Protein AF-A0A0D2IUK1-F1 (afdb_monomer)

Solvent-accessible surface area (backbone atoms only — not comparable to full-atom values): 34388 Å² total; per-residue (Å²): 115,74,83,42,76,49,77,46,62,46,72,61,43,78,28,39,30,85,95,75,37,86,44,60,54,44,67,23,36,42,28,40,39,40,31,38,70,53,25,28,34,36,34,39,28,39,46,31,51,69,52,34,53,52,48,52,53,49,49,64,71,71,48,56,94,83,39,39,54,47,33,37,38,41,38,40,27,58,55,58,32,44,41,24,45,39,63,50,38,72,75,39,73,76,35,42,47,31,25,48,60,57,20,53,57,44,35,54,56,46,62,37,69,68,48,20,43,69,58,50,46,50,26,40,68,91,38,51,59,82,72,73,51,83,54,46,64,54,56,83,72,97,44,50,56,50,62,49,57,40,99,90,34,92,82,28,47,64,35,34,57,44,78,47,42,40,30,45,46,66,42,26,24,30,41,39,28,71,92,73,28,33,32,45,25,29,65,64,23,36,41,63,34,46,62,49,35,51,67,25,46,43,73,69,42,43,53,38,24,43,49,26,41,52,59,54,57,73,68,63,45,61,30,32,41,34,23,33,36,51,80,90,60,83,68,28,44,66,35,51,59,54,35,45,48,50,52,52,55,51,48,54,47,63,75,59,77,74,57,84,37,19,69,52,44,34,53,55,50,41,68,78,48,70,81,45,42,37,66,56,33,33,42,49,14,22,40,49,47,48,67,54,61,63,63,60,54,41,42,39,70,62,33,73,41,62,69,68,75,79,85,44,75,65,58,64,69,45,33,88,78,44,58,66,21,44,46,30,16,55,50,29,32,54,44,28,53,51,45,52,70,64,46,100,43,85,72,38,57,66,50,50,55,51,31,53,51,40,45,53,53,18,52,50,49,42,52,63,51,64,74,47,90,63,99,50,56,66,62,57,49,56,22,45,51,36,40,49,52,24,44,38,59,62,48,76,51,74,64,70,79,77,70,66,71,58,84,77,65,60,69,76,54,62,70,71,51,69,94,43,44,64,55,48,47,50,50,50,50,52,57,58,48,43,56,48,28,40,48,88,62,38,82,60,81,77,58,77,68,94,53,60,62,57,66,48,47,66,65,54,76,60,89,49,66,92,62,59,63,66,59,55,53,47,52,51,50,48,52,49,52,43,39,48,72,66,66,78,76,77,68,70,75,61,56,38,52,55,48,53,54,50,49,49,55,59,68,70,55,54,38,64,69,58,17,68,73,41,98,47,54,43,70,59,43,29,52,45,37,54,37,51,44,29,34,52,49,42,50,49,54,52,48,35,36,57,70,62,56,36,80,95,48,71,69,61,55,52,50,43,52,53,29,48,53,53,34,51,55,45,49,59,67,34,63,80,32,67,56,46,45,87,71,44,55,65,41,48,51,48,44,39,52,58,25,63,83,48,58,72,66,53,45,50,50,44,53,51,51,60,68,67,46,54,68,90,63,43,31,86,63,38,50,90,67,41,54,75,64,49,53,57,44,35,54,59,79,134

Radius of gyration: 31.97 Å; Cα contacts (8 Å, |Δi|>4): 990; chains: 1; bounding box: 76×51×87 Å

pLDDT: mean 77.55, std 20.28, range [27.81, 98.88]

Foldseek 3Di:
DDKDKDKDWACWAWWADPPRHTDDTDFTFIWMWIDALAEIEIEFDAFFPVSLVVVLVVVVVPHDPNHAHAEYEYFAQDRGGALSVVVVCVVRVNYAYEYAPLRQVSNVVCLPVVNVVVPPCNTQPPGTDNPGDTGDHQDPPPFQWDAIDYPVDHRHWIKHWAQLAAALHGRGTWIAGLSQLEIAGALLFEELADHQCLRVQDLVRLVSSLSSLVVSVVSVGQFYHYRGYDPPDGTGPVRSVVRSVLSVVLSCVLVVVPQLALVSSLVVSCVVRVRHHDSVSSSNNSHSNRPDPPLVVLLCVLHNQLLPDDDDVVNVVCLVVAFLLQVLLVVLLVLLVVLQSVPPDPVSVVSVVVNVVSLVVSVVSLVVVLVPPDDPLVSSLVSVLSSVLSCLSPDQAPPVLQPPPLVSDDPVSLLVPPDHSSSLNVLVCLLLSLQQDALCRRSCLNPPCVCLPPSLCSNVVDQRDLEPSLLSSLSVVLSVLSNVLVVPDDDLPVSLVSLVVSLVSLVPDDLQVSLVSRPDDSVLSSLSHQLSSLLSNLSSLQSCVLSVSDPPDDVSLVSNVVSLVSNLVSLVVCLPRSNNLLPNQSSLLSSLLSCLPNDPVSVVSSVVSLVSRRSSRVSVDNDPVCSNVSSRRNSDDD

Secondary structure (DSSP, 8-state):
---EEEEEEEPP-EEE-GGG-EEEEPPPEEEEEEE-SSEEEEE---SSHHHHHHHHHHHHHHSPTT-EEEEEE--SS-GGGTTTHHHHHHH-TT-EEEE-HHHHHHHHHHHSHHHHIIIIIHHSTTTS--S--PPEEPP-SS-SEEEEEETTEEEEEEEEEEEEE-SSSSSEEEEEEGGGTEEE-GGGS--SB---TTS--SHHHHHHHHHHHHHHHTT--SEEE-SB--TTPPP-THHHHHHHHHHHHHHHHHHTS---SHHHHHHHHHHHSTT-B-HHHHHHHHHHHHSS-HHHHHTTTTS--TTS----HHHHHHGGGS-HHHHHHHHHHHHHHHHHHH-S-TTHHHHHHHHHHHHHHHHHHHHHHHHS--S-HHHHHHHHHHHHHHHHTT--STTTTT---GGG--THHHHTSTT-HHHHHHHHHHHHHHHTS-GGG-GGGGS-GGGTHHHHHHHHS-S--SS-HHHHHHHHHHHHHHHHTTTT-S-HHHHHHHHHHHHHHHHH--HHHHHHTSSS-HHHHHHHHHHHHHHHHHHHHHHHHHTTSS---HHHHHHHHHHHHHHHHHHHHHHT-TTTGGG-HHHHHHHHHHTTTS-HHHHHHHHHHHHHS-GGGGGG---TTTGGGTGGGT----

InterPro domains:
  IPR001279 Metallo-beta-lactamase [PF00753] (26-228)
  IPR001279 Metallo-beta-lactamase [SM00849] (28-228)
  IPR021858 Fungal transcription factor [PF11951] (472-616)
  IPR036866 Ribonuclease Z/Hydroxyacylglutathione hydrolase-like [G3DSA:3.60.15.10] (14-250)
  IPR036866 Ribonuclease Z/Hydroxyacylglutathione hydrolase-like [SSF56281] (27-256)
  IPR050855 Metallo-beta-lactamase type 2-like [PTHR42951] (32-248)

Structure (mmCIF, N/CA/C/O backbone):
data_AF-A0A0D2IUK1-F1
#
_entry.id   AF-A0A0D2IUK1-F1
#
loop_
_atom_site.group_PDB
_atom_site.id
_atom_site.type_symbol
_atom_site.label_atom_id
_atom_site.label_alt_id
_atom_site.label_comp_id
_atom_site.label_asym_id
_atom_site.label_entity_id
_atom_site.label_seq_id
_atom_site.pdbx_PDB_ins_code
_atom_site.Cartn_x
_atom_site.Cartn_y
_atom_site.Cartn_z
_atom_site.occupancy
_atom_site.B_iso_or_equiv
_atom_site.auth_seq_id
_atom_site.auth_comp_id
_atom_site.auth_asym_id
_atom_site.auth_atom_id
_atom_site.pdbx_PDB_model_num
ATOM 1 N N . MET A 1 1 ? -25.252 -12.188 32.958 1.00 57.94 1 MET A N 1
ATOM 2 C CA . MET A 1 1 ? -25.622 -11.933 31.568 1.00 57.94 1 MET A CA 1
ATOM 3 C C . MET A 1 1 ? -24.493 -12.430 30.680 1.00 57.94 1 MET A C 1
ATOM 5 O O . MET A 1 1 ? -23.338 -12.257 31.081 1.00 57.94 1 MET A O 1
ATOM 9 N N . PRO A 1 2 ? -24.809 -12.983 29.494 1.00 82.25 2 PRO A N 1
ATOM 10 C CA . PRO A 1 2 ? -23.806 -13.402 28.518 1.00 82.25 2 PRO A CA 1
ATOM 11 C C . PRO A 1 2 ? -22.925 -12.227 28.066 1.00 82.25 2 PRO A C 1
ATOM 13 O O . PRO A 1 2 ? -23.241 -11.062 28.309 1.00 82.25 2 PRO A O 1
ATOM 16 N N . LEU A 1 3 ? -21.800 -12.545 27.426 1.00 94.12 3 LEU A N 1
ATOM 17 C CA . LEU A 1 3 ? -20.946 -11.558 26.770 1.00 94.12 3 LEU A CA 1
ATOM 18 C C . LEU A 1 3 ? -21.681 -10.950 25.567 1.00 94.12 3 LEU A C 1
ATOM 20 O O . LEU A 1 3 ? -22.157 -11.687 24.703 1.00 94.12 3 LEU A O 1
ATOM 24 N N . TYR A 1 4 ? -21.739 -9.623 25.496 1.00 94.38 4 TYR A N 1
ATOM 25 C CA . TYR A 1 4 ? -22.345 -8.888 24.388 1.00 94.38 4 TYR A CA 1
ATOM 26 C C . TYR A 1 4 ? -21.290 -8.140 23.580 1.00 94.38 4 TYR A C 1
ATOM 28 O O . TYR A 1 4 ? -20.241 -7.763 24.106 1.00 94.38 4 TYR A O 1
ATOM 36 N N . ALA A 1 5 ? -21.599 -7.891 22.309 1.00 96.50 5 ALA A N 1
ATOM 37 C CA . ALA A 1 5 ? -20.839 -7.006 21.443 1.00 96.50 5 ALA A CA 1
ATOM 38 C C . ALA A 1 5 ? -21.793 -6.022 20.755 1.00 96.50 5 ALA A C 1
ATOM 40 O O . ALA A 1 5 ? -22.822 -6.430 20.218 1.00 96.50 5 ALA A O 1
ATOM 41 N N . SER A 1 6 ? -21.438 -4.740 20.773 1.00 96.38 6 SER A N 1
ATOM 42 C CA . SER A 1 6 ? -22.168 -3.650 20.122 1.00 96.38 6 SER A CA 1
ATOM 43 C C . SER A 1 6 ? -21.201 -2.847 19.257 1.00 96.38 6 SER A C 1
ATOM 45 O O . SER A 1 6 ? -20.057 -2.644 19.657 1.00 96.38 6 SER A O 1
ATOM 47 N N . VAL A 1 7 ? -21.637 -2.375 18.088 1.00 97.38 7 VAL A N 1
ATOM 48 C CA . VAL A 1 7 ? -20.776 -1.620 17.162 1.00 97.38 7 VAL A CA 1
ATOM 49 C C . VAL A 1 7 ? -21.315 -0.210 16.970 1.00 97.38 7 VAL A C 1
ATOM 51 O O . VAL A 1 7 ? -22.475 -0.020 16.604 1.00 97.38 7 VAL A O 1
ATOM 54 N N . HIS A 1 8 ? -20.451 0.775 17.186 1.00 97.56 8 HIS A N 1
ATOM 55 C CA . HIS A 1 8 ? -20.665 2.159 16.796 1.00 97.56 8 HIS A CA 1
ATOM 56 C C . HIS A 1 8 ? -19.957 2.414 15.470 1.00 97.56 8 HIS A C 1
ATOM 58 O O . HIS A 1 8 ? -18.765 2.151 15.361 1.00 97.56 8 HIS A O 1
ATOM 64 N N . VAL A 1 9 ? -20.660 2.959 14.477 1.00 97.69 9 VAL A N 1
ATOM 65 C CA . VAL A 1 9 ? -20.035 3.398 13.224 1.00 97.69 9 VAL A CA 1
ATOM 66 C C . VAL A 1 9 ? -20.058 4.919 13.191 1.00 97.69 9 VAL A C 1
ATOM 68 O O . VAL A 1 9 ? -21.110 5.526 12.986 1.00 97.69 9 VAL A O 1
ATOM 71 N N . SER A 1 10 ? -18.895 5.534 13.397 1.00 96.81 10 SER A N 1
ATOM 72 C CA . SER A 1 10 ? -18.722 6.969 13.205 1.00 96.81 10 SER A CA 1
ATOM 73 C C . SER A 1 10 ? -18.987 7.318 11.738 1.00 96.81 10 SER A C 1
ATOM 75 O O . SER A 1 10 ? -18.442 6.657 10.849 1.00 96.81 10 SER A O 1
ATOM 77 N N . PRO A 1 11 ? -19.823 8.334 11.452 1.00 93.81 11 PRO A N 1
ATOM 78 C CA . PRO A 1 11 ? -20.189 8.677 10.085 1.00 93.81 11 PRO A CA 1
ATOM 79 C C . PRO A 1 11 ? -18.970 9.172 9.293 1.00 93.81 11 PRO A C 1
ATOM 81 O O . PRO A 1 11 ? -17.998 9.648 9.891 1.00 93.81 11 PRO A O 1
ATOM 84 N N . PRO A 1 12 ? -19.027 9.113 7.951 1.00 93.38 12 PRO A N 1
ATOM 85 C CA . PRO A 1 12 ? -17.977 9.679 7.118 1.00 93.38 12 PRO A CA 1
ATOM 86 C C . PRO A 1 12 ? -17.886 11.193 7.345 1.00 93.38 12 PRO A C 1
ATOM 88 O O . PRO A 1 12 ? -18.909 11.881 7.402 1.00 93.38 12 PRO A O 1
ATOM 91 N N . ILE A 1 13 ? -16.664 11.718 7.452 1.00 93.06 13 ILE A N 1
ATOM 92 C CA . ILE A 1 13 ? -16.414 13.140 7.735 1.00 93.06 13 ILE A CA 1
ATOM 93 C C . ILE A 1 13 ? -15.658 13.823 6.589 1.00 93.06 13 ILE A C 1
ATOM 95 O O . ILE A 1 13 ? -14.797 13.197 5.971 1.00 93.06 13 ILE A O 1
ATOM 99 N N . PRO A 1 14 ? -15.940 15.099 6.273 1.00 92.50 14 PRO A N 1
ATOM 100 C CA . PRO A 1 14 ? -15.212 15.820 5.233 1.00 92.50 14 PRO A CA 1
ATOM 101 C C . PRO A 1 14 ? -13.729 15.991 5.569 1.00 92.50 14 PRO A C 1
ATOM 103 O O . PRO A 1 14 ? -13.381 16.337 6.698 1.00 92.50 14 PRO A O 1
ATOM 106 N N . ILE A 1 15 ? -12.867 15.832 4.563 1.00 91.81 15 ILE A N 1
ATOM 107 C CA . ILE A 1 15 ? -11.446 16.183 4.665 1.00 91.81 15 ILE A CA 1
ATOM 108 C C . ILE A 1 15 ? -11.141 17.475 3.919 1.00 91.81 15 ILE A C 1
ATOM 110 O O . ILE A 1 15 ? -11.794 17.827 2.937 1.00 91.81 15 ILE A O 1
ATOM 114 N N . THR A 1 16 ? -10.088 18.157 4.348 1.00 89.50 16 THR A N 1
ATOM 115 C CA . THR A 1 16 ? -9.523 19.301 3.629 1.00 89.50 16 THR A CA 1
ATOM 116 C C . THR A 1 16 ? -8.516 18.819 2.580 1.00 89.50 16 THR A C 1
ATOM 118 O O . THR A 1 16 ? -7.645 17.994 2.853 1.00 89.50 16 THR A O 1
ATOM 121 N N . GLY A 1 17 ? -8.661 19.310 1.351 1.00 75.06 17 GLY A N 1
ATOM 122 C CA . GLY A 1 17 ? -7.767 19.055 0.225 1.00 75.06 17 GLY A CA 1
ATOM 123 C C . GLY A 1 17 ? -6.648 20.101 0.085 1.00 75.06 17 GLY A C 1
ATOM 124 O O . GLY A 1 17 ? -6.566 21.062 0.856 1.00 75.06 17 GLY A O 1
ATOM 125 N N . PRO A 1 18 ? -5.769 19.953 -0.926 1.00 67.56 18 PRO A N 1
ATOM 126 C CA . PRO A 1 18 ? -4.637 20.853 -1.139 1.00 67.56 18 PRO A CA 1
ATOM 127 C C . PRO A 1 18 ? -5.050 22.327 -1.250 1.00 67.56 18 PRO A C 1
ATOM 129 O O . PRO A 1 18 ? -5.975 22.676 -1.987 1.00 67.56 18 PRO A O 1
ATOM 132 N N . GLY A 1 19 ? -4.334 23.199 -0.534 1.00 69.44 19 GLY A N 1
ATOM 133 C CA . GLY A 1 19 ? -4.605 24.640 -0.512 1.00 69.44 19 GLY A CA 1
ATOM 134 C C . GLY A 1 19 ? -5.883 25.033 0.237 1.00 69.44 19 GLY A C 1
ATOM 135 O O . GLY A 1 19 ? -6.423 26.099 -0.037 1.00 69.44 19 GLY A O 1
ATOM 136 N N . GLY A 1 20 ? -6.390 24.179 1.135 1.00 75.31 20 GLY A N 1
ATOM 137 C CA . GLY A 1 20 ? -7.574 24.473 1.952 1.00 75.31 20 GLY A CA 1
ATOM 138 C C . GLY A 1 20 ? -8.911 24.251 1.239 1.00 75.31 20 GLY A C 1
ATOM 139 O O . GLY A 1 20 ? -9.954 24.642 1.755 1.00 75.31 20 GLY A O 1
ATOM 140 N N . LYS A 1 21 ? -8.904 23.651 0.042 1.00 78.12 21 LYS A N 1
ATOM 141 C CA . LYS A 1 21 ? -10.128 23.367 -0.722 1.00 78.12 21 LYS A CA 1
ATOM 142 C C . LYS A 1 21 ? -10.923 22.221 -0.083 1.00 78.12 21 LYS A C 1
ATOM 144 O O . LYS A 1 21 ? -10.307 21.356 0.537 1.00 78.12 21 LYS A O 1
ATOM 149 N N . PRO A 1 22 ? -12.251 22.142 -0.281 1.00 83.44 22 PRO A N 1
ATOM 150 C CA . PRO A 1 22 ? -13.016 20.956 0.094 1.00 83.44 22 PRO A CA 1
ATOM 151 C C . PRO A 1 22 ? -12.419 19.697 -0.550 1.00 83.44 22 PRO A C 1
ATOM 153 O O . PRO A 1 22 ? -12.167 19.673 -1.758 1.00 83.44 22 PRO A O 1
ATOM 156 N N . GLY A 1 23 ? -12.135 18.685 0.266 1.00 82.31 23 GLY A N 1
ATOM 157 C CA . GLY A 1 23 ? -11.697 17.367 -0.177 1.00 82.31 23 GLY A CA 1
ATOM 158 C C . GLY A 1 23 ? -12.862 16.381 -0.281 1.00 82.31 23 GLY A C 1
ATOM 159 O O . GLY A 1 23 ? -14.021 16.771 -0.405 1.00 82.31 23 GLY A O 1
ATOM 160 N N . GLY A 1 24 ? -12.533 15.088 -0.260 1.00 86.31 24 GLY A N 1
ATOM 161 C CA . GLY A 1 24 ? -13.522 14.010 -0.204 1.00 86.31 24 GLY A CA 1
ATOM 162 C C . GLY A 1 24 ? -14.064 13.769 1.208 1.00 86.31 24 GLY A C 1
ATOM 163 O O . GLY A 1 24 ? -13.938 14.604 2.104 1.00 86.31 24 GLY A O 1
ATOM 164 N N . LEU A 1 25 ? -14.639 12.588 1.405 1.00 90.50 25 LEU A N 1
ATOM 165 C CA . LEU A 1 25 ? -15.008 12.085 2.724 1.00 90.50 25 LEU A CA 1
ATOM 166 C C . LEU A 1 25 ? -13.937 11.108 3.211 1.00 90.50 25 LEU A C 1
ATOM 168 O O . LEU A 1 25 ? -13.437 10.307 2.420 1.00 90.50 25 LEU A O 1
ATOM 172 N N . TRP A 1 26 ? -13.609 11.166 4.499 1.00 93.00 26 TRP A N 1
ATOM 173 C CA . TRP A 1 26 ? -12.957 10.062 5.189 1.00 93.00 26 TRP A CA 1
ATOM 174 C C . TRP A 1 26 ? -13.960 8.932 5.394 1.00 93.00 26 TRP A C 1
ATOM 176 O O . TRP A 1 26 ? -15.161 9.175 5.552 1.00 93.00 26 TRP A O 1
ATOM 186 N N . SER A 1 27 ? -13.458 7.703 5.368 1.00 94.31 27 SER A N 1
ATOM 187 C CA . SER A 1 27 ? -14.272 6.501 5.503 1.00 94.31 27 SER A CA 1
ATOM 188 C C . SER A 1 27 ? -14.995 6.465 6.861 1.00 94.31 27 SER A C 1
ATOM 190 O O . SER A 1 27 ? -14.452 6.967 7.845 1.00 94.31 27 SER A O 1
ATOM 192 N N . PRO A 1 28 ? -16.208 5.892 6.961 1.00 96.06 28 PRO A N 1
ATOM 193 C CA . PRO A 1 28 ? -16.832 5.652 8.260 1.00 96.06 28 PRO A CA 1
ATOM 194 C C . PRO A 1 28 ? -15.993 4.658 9.079 1.00 96.06 28 PRO A C 1
ATOM 196 O O . PRO A 1 28 ? -15.449 3.716 8.507 1.00 96.06 28 PRO A O 1
ATOM 199 N N . ILE A 1 29 ? -15.897 4.852 10.395 1.00 97.56 29 ILE A N 1
ATOM 200 C CA . ILE A 1 29 ? -15.002 4.085 11.288 1.00 97.56 29 ILE A CA 1
ATOM 201 C C . ILE A 1 29 ? -15.834 3.283 12.284 1.00 97.56 29 ILE A C 1
ATOM 203 O O . ILE A 1 29 ? -16.716 3.843 12.938 1.00 97.56 29 ILE A O 1
ATOM 207 N N . SER A 1 30 ? -15.550 1.991 12.419 1.00 98.25 30 SER A N 1
ATOM 208 C CA . SER A 1 30 ? -16.157 1.121 13.424 1.00 98.25 30 SER A CA 1
ATOM 209 C C . SER A 1 30 ? -15.400 1.195 14.747 1.00 98.25 30 SER A C 1
ATOM 211 O O . SER A 1 30 ? -14.186 1.030 14.789 1.00 98.25 30 SER A O 1
ATOM 213 N N . CYS A 1 31 ? -16.130 1.330 15.849 1.00 98.50 31 CYS A N 1
ATOM 214 C CA . CYS A 1 31 ? -15.626 1.095 17.198 1.00 98.50 31 CYS A CA 1
ATOM 215 C C . CYS A 1 31 ? -16.505 0.030 17.857 1.00 98.50 31 CYS A C 1
ATOM 217 O O . CYS A 1 31 ? -17.735 0.133 17.836 1.00 98.50 31 CYS A O 1
ATOM 219 N N . THR A 1 32 ? -15.893 -1.007 18.427 1.00 98.62 32 THR A N 1
ATOM 220 C CA . THR A 1 32 ? -16.639 -2.157 18.966 1.00 98.62 32 THR A CA 1
ATOM 221 C C . THR A 1 32 ? -16.566 -2.186 20.479 1.00 98.62 32 THR A C 1
ATOM 223 O O . THR A 1 32 ? -15.483 -2.166 21.052 1.00 98.62 32 THR A O 1
ATOM 226 N N . LEU A 1 33 ? -17.714 -2.280 21.138 1.00 98.44 33 LEU A N 1
ATOM 227 C CA . LEU A 1 33 ? -17.818 -2.428 22.580 1.00 98.44 33 LEU A CA 1
ATOM 228 C C . LEU A 1 33 ? -18.167 -3.875 22.918 1.00 98.44 33 LEU A C 1
ATOM 230 O O . LEU A 1 33 ? -19.260 -4.338 22.603 1.00 98.44 33 LEU A O 1
ATOM 234 N N . ILE A 1 34 ? -17.248 -4.580 23.572 1.00 98.44 34 ILE A N 1
ATOM 235 C CA . ILE A 1 34 ? -17.440 -5.943 24.077 1.00 98.44 34 ILE A CA 1
ATOM 236 C C . ILE A 1 34 ? -17.648 -5.848 25.585 1.00 98.44 34 ILE A C 1
ATOM 238 O O . ILE A 1 34 ? -16.782 -5.329 26.288 1.00 98.44 34 ILE A O 1
ATOM 242 N N . HIS A 1 35 ? -18.782 -6.308 26.107 1.00 97.31 35 HIS A N 1
ATOM 243 C CA . HIS A 1 35 ? -19.140 -6.035 27.498 1.00 97.31 35 HIS A CA 1
ATOM 244 C C . HIS A 1 35 ? -19.907 -7.161 28.191 1.00 97.31 35 HIS A C 1
ATOM 246 O O . HIS A 1 35 ? -20.669 -7.916 27.591 1.00 97.31 35 HIS A O 1
ATOM 252 N N . THR A 1 36 ? -19.695 -7.245 29.501 1.00 95.38 36 THR A N 1
ATOM 253 C CA . THR A 1 36 ? -20.501 -8.014 30.451 1.00 95.38 36 THR A CA 1
ATOM 254 C C . THR A 1 36 ? -21.446 -7.061 31.190 1.00 95.38 36 THR A C 1
ATOM 256 O O . THR A 1 36 ? -21.552 -5.879 30.860 1.00 95.38 36 THR A O 1
ATOM 259 N N . ALA A 1 37 ? -22.131 -7.548 32.228 1.00 92.19 37 ALA A N 1
ATOM 260 C CA . ALA A 1 37 ? -22.928 -6.683 33.097 1.00 92.19 37 ALA A CA 1
ATOM 261 C C . ALA A 1 37 ? -22.072 -5.692 33.917 1.00 92.19 37 ALA A C 1
ATOM 263 O O . ALA A 1 37 ? -22.574 -4.650 34.332 1.00 92.19 37 ALA A O 1
ATOM 264 N N . THR A 1 38 ? -20.793 -5.998 34.168 1.00 94.12 38 THR A N 1
ATOM 265 C CA . THR A 1 38 ? -19.948 -5.220 35.095 1.00 94.12 38 THR A CA 1
ATOM 266 C C . THR A 1 38 ? -18.728 -4.587 34.447 1.00 94.12 38 THR A C 1
ATOM 268 O O . THR A 1 38 ? -18.255 -3.582 34.967 1.00 94.12 38 THR A O 1
ATOM 271 N N . HIS A 1 39 ? -18.232 -5.117 33.326 1.00 96.94 39 HIS A N 1
ATOM 272 C CA . HIS A 1 39 ? -17.047 -4.578 32.658 1.00 96.94 39 HIS A CA 1
ATOM 273 C C . HIS A 1 39 ? -17.197 -4.522 31.137 1.00 96.94 39 HIS A C 1
ATOM 275 O O . HIS A 1 39 ? -17.920 -5.325 30.553 1.00 96.94 39 HIS A O 1
ATOM 281 N N . ALA A 1 40 ? -16.459 -3.615 30.496 1.00 98.25 40 ALA A N 1
ATOM 282 C CA . ALA A 1 40 ? -16.404 -3.476 29.044 1.00 98.25 40 ALA A CA 1
ATOM 283 C C . ALA A 1 40 ? -14.972 -3.304 28.503 1.00 98.25 40 ALA A C 1
ATOM 285 O O . ALA A 1 40 ? -14.076 -2.830 29.208 1.00 98.25 40 ALA A O 1
ATOM 286 N N . VAL A 1 41 ? -14.791 -3.662 27.234 1.00 98.62 41 VAL A N 1
ATOM 287 C CA . VAL A 1 41 ? -13.632 -3.371 26.383 1.00 98.62 41 VAL A CA 1
ATOM 288 C C . VAL A 1 41 ? -14.129 -2.595 25.176 1.00 98.62 41 VAL A C 1
ATOM 290 O O . VAL A 1 41 ? -15.019 -3.069 24.472 1.00 98.62 41 VAL A O 1
ATOM 293 N N . LEU A 1 42 ? -13.552 -1.426 24.929 1.00 98.88 42 LEU A N 1
ATOM 294 C CA . LEU A 1 42 ? -13.708 -0.712 23.667 1.00 98.88 42 LEU A CA 1
ATOM 295 C C . LEU A 1 42 ? -12.571 -1.124 22.729 1.00 98.88 42 LEU A C 1
ATOM 297 O O . LEU A 1 42 ? -11.427 -1.197 23.166 1.00 98.88 42 LEU A O 1
ATOM 301 N N . VAL A 1 43 ? -12.877 -1.378 21.464 1.00 98.88 43 VAL A N 1
ATOM 302 C CA . VAL A 1 43 ? -11.901 -1.635 20.404 1.00 98.88 43 VAL A CA 1
ATOM 303 C C . VAL A 1 43 ? -11.926 -0.478 19.415 1.00 98.88 43 VAL A C 1
ATOM 305 O O . VAL A 1 43 ? -12.985 -0.205 18.843 1.00 98.88 43 VAL A O 1
ATOM 308 N N . ASP A 1 44 ? -10.760 0.141 19.229 1.00 98.81 44 ASP A N 1
ATOM 309 C CA . ASP A 1 44 ? -10.494 1.336 18.422 1.00 98.81 44 ASP A CA 1
ATOM 310 C C . ASP A 1 44 ? -11.290 2.592 18.837 1.00 98.81 44 ASP A C 1
ATOM 312 O O . ASP A 1 44 ? -12.186 2.573 19.685 1.00 98.81 44 ASP A O 1
ATOM 316 N N . THR A 1 45 ? -10.899 3.735 18.274 1.00 98.38 45 THR A N 1
ATOM 317 C CA . THR A 1 45 ? -11.444 5.073 18.557 1.00 98.38 45 THR A CA 1
ATOM 318 C C . THR A 1 45 ? -11.457 5.904 17.273 1.00 98.38 45 THR A C 1
ATOM 320 O O . THR A 1 45 ? -10.545 5.711 16.482 1.00 98.38 45 THR A O 1
ATOM 323 N N . PRO A 1 46 ? -12.385 6.856 17.070 1.00 97.31 46 PRO A N 1
ATOM 324 C CA . PRO A 1 46 ? -12.418 7.677 15.862 1.00 97.31 46 PRO A CA 1
ATOM 325 C C . PRO A 1 46 ? -11.395 8.832 15.908 1.00 97.31 46 PRO A C 1
ATOM 327 O O . PRO A 1 46 ? -10.623 8.978 16.855 1.00 97.31 46 PRO A O 1
ATOM 330 N N . ILE A 1 47 ? -11.414 9.690 14.882 1.00 97.12 47 ILE A N 1
ATOM 331 C CA . ILE A 1 47 ? -10.388 10.719 14.638 1.00 97.12 47 ILE A CA 1
ATOM 332 C C . ILE A 1 47 ? -10.604 11.984 15.469 1.00 97.12 47 ILE A C 1
ATOM 334 O O . ILE A 1 47 ? -9.682 12.498 16.105 1.00 97.12 47 ILE A O 1
ATOM 338 N N . THR A 1 48 ? -11.792 12.581 15.350 1.00 98.06 48 THR A N 1
ATOM 339 C CA . THR A 1 48 ? -12.015 13.975 15.757 1.00 98.06 48 THR A CA 1
ATOM 340 C C . THR A 1 48 ? -12.613 14.070 17.151 1.00 98.06 48 THR A C 1
ATOM 342 O O . THR A 1 48 ? -13.335 13.180 17.592 1.00 98.06 48 THR A O 1
ATOM 345 N N . LYS A 1 49 ? -12.394 15.207 17.824 1.00 98.19 49 LYS A N 1
ATOM 346 C CA . LYS A 1 49 ? -13.014 15.521 19.125 1.00 98.19 49 LYS A CA 1
ATOM 347 C C . LYS A 1 49 ? -14.525 15.260 19.132 1.00 98.19 49 LYS A C 1
ATOM 349 O O . LYS A 1 49 ? -15.019 14.525 19.975 1.00 98.19 49 LYS A O 1
ATOM 354 N N . SER A 1 50 ? -15.237 15.741 18.112 1.00 98.00 50 SER A N 1
ATOM 355 C CA . SER A 1 50 ? -16.688 15.551 18.008 1.00 98.00 50 SER A CA 1
ATOM 356 C C . SER A 1 50 ? -17.114 14.098 17.773 1.00 98.00 50 SER A C 1
ATOM 358 O O . SER A 1 50 ? -18.137 13.677 18.310 1.00 98.00 50 SER A O 1
ATOM 360 N N . GLN A 1 51 ? -16.361 13.315 16.991 1.00 98.25 51 GLN A N 1
ATOM 361 C CA . GLN A 1 51 ? -16.642 11.883 16.842 1.00 98.25 51 GLN A CA 1
ATOM 362 C C . GLN A 1 51 ? -16.405 11.139 18.162 1.00 98.25 51 GLN A C 1
ATOM 364 O O . GLN A 1 51 ? -17.186 10.259 18.517 1.00 98.25 51 GLN A O 1
ATOM 369 N N . VAL A 1 52 ? -15.367 11.513 18.915 1.00 98.50 52 VAL A N 1
ATOM 370 C CA . VAL A 1 52 ? -15.072 10.907 20.219 1.00 98.50 52 VAL A CA 1
ATOM 371 C C . VAL A 1 52 ? -16.143 11.263 21.257 1.00 98.50 52 VAL A C 1
ATOM 373 O O . VAL A 1 52 ? -16.575 10.378 21.991 1.00 98.50 52 VAL A O 1
ATOM 376 N N . ASP A 1 53 ? -16.654 12.498 21.272 1.00 98.62 53 ASP A N 1
ATOM 377 C CA . ASP A 1 53 ? -17.785 12.899 22.127 1.00 98.62 53 ASP A CA 1
ATOM 378 C C . ASP A 1 53 ? -19.059 12.087 21.825 1.00 98.62 53 ASP A C 1
ATOM 380 O O . ASP A 1 53 ? -19.774 11.641 22.733 1.00 98.62 53 ASP A O 1
ATOM 384 N N . ALA A 1 54 ? -19.335 11.848 20.538 1.00 98.50 54 ALA A N 1
ATOM 385 C CA . ALA A 1 54 ? -20.450 11.009 20.109 1.00 98.50 54 ALA A CA 1
ATOM 386 C C . ALA A 1 54 ? -20.253 9.542 20.527 1.00 98.50 54 ALA A C 1
ATOM 388 O O . ALA A 1 54 ? -21.198 8.910 21.005 1.00 98.50 54 ALA A O 1
ATOM 389 N N . LEU A 1 55 ? -19.028 9.017 20.410 1.00 98.62 55 LEU A N 1
ATOM 390 C CA . LEU A 1 55 ? -18.688 7.675 20.876 1.00 98.62 55 LEU A CA 1
ATOM 391 C C . LEU A 1 55 ? -18.858 7.550 22.396 1.00 98.62 55 LEU A C 1
ATOM 393 O O . LEU A 1 55 ? -19.456 6.581 22.854 1.00 98.62 55 LEU A O 1
ATOM 397 N N . ILE A 1 56 ? -18.396 8.530 23.179 1.00 98.69 56 ILE A N 1
ATOM 398 C CA . ILE A 1 56 ? -18.590 8.575 24.637 1.00 98.69 56 ILE A CA 1
ATOM 399 C C . ILE A 1 56 ? -20.079 8.498 24.982 1.00 98.69 56 ILE A C 1
ATOM 401 O O . ILE A 1 56 ? -20.482 7.659 25.787 1.00 98.69 56 ILE A O 1
ATOM 405 N N . THR A 1 57 ? -20.895 9.332 24.333 1.00 98.56 57 THR A N 1
ATOM 406 C CA . THR A 1 57 ? -22.350 9.357 24.543 1.00 98.56 57 THR A CA 1
ATOM 407 C C . THR A 1 57 ? -22.971 7.995 24.232 1.00 98.56 57 THR A C 1
ATOM 409 O O . THR A 1 57 ? -23.790 7.487 24.998 1.00 98.56 57 THR A O 1
ATOM 412 N N . TRP A 1 58 ? -22.554 7.369 23.130 1.00 98.50 58 TRP A N 1
ATOM 413 C CA . TRP A 1 58 ? -23.026 6.044 22.740 1.00 98.50 58 TRP A CA 1
ATOM 414 C C . TRP A 1 58 ? -22.594 4.947 23.729 1.00 98.50 58 TRP A C 1
ATOM 416 O O . TRP A 1 58 ? -23.408 4.084 24.059 1.00 98.50 58 TRP A O 1
ATOM 426 N N . ILE A 1 59 ? -21.366 4.993 24.262 1.00 98.56 59 ILE A N 1
ATOM 427 C CA . ILE A 1 59 ? -20.898 4.059 25.302 1.00 98.56 59 ILE A CA 1
ATOM 428 C C . ILE A 1 59 ? -21.784 4.173 26.549 1.00 98.56 59 ILE A C 1
ATOM 430 O O . ILE A 1 59 ? -22.241 3.156 27.067 1.00 98.56 59 ILE A O 1
ATOM 434 N N . GLU A 1 60 ? -22.071 5.393 27.011 1.00 97.56 60 GLU A N 1
ATOM 435 C CA . GLU A 1 60 ? -22.915 5.628 28.192 1.00 97.56 60 GLU A CA 1
ATOM 436 C C . GLU A 1 60 ? -24.362 5.153 28.003 1.00 97.56 60 GLU A C 1
ATOM 438 O O . GLU A 1 60 ? -24.989 4.709 28.962 1.00 97.56 60 GLU A O 1
ATOM 443 N N . GLN A 1 61 ? -24.889 5.225 26.778 1.00 97.50 61 GLN A N 1
ATOM 444 C CA . GLN A 1 61 ? -26.222 4.716 26.437 1.00 97.50 61 GLN A CA 1
ATOM 445 C C . GLN A 1 61 ? -26.262 3.190 26.295 1.00 97.50 61 GLN A C 1
ATOM 447 O O . GLN A 1 61 ? -27.303 2.579 26.530 1.00 97.50 61 GLN A O 1
ATOM 452 N N . THR A 1 62 ? -25.146 2.582 25.892 1.00 96.75 62 THR A N 1
ATOM 453 C CA . THR A 1 62 ? -25.054 1.141 25.623 1.00 96.75 62 THR A CA 1
ATOM 454 C C . THR A 1 62 ? -24.777 0.341 26.896 1.00 96.75 62 THR A C 1
ATOM 456 O O . THR A 1 62 ? -25.311 -0.753 27.073 1.00 96.75 62 THR A O 1
ATOM 459 N N . LEU A 1 63 ? -23.942 0.867 27.795 1.00 95.50 63 LEU A N 1
ATOM 460 C CA . LEU A 1 63 ? -23.563 0.174 29.022 1.00 95.50 63 LEU A CA 1
ATOM 461 C C . LEU A 1 63 ? -24.618 0.318 30.121 1.00 95.50 63 LEU A C 1
ATOM 463 O O . LEU A 1 63 ? -25.236 1.365 30.305 1.00 95.50 63 LEU A O 1
ATOM 467 N N . HIS A 1 64 ? -24.779 -0.734 30.925 1.00 90.75 64 HIS A N 1
ATOM 468 C CA . HIS A 1 64 ? -25.597 -0.646 32.127 1.00 90.75 64 HIS A CA 1
ATOM 469 C C . HIS A 1 64 ? -24.963 0.307 33.148 1.00 90.75 64 HIS A C 1
ATOM 471 O O . HIS A 1 64 ? -23.742 0.448 33.256 1.00 90.75 64 HIS A O 1
ATOM 477 N N . LYS A 1 65 ? -25.807 0.951 33.960 1.00 90.75 65 LYS A N 1
ATOM 478 C CA . LYS A 1 65 ? -25.335 1.829 35.033 1.00 90.75 65 LYS A CA 1
ATOM 479 C C . LYS A 1 65 ? -24.436 1.044 35.996 1.00 90.75 65 LYS A C 1
ATOM 481 O O . LYS A 1 65 ? -24.867 0.053 36.576 1.00 90.75 65 LYS A O 1
ATOM 486 N N . GLY A 1 66 ? -23.206 1.521 36.188 1.00 91.25 66 GLY A N 1
ATOM 487 C CA . GLY A 1 66 ? -22.203 0.883 37.048 1.00 91.25 66 GLY A CA 1
ATOM 488 C C . GLY A 1 66 ? -21.251 -0.079 36.327 1.00 91.25 66 GLY A C 1
ATOM 489 O O . GLY A 1 66 ? -20.284 -0.520 36.945 1.00 91.25 66 GLY A O 1
ATOM 490 N N . THR A 1 67 ? -21.464 -0.373 35.038 1.00 95.44 67 THR A N 1
ATOM 491 C CA . THR A 1 67 ? -20.481 -1.096 34.220 1.00 95.44 67 THR A CA 1
ATOM 492 C C . THR A 1 67 ? -19.213 -0.250 34.049 1.00 95.44 67 THR A C 1
ATOM 494 O O . THR A 1 67 ? -19.283 0.928 33.703 1.00 95.44 67 THR A O 1
ATOM 497 N N . GLN A 1 68 ? -18.042 -0.844 34.282 1.00 96.94 68 GLN A N 1
ATOM 498 C CA . GLN A 1 68 ? -16.746 -0.177 34.163 1.00 96.94 68 GLN A CA 1
ATOM 499 C C . GLN A 1 68 ? -16.114 -0.442 32.793 1.00 96.94 68 GLN A C 1
ATOM 501 O O . GLN A 1 68 ? -15.854 -1.592 32.434 1.00 96.94 68 GLN A O 1
ATOM 506 N N . LEU A 1 69 ? -15.792 0.611 32.038 1.00 98.44 69 LEU A N 1
ATOM 507 C CA . LEU A 1 69 ? -14.903 0.472 30.885 1.00 98.44 69 LEU A CA 1
ATOM 508 C C . LEU A 1 69 ? -13.496 0.147 31.402 1.00 98.44 69 LEU A C 1
ATOM 510 O O . LEU A 1 69 ? -12.856 0.989 32.025 1.00 98.44 69 LEU A O 1
ATOM 514 N N . LYS A 1 70 ? -13.045 -1.092 31.197 1.00 97.94 70 LYS A N 1
ATOM 515 C CA . LYS A 1 70 ? -11.785 -1.600 31.752 1.00 97.94 70 LYS A CA 1
ATOM 516 C C . LYS A 1 70 ? -10.622 -1.423 30.788 1.00 97.94 70 LYS A C 1
ATOM 518 O O . LYS A 1 70 ? -9.526 -1.072 31.217 1.00 97.94 70 LYS A O 1
ATOM 523 N N . TYR A 1 71 ? -10.861 -1.662 29.501 1.00 98.62 71 TYR A N 1
ATOM 524 C CA . TYR A 1 71 ? -9.826 -1.611 28.474 1.00 98.62 71 TYR A CA 1
ATOM 525 C C . TYR A 1 71 ? -10.274 -0.810 27.250 1.00 98.62 71 TYR A C 1
ATOM 527 O O . TYR A 1 71 ? -11.446 -0.842 26.876 1.00 98.62 71 TYR A O 1
ATOM 535 N N . ILE A 1 72 ? -9.315 -0.136 26.617 1.00 98.81 72 ILE A N 1
ATOM 536 C CA . ILE A 1 72 ? -9.414 0.412 25.261 1.00 98.81 72 ILE A CA 1
ATOM 537 C C . ILE A 1 72 ? -8.326 -0.289 24.442 1.00 98.81 72 ILE A C 1
ATOM 539 O O . ILE A 1 72 ? -7.145 0.000 24.616 1.00 98.81 72 ILE A O 1
ATOM 543 N N . TYR A 1 73 ? -8.700 -1.266 23.623 1.00 98.81 73 TYR A N 1
ATOM 544 C CA . TYR A 1 73 ? -7.781 -2.025 22.779 1.00 98.81 73 TYR A CA 1
ATOM 545 C C . TYR A 1 73 ? -7.648 -1.373 21.402 1.00 98.81 73 TYR A C 1
ATOM 547 O O . TYR A 1 73 ? -8.666 -1.043 20.801 1.00 98.81 73 TYR A O 1
ATOM 555 N N . ILE A 1 74 ? -6.424 -1.225 20.891 1.00 98.81 74 ILE A N 1
ATOM 556 C CA . ILE A 1 74 ? -6.184 -0.690 19.542 1.00 98.81 74 ILE A CA 1
ATOM 557 C C . ILE A 1 74 ? -5.644 -1.766 18.603 1.00 98.81 74 ILE A C 1
ATOM 559 O O . ILE A 1 74 ? -4.666 -2.446 18.926 1.00 98.81 74 ILE A O 1
ATOM 563 N N . THR A 1 75 ? -6.251 -1.873 17.422 1.00 98.62 75 THR A N 1
ATOM 564 C CA . THR A 1 75 ? -5.942 -2.893 16.413 1.00 98.62 75 THR A CA 1
ATOM 565 C C . THR A 1 75 ? -4.659 -2.608 15.628 1.00 98.62 75 THR A C 1
ATOM 567 O O . THR A 1 75 ? -3.877 -3.528 15.374 1.00 98.62 75 THR A O 1
ATOM 570 N N . HIS A 1 76 ? -4.407 -1.355 15.246 1.00 98.31 76 HIS A N 1
ATOM 571 C CA . HIS A 1 76 ? -3.246 -0.964 14.441 1.00 98.31 76 HIS A CA 1
ATOM 572 C C . HIS A 1 76 ? -2.897 0.527 14.613 1.00 98.31 76 HIS A C 1
ATOM 574 O O . HIS A 1 76 ? -3.496 1.244 15.410 1.00 98.31 76 HIS A O 1
ATOM 580 N N . GLY A 1 77 ? -1.826 0.973 13.951 1.00 96.62 77 GLY A N 1
ATOM 581 C CA . GLY A 1 77 ? -1.177 2.247 14.271 1.00 96.62 77 GLY A CA 1
ATOM 582 C C . GLY A 1 77 ? -1.734 3.496 13.588 1.00 96.62 77 GLY A C 1
ATOM 583 O O . GLY A 1 77 ? -1.242 4.578 13.908 1.00 96.62 77 GLY A O 1
ATOM 584 N N . HIS A 1 78 ? -2.707 3.400 12.672 1.00 96.69 78 HIS A N 1
ATOM 585 C CA . HIS A 1 78 ? -3.254 4.577 11.981 1.00 96.69 78 HIS A CA 1
ATOM 586 C C . HIS A 1 78 ? -4.066 5.474 12.915 1.00 96.69 78 HIS A C 1
ATOM 588 O O . HIS A 1 78 ? -4.788 5.012 13.795 1.00 96.69 78 HIS A O 1
ATOM 594 N N . GLY A 1 79 ? -3.922 6.788 12.730 1.00 96.38 79 GLY A N 1
ATOM 595 C CA . GLY A 1 79 ? -4.459 7.805 13.635 1.00 96.38 79 GLY A CA 1
ATOM 596 C C . GLY A 1 79 ? -5.967 7.735 13.856 1.00 96.38 79 GLY A C 1
ATOM 597 O O . GLY A 1 79 ? -6.446 7.999 14.959 1.00 96.38 79 GLY A O 1
ATOM 598 N N . ASP A 1 80 ? -6.714 7.319 12.841 1.00 96.81 80 ASP A N 1
ATOM 599 C CA . ASP A 1 80 ? -8.164 7.176 12.885 1.00 96.81 80 ASP A CA 1
ATOM 600 C C . ASP A 1 80 ? -8.684 5.996 13.699 1.00 96.81 80 ASP A C 1
ATOM 602 O O . ASP A 1 80 ? -9.899 5.871 13.819 1.00 96.81 80 ASP A O 1
ATOM 606 N N . HIS A 1 81 ? -7.786 5.214 14.308 1.00 98.44 81 HIS A N 1
ATOM 607 C CA . HIS A 1 81 ? -8.121 4.145 15.244 1.00 98.44 81 HIS A CA 1
ATOM 608 C C . HIS A 1 81 ? -7.692 4.435 16.689 1.00 98.44 81 HIS A C 1
ATOM 610 O O . HIS A 1 81 ? -8.141 3.730 17.589 1.00 98.44 81 HIS A O 1
ATOM 616 N N . TRP A 1 82 ? -6.885 5.472 16.971 1.00 98.56 82 TRP A N 1
ATOM 617 C CA . TRP A 1 82 ? -6.348 5.703 18.330 1.00 98.56 82 TRP A CA 1
ATOM 618 C C . TRP A 1 82 ? -6.280 7.153 18.820 1.00 98.56 82 TRP A C 1
ATOM 620 O O . TRP A 1 82 ? -6.058 7.374 20.013 1.00 98.56 82 TRP A O 1
ATOM 630 N N . PHE A 1 83 ? -6.496 8.159 17.967 1.00 98.50 83 PHE A N 1
ATOM 631 C CA . PHE A 1 83 ? -6.437 9.563 18.403 1.00 98.50 83 PHE A CA 1
ATOM 632 C C . PHE A 1 83 ? -7.455 9.911 19.501 1.00 98.50 83 PHE A C 1
ATOM 634 O O . PHE A 1 83 ? -7.235 10.843 20.275 1.00 98.50 83 PHE A O 1
ATOM 641 N N . GLY A 1 84 ? -8.538 9.143 19.635 1.00 98.25 84 GLY A N 1
ATOM 642 C CA . GLY A 1 84 ? -9.545 9.344 20.671 1.00 98.25 84 GLY A CA 1
ATOM 643 C C . GLY A 1 84 ? -9.157 8.897 22.083 1.00 98.25 84 GLY A C 1
ATOM 644 O O . GLY A 1 84 ? -9.879 9.242 23.022 1.00 98.25 84 GLY A O 1
ATOM 645 N N . ILE A 1 85 ? -8.042 8.173 22.279 1.00 98.69 85 ILE A N 1
ATOM 646 C CA . ILE A 1 85 ? -7.662 7.603 23.590 1.00 98.69 85 ILE A CA 1
ATOM 647 C C . ILE A 1 85 ? -7.650 8.668 24.693 1.00 98.69 85 ILE A C 1
ATOM 649 O O . ILE A 1 85 ? -8.225 8.451 25.760 1.00 98.69 85 ILE A O 1
ATOM 653 N N . GLY A 1 86 ? -7.024 9.824 24.451 1.00 98.12 86 GLY A N 1
ATOM 654 C CA . GLY A 1 86 ? -6.859 10.860 25.476 1.00 98.12 86 GLY A CA 1
ATOM 655 C C . GLY A 1 86 ? -8.193 11.368 26.033 1.00 98.12 86 GLY A C 1
ATOM 656 O O . GLY A 1 86 ? -8.373 11.463 27.247 1.00 98.12 86 GLY A O 1
ATOM 657 N N . GLN A 1 87 ? -9.163 11.634 25.159 1.00 98.25 87 GLN A N 1
ATOM 658 C CA . GLN A 1 87 ? -10.504 12.080 25.553 1.00 98.25 87 GLN A CA 1
ATOM 659 C C . GLN A 1 87 ? -11.300 10.971 26.251 1.00 98.25 87 GLN A C 1
ATOM 661 O O . GLN A 1 87 ? -11.961 11.225 27.259 1.00 98.25 87 GLN A O 1
ATOM 666 N N . LEU A 1 88 ? -11.184 9.728 25.777 1.00 98.56 88 LEU A N 1
ATOM 667 C CA . LEU A 1 88 ? -11.830 8.579 26.412 1.00 98.56 88 LEU A CA 1
ATOM 668 C C . LEU A 1 88 ? -11.301 8.332 27.828 1.00 98.56 88 LEU A C 1
ATOM 670 O O . LEU A 1 88 ? -12.098 8.088 28.728 1.00 98.56 88 LEU A O 1
ATOM 674 N N . LEU A 1 89 ? -9.992 8.455 28.061 1.00 98.50 89 LEU A N 1
ATOM 675 C CA . LEU A 1 89 ? -9.403 8.304 29.397 1.00 98.50 89 LEU A CA 1
ATOM 676 C C . LEU A 1 89 ? -9.767 9.460 30.338 1.00 98.50 89 LEU A C 1
ATOM 678 O O . LEU A 1 89 ? -9.961 9.229 31.530 1.00 98.50 89 LEU A O 1
ATOM 682 N N . LYS A 1 90 ? -9.938 10.688 29.820 1.00 97.94 90 LYS A N 1
ATOM 683 C CA . LYS A 1 90 ? -10.486 11.814 30.604 1.00 97.94 90 LYS A CA 1
ATOM 684 C C . LYS A 1 90 ? -11.907 11.501 31.102 1.00 97.94 90 LYS A C 1
ATOM 686 O O . LYS A 1 90 ? -12.246 11.842 32.233 1.00 97.94 90 LYS A O 1
ATOM 691 N N . LYS A 1 91 ? -12.730 10.833 30.283 1.00 97.88 91 LYS A N 1
ATOM 692 C CA . LYS A 1 91 ? -14.106 10.444 30.634 1.00 97.88 91 LYS A CA 1
ATOM 693 C C . LYS A 1 91 ? -14.185 9.184 31.504 1.00 97.88 91 LYS A C 1
ATOM 695 O O . LYS A 1 91 ? -14.998 9.127 32.425 1.00 97.88 91 LYS A O 1
ATOM 700 N N . PHE A 1 92 ? -13.362 8.182 31.213 1.00 97.88 92 PHE A N 1
ATOM 701 C CA . PHE A 1 92 ? -13.343 6.874 31.864 1.00 97.88 92 PHE A CA 1
ATOM 702 C C . PHE A 1 92 ? -11.964 6.622 32.500 1.00 97.88 92 PHE A C 1
ATOM 704 O O . PHE A 1 92 ? -11.205 5.787 32.011 1.00 97.88 92 PHE A O 1
ATOM 711 N N . PRO A 1 93 ? -11.622 7.302 33.611 1.00 96.56 93 PRO A N 1
ATOM 712 C CA . PRO A 1 93 ? -10.270 7.271 34.183 1.00 96.56 93 PRO A CA 1
ATOM 713 C C . PRO A 1 93 ? -9.843 5.903 34.740 1.00 96.56 93 PRO A C 1
ATOM 715 O O . PRO A 1 93 ? -8.668 5.694 35.020 1.00 96.56 93 PRO A O 1
ATOM 718 N N . GLY A 1 94 ? -10.783 4.968 34.920 1.00 95.69 94 GLY A N 1
ATOM 719 C CA . GLY A 1 94 ? -10.490 3.583 35.306 1.00 95.69 94 GLY A CA 1
ATOM 720 C C . GLY A 1 94 ? -10.101 2.666 34.138 1.00 95.69 94 GLY A C 1
ATOM 721 O O . GLY A 1 94 ? -9.678 1.535 34.382 1.00 95.69 94 GLY A O 1
ATOM 722 N N . ALA A 1 95 ? -10.252 3.123 32.891 1.00 98.25 95 ALA A N 1
ATOM 723 C CA . ALA A 1 95 ? -9.904 2.347 31.710 1.00 98.25 95 ALA A CA 1
ATOM 724 C C . ALA A 1 95 ? -8.390 2.357 31.465 1.00 98.25 95 ALA A C 1
ATOM 726 O O . ALA A 1 95 ? -7.705 3.344 31.725 1.00 98.25 95 ALA A O 1
ATOM 727 N N . LYS A 1 96 ? -7.872 1.265 30.901 1.00 98.12 96 LYS A N 1
ATOM 728 C CA . LYS A 1 96 ? -6.490 1.171 30.420 1.00 98.12 96 LYS A CA 1
ATOM 729 C C . LYS A 1 96 ? -6.459 1.029 28.909 1.00 98.12 96 LYS A C 1
ATOM 731 O O . LYS A 1 96 ? -7.047 0.093 28.368 1.00 98.12 96 LYS A O 1
ATOM 736 N N . ALA A 1 97 ? -5.750 1.923 28.231 1.00 98.56 97 ALA A N 1
ATOM 737 C CA . ALA A 1 97 ? -5.472 1.756 26.813 1.00 98.56 97 ALA A CA 1
ATOM 738 C C . ALA A 1 97 ? -4.372 0.699 26.628 1.00 98.56 97 ALA A C 1
ATOM 740 O O . ALA A 1 97 ? -3.348 0.769 27.304 1.00 98.56 97 ALA A O 1
ATOM 741 N N . ILE A 1 98 ? -4.587 -0.280 25.749 1.00 98.38 98 ILE A N 1
ATOM 742 C CA . ILE A 1 98 ? -3.682 -1.412 25.513 1.00 98.38 98 ILE A CA 1
ATOM 743 C C . ILE A 1 98 ? -3.542 -1.716 24.017 1.00 98.38 98 ILE A C 1
ATOM 745 O O . ILE A 1 98 ? -4.498 -1.597 23.256 1.00 98.38 98 ILE A O 1
ATOM 749 N N . ALA A 1 99 ? -2.349 -2.121 23.586 1.00 98.12 99 ALA A N 1
ATOM 750 C CA . ALA A 1 99 ? -2.082 -2.559 22.213 1.00 98.12 99 ALA A CA 1
ATOM 751 C C . ALA A 1 99 ? -0.827 -3.444 22.160 1.00 98.12 99 ALA A C 1
ATOM 753 O O . ALA A 1 99 ? -0.117 -3.607 23.155 1.00 98.12 99 ALA A O 1
ATOM 754 N N . THR A 1 100 ? -0.515 -4.026 21.002 1.00 96.81 100 THR A N 1
ATOM 755 C CA . THR A 1 100 ? 0.772 -4.719 20.825 1.00 96.81 100 THR A CA 1
ATOM 756 C C . THR A 1 100 ? 1.928 -3.723 20.692 1.00 96.81 100 THR A C 1
ATOM 758 O O . THR A 1 100 ? 1.740 -2.557 20.341 1.00 96.81 100 THR A O 1
AT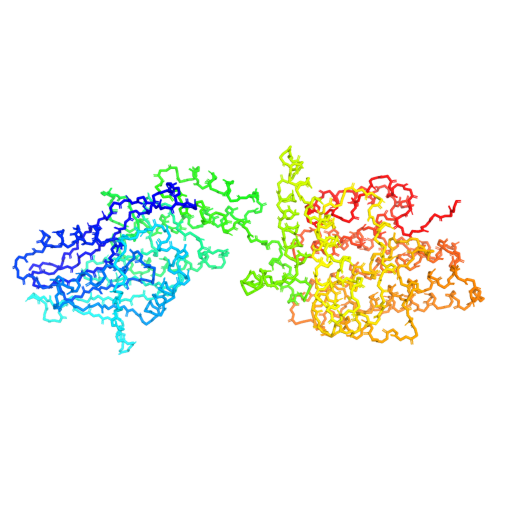OM 761 N N . ARG A 1 101 ? 3.164 -4.177 20.948 1.00 94.88 101 ARG A N 1
ATOM 762 C CA . ARG A 1 101 ? 4.356 -3.320 20.805 1.00 94.88 101 ARG A CA 1
ATOM 763 C C . ARG A 1 101 ? 4.541 -2.813 19.373 1.00 94.88 101 ARG A C 1
ATOM 765 O O . ARG A 1 101 ? 4.886 -1.650 19.199 1.00 94.88 101 ARG A O 1
ATOM 772 N N . GLY A 1 102 ? 4.297 -3.663 18.372 1.00 92.69 102 GLY A N 1
ATOM 773 C CA . GLY A 1 102 ? 4.400 -3.279 16.961 1.00 92.69 102 GLY A CA 1
ATOM 774 C C . GLY A 1 102 ? 3.405 -2.177 16.596 1.00 92.69 102 GLY A C 1
ATOM 775 O O . GLY A 1 102 ? 3.776 -1.206 15.940 1.00 92.69 102 GLY A O 1
ATOM 776 N N . THR A 1 103 ? 2.172 -2.284 17.097 1.00 96.31 103 THR A N 1
ATOM 777 C CA . THR A 1 103 ? 1.142 -1.251 16.950 1.00 96.31 103 THR A CA 1
ATOM 778 C C . THR A 1 103 ? 1.565 0.072 17.601 1.00 96.31 103 THR A C 1
ATOM 780 O O . THR A 1 103 ? 1.485 1.115 16.958 1.00 96.31 103 THR A O 1
ATOM 783 N N . ILE A 1 104 ? 2.087 0.038 18.834 1.00 97.69 104 ILE A N 1
ATOM 784 C CA . ILE A 1 104 ? 2.553 1.240 19.554 1.00 97.69 104 ILE A CA 1
ATOM 785 C C . ILE A 1 104 ? 3.699 1.935 18.815 1.00 97.69 104 ILE A C 1
ATOM 787 O O . ILE A 1 104 ? 3.713 3.162 18.726 1.00 97.69 104 ILE A O 1
ATOM 791 N N . GLU A 1 105 ? 4.661 1.186 18.271 1.00 94.25 105 GLU A N 1
ATOM 792 C CA . GLU A 1 105 ? 5.733 1.803 17.483 1.00 94.25 105 GLU A CA 1
ATOM 793 C C . GLU A 1 105 ? 5.215 2.439 16.193 1.00 94.25 105 GLU A C 1
ATOM 795 O O . GLU A 1 105 ? 5.638 3.543 15.846 1.00 94.25 105 GLU A O 1
ATOM 800 N N . HIS A 1 106 ? 4.247 1.811 15.520 1.00 91.19 106 HIS A N 1
ATOM 801 C CA . HIS A 1 106 ? 3.630 2.409 14.340 1.00 91.19 106 HIS A CA 1
ATOM 802 C C . HIS A 1 106 ? 2.920 3.739 14.688 1.00 91.19 106 HIS A C 1
ATOM 804 O O . HIS A 1 106 ? 3.112 4.741 13.993 1.00 91.19 106 HIS A O 1
ATOM 810 N N . MET A 1 107 ? 2.199 3.812 15.813 1.00 96.88 107 MET A N 1
ATOM 811 C CA . MET A 1 107 ? 1.538 5.047 16.272 1.00 96.88 107 MET A CA 1
ATOM 812 C C . MET A 1 107 ? 2.508 6.231 16.408 1.00 96.88 107 MET A C 1
ATOM 814 O O . MET A 1 107 ? 2.169 7.358 16.039 1.00 96.88 107 MET A O 1
ATOM 818 N N . LYS A 1 108 ? 3.735 5.998 16.896 1.00 91.88 108 LYS A N 1
ATOM 819 C CA . LYS A 1 108 ? 4.738 7.068 17.054 1.00 91.88 108 LYS A CA 1
ATOM 820 C C . LYS A 1 108 ? 5.095 7.718 15.719 1.00 91.88 108 LYS A C 1
ATOM 822 O O . LYS A 1 108 ? 5.254 8.935 15.659 1.00 91.88 108 LYS A O 1
ATOM 827 N N . GLY A 1 109 ? 5.146 6.928 14.646 1.00 83.88 109 GLY A N 1
ATOM 828 C CA . GLY A 1 109 ? 5.384 7.428 13.292 1.00 83.88 109 GLY A CA 1
ATOM 829 C C . GLY A 1 109 ? 4.271 8.350 12.780 1.00 83.88 109 GLY A C 1
ATOM 830 O O . GLY A 1 109 ? 4.555 9.313 12.063 1.00 83.88 109 GLY A O 1
ATOM 831 N N . GLN A 1 110 ? 3.016 8.107 13.176 1.00 85.88 110 GLN A N 1
ATOM 832 C CA . GLN A 1 110 ? 1.859 8.900 12.739 1.00 85.88 110 GLN A CA 1
ATOM 833 C C . GLN A 1 110 ? 1.831 10.313 13.336 1.00 85.88 110 GLN A C 1
ATOM 835 O O . GLN A 1 110 ? 1.311 11.232 12.698 1.00 85.88 110 GLN A O 1
ATOM 840 N N . ILE A 1 111 ? 2.407 10.499 14.531 1.00 91.19 111 ILE A N 1
ATOM 841 C CA . ILE A 1 111 ? 2.446 11.799 15.221 1.00 91.19 111 ILE A CA 1
ATOM 842 C C . ILE A 1 111 ? 3.746 12.575 15.010 1.00 91.19 111 ILE A C 1
ATOM 844 O O . ILE A 1 111 ? 3.852 13.712 15.473 1.00 91.19 111 ILE A O 1
ATOM 848 N N . GLU A 1 112 ? 4.736 12.010 14.306 1.00 87.44 112 GLU A N 1
ATOM 849 C CA . GLU A 1 112 ? 5.919 12.783 13.932 1.00 87.44 112 GLU A CA 1
ATOM 850 C C . GLU A 1 112 ? 5.470 14.066 13.215 1.00 87.44 112 GLU A C 1
ATOM 852 O O . GLU A 1 112 ? 4.710 13.969 12.247 1.00 87.44 112 GLU A O 1
ATOM 857 N N . PRO A 1 113 ? 5.930 15.270 13.621 1.00 83.31 113 PRO A N 1
ATOM 858 C CA . PRO A 1 113 ? 5.311 16.531 13.203 1.00 83.31 113 PRO A CA 1
ATOM 859 C C . PRO A 1 113 ? 5.129 16.667 11.692 1.00 83.31 113 PRO A C 1
ATOM 861 O O . PRO A 1 113 ? 4.132 17.200 11.212 1.00 83.31 113 PRO A O 1
ATOM 864 N N . LYS A 1 114 ? 6.085 16.155 10.913 1.00 78.38 114 LYS A N 1
ATOM 865 C CA . LYS A 1 114 ? 6.001 16.163 9.455 1.00 78.38 114 LYS A CA 1
ATOM 866 C C . LYS A 1 114 ? 4.918 15.217 8.928 1.00 78.38 114 LYS A C 1
ATOM 868 O O . LYS A 1 114 ? 4.148 15.627 8.061 1.00 78.38 114 LYS A O 1
ATOM 873 N N . THR A 1 115 ? 4.890 13.975 9.404 1.00 73.56 115 THR A N 1
ATOM 874 C CA . THR A 1 115 ? 3.912 12.955 9.000 1.00 73.56 115 THR A CA 1
ATOM 875 C C . THR A 1 115 ? 2.512 13.379 9.418 1.00 73.56 115 THR A C 1
ATOM 877 O O . THR A 1 115 ? 1.617 13.439 8.574 1.00 73.56 115 THR A O 1
ATOM 880 N N . PHE A 1 116 ? 2.359 13.802 10.674 1.00 86.12 116 PHE A N 1
ATOM 881 C CA . PHE A 1 116 ? 1.098 14.283 11.217 1.00 86.12 116 PHE A CA 1
ATOM 882 C C . PHE A 1 116 ? 0.547 15.462 10.419 1.00 86.12 116 PHE A C 1
ATOM 884 O O . PHE A 1 116 ? -0.582 15.406 9.937 1.00 86.12 116 PHE A O 1
ATOM 891 N N . ASN A 1 117 ? 1.346 16.514 10.210 1.00 81.31 117 ASN A N 1
ATOM 892 C CA . ASN A 1 117 ? 0.886 17.693 9.477 1.00 81.31 117 ASN A CA 1
ATOM 893 C C . ASN A 1 117 ? 0.569 17.375 8.011 1.00 81.31 117 ASN A C 1
ATOM 895 O O . ASN A 1 117 ? -0.380 17.926 7.461 1.00 81.31 117 ASN A O 1
ATOM 899 N N . ALA A 1 118 ? 1.333 16.487 7.367 1.00 74.81 118 ALA A N 1
ATOM 900 C CA . ALA A 1 118 ? 1.095 16.114 5.976 1.00 74.81 118 ALA A CA 1
ATOM 901 C C . ALA A 1 118 ? -0.161 15.246 5.801 1.00 74.81 118 ALA A C 1
ATOM 903 O O . ALA A 1 118 ? -0.875 15.402 4.805 1.00 74.81 118 ALA A O 1
ATOM 904 N N . MET A 1 119 ? -0.433 14.344 6.746 1.00 78.56 119 MET A N 1
ATOM 905 C CA . MET A 1 119 ? -1.527 13.384 6.648 1.00 78.56 119 MET A CA 1
ATOM 906 C C . MET A 1 119 ? -2.786 13.859 7.381 1.00 78.56 119 MET A C 1
ATOM 908 O O . MET A 1 119 ? -3.813 14.085 6.743 1.00 78.56 119 MET A O 1
ATOM 912 N N . TRP A 1 120 ? -2.691 14.032 8.694 1.00 91.81 120 TRP A N 1
ATOM 913 C CA . TRP A 1 120 ? -3.818 14.203 9.606 1.00 91.81 120 TRP A CA 1
ATOM 914 C C . TRP A 1 120 ? -4.183 15.672 9.816 1.00 91.81 120 TRP A C 1
ATOM 916 O O . TRP A 1 120 ? -5.312 16.074 9.537 1.00 91.81 120 TRP A O 1
ATOM 926 N N . GLY A 1 121 ? -3.217 16.497 10.230 1.00 91.00 121 GLY A N 1
ATOM 927 C CA . GLY A 1 121 ? -3.436 17.916 10.518 1.00 91.00 121 GLY A CA 1
ATOM 928 C C . GLY A 1 121 ? -3.895 18.715 9.295 1.00 91.00 121 GLY A C 1
ATOM 929 O O . GLY A 1 121 ? -4.729 19.609 9.421 1.00 91.00 121 GLY A O 1
ATOM 930 N N . SER A 1 122 ? -3.412 18.358 8.098 1.00 86.94 122 SER A N 1
ATOM 931 C CA . SER A 1 122 ? -3.855 18.974 6.841 1.00 86.94 122 SER A CA 1
ATOM 932 C C . SER A 1 122 ? -5.287 18.606 6.460 1.00 86.94 122 SER A C 1
ATOM 934 O O . SER A 1 122 ? -5.972 19.442 5.880 1.00 86.94 122 SER A O 1
ATOM 936 N N . ARG A 1 123 ? -5.742 17.383 6.765 1.00 90.69 123 ARG A N 1
ATOM 937 C CA . ARG A 1 123 ? -7.084 16.882 6.420 1.00 90.69 123 ARG A CA 1
ATOM 938 C C . ARG A 1 123 ? -8.139 17.310 7.433 1.00 90.69 123 ARG A C 1
ATOM 940 O O . ARG A 1 123 ? -9.263 17.606 7.030 1.00 90.69 123 ARG A O 1
ATOM 947 N N . PHE A 1 124 ? -7.762 17.388 8.707 1.00 95.19 124 PHE A N 1
ATOM 948 C CA . PHE A 1 124 ? -8.647 17.659 9.841 1.00 95.19 124 PHE A CA 1
ATOM 949 C C . PHE A 1 124 ? -8.169 18.872 10.658 1.00 95.19 124 PHE A C 1
ATOM 951 O O . PHE A 1 124 ? -7.887 18.744 11.856 1.00 95.19 124 PHE A O 1
ATOM 958 N N . PRO A 1 125 ? -8.059 20.064 10.040 1.00 93.88 125 PRO A N 1
ATOM 959 C CA . PRO A 1 125 ? -7.493 21.235 10.701 1.00 93.88 125 PRO A CA 1
ATOM 960 C C . PRO A 1 125 ? -8.272 21.575 11.976 1.00 93.88 125 PRO A C 1
ATOM 962 O O . PRO A 1 125 ? -9.482 21.793 11.932 1.00 93.88 125 PRO A O 1
ATOM 965 N N . ASN A 1 126 ? -7.570 21.618 13.113 1.00 94.19 126 ASN A N 1
ATOM 966 C CA . ASN A 1 126 ? -8.097 21.915 14.455 1.00 94.19 126 ASN A CA 1
ATOM 967 C C . ASN A 1 126 ? -9.175 20.947 14.994 1.00 94.19 126 ASN A C 1
ATOM 969 O O . ASN A 1 126 ? -9.786 21.225 16.032 1.00 94.19 126 ASN A O 1
ATOM 973 N N . GLN A 1 127 ? -9.409 19.810 14.333 1.00 97.06 127 GLN A N 1
ATOM 974 C CA . GLN A 1 127 ? -10.451 18.848 14.722 1.00 97.06 127 GLN A CA 1
ATOM 975 C C . GLN A 1 127 ? -9.929 17.695 15.592 1.00 97.06 127 GLN A C 1
ATOM 977 O O . GLN A 1 127 ? -10.708 17.102 16.338 1.00 97.06 127 GLN A O 1
ATOM 982 N N . ILE A 1 128 ? -8.630 17.402 15.530 1.00 97.44 128 ILE A N 1
ATOM 983 C CA . ILE A 1 128 ? -7.967 16.338 16.300 1.00 97.44 128 ILE A CA 1
ATOM 984 C C . ILE A 1 128 ? -7.525 16.890 17.665 1.00 97.44 128 ILE A C 1
ATOM 986 O O . ILE A 1 128 ? -7.098 18.044 17.750 1.00 97.44 128 ILE A O 1
ATOM 990 N N . ASP A 1 129 ? -7.661 16.094 18.728 1.00 95.69 129 ASP A N 1
ATOM 991 C CA . ASP A 1 129 ? -7.000 16.365 20.012 1.00 95.69 129 ASP A CA 1
ATOM 992 C C . ASP A 1 129 ? -5.525 15.958 19.892 1.00 95.69 129 ASP A C 1
ATOM 994 O O . ASP A 1 129 ? -5.220 14.798 19.628 1.00 95.69 129 ASP A O 1
ATOM 998 N N . THR A 1 130 ? -4.616 16.924 20.017 1.00 95.56 130 THR A N 1
ATOM 999 C CA . THR A 1 130 ? -3.173 16.702 19.855 1.00 95.56 130 THR A CA 1
ATOM 1000 C C . THR A 1 130 ? -2.471 16.310 21.153 1.00 95.56 130 THR A C 1
ATOM 1002 O O . THR A 1 130 ? -1.264 16.068 21.129 1.00 95.56 130 THR A O 1
ATOM 1005 N N . ASP A 1 131 ? -3.196 16.215 22.272 1.00 94.94 131 ASP A N 1
ATOM 1006 C CA . ASP A 1 131 ? -2.690 15.652 23.528 1.00 94.94 131 ASP A CA 1
ATOM 1007 C C . ASP A 1 131 ? -2.675 14.113 23.442 1.00 94.94 131 ASP A C 1
ATOM 1009 O O . ASP A 1 131 ? -3.396 13.411 24.156 1.00 94.94 131 ASP A O 1
ATOM 1013 N N . PHE A 1 132 ? -1.881 13.580 22.507 1.00 97.38 132 PHE A N 1
ATOM 1014 C CA . PHE A 1 132 ? -1.838 12.153 22.195 1.00 97.38 132 PHE A CA 1
ATOM 1015 C C . PHE A 1 132 ? -1.423 11.316 23.408 1.00 97.38 132 PHE A C 1
ATOM 1017 O O . PHE A 1 132 ? -0.390 11.561 24.033 1.00 97.38 132 PHE A O 1
ATOM 1024 N N . VAL A 1 133 ? -2.204 10.272 23.694 1.00 98.00 133 VAL A N 1
ATOM 1025 C CA . VAL A 1 133 ? -1.923 9.297 24.753 1.00 98.00 133 VAL A CA 1
ATOM 1026 C C . VAL A 1 133 ? -1.686 7.932 24.121 1.00 98.00 133 VAL A C 1
ATOM 1028 O O . VAL A 1 133 ? -2.529 7.435 23.377 1.00 98.00 133 VAL A O 1
ATOM 1031 N N . PHE A 1 134 ? -0.540 7.324 24.427 1.00 98.12 134 PHE A N 1
ATOM 1032 C CA . PHE A 1 134 ? -0.187 5.994 23.934 1.00 98.12 134 PHE A CA 1
ATOM 1033 C C . PHE A 1 134 ? -0.755 4.885 24.831 1.00 98.12 134 PHE A C 1
ATOM 1035 O O . PHE A 1 134 ? -0.779 5.048 26.054 1.00 98.12 134 PHE A O 1
ATOM 1042 N N . PRO A 1 135 ? -1.165 3.743 24.250 1.00 97.69 135 PRO A N 1
ATOM 1043 C CA . PRO A 1 135 ? -1.549 2.572 25.023 1.00 97.69 135 PRO A CA 1
ATOM 1044 C C . PRO A 1 135 ? -0.345 1.878 25.677 1.00 97.69 135 PRO A C 1
ATOM 1046 O O . PRO A 1 135 ? 0.795 1.980 25.218 1.00 97.69 135 PRO A O 1
ATOM 1049 N N . GLU A 1 136 ? -0.615 1.119 26.738 1.00 96.88 136 GLU A N 1
ATOM 1050 C CA . GLU A 1 136 ? 0.343 0.212 27.367 1.00 96.88 136 GLU A CA 1
ATOM 1051 C C . GLU A 1 136 ? 0.538 -1.053 26.505 1.00 96.88 136 GLU A C 1
ATOM 1053 O O . GLU A 1 136 ? -0.420 -1.567 25.915 1.00 96.88 136 GLU A O 1
ATOM 1058 N N . PRO A 1 137 ? 1.763 -1.603 26.417 1.00 95.88 137 PRO A N 1
ATOM 1059 C CA . PRO A 1 137 ? 2.000 -2.817 25.652 1.00 95.88 137 PRO A CA 1
ATOM 1060 C C . PRO A 1 137 ? 1.388 -4.040 26.343 1.00 95.88 137 PRO A C 1
ATOM 1062 O O . PRO A 1 137 ? 1.607 -4.268 27.534 1.00 95.88 137 PRO A O 1
ATOM 1065 N N . LEU A 1 138 ? 0.703 -4.887 25.574 1.00 93.69 138 LEU A N 1
ATOM 1066 C CA . LEU A 1 138 ? 0.289 -6.210 26.035 1.00 93.69 138 LEU A CA 1
ATOM 1067 C C . LEU A 1 138 ? 1.508 -7.072 26.438 1.00 93.69 138 LEU A C 1
ATOM 1069 O O . LEU A 1 138 ? 2.570 -6.976 25.806 1.00 93.69 138 LEU A O 1
ATOM 1073 N N . PRO A 1 139 ? 1.373 -7.950 27.454 1.00 81.25 139 PRO A N 1
ATOM 1074 C CA . PRO A 1 139 ? 2.404 -8.927 27.798 1.00 81.25 139 PRO A CA 1
ATOM 1075 C C . PRO A 1 139 ? 2.764 -9.813 26.595 1.00 81.25 139 PRO A C 1
ATOM 1077 O O . PRO A 1 139 ? 1.886 -10.271 25.869 1.00 81.25 139 PRO A O 1
ATOM 1080 N N . GLN A 1 140 ? 4.061 -10.055 26.364 1.00 69.81 140 GLN A N 1
ATOM 1081 C CA . GLN A 1 140 ? 4.521 -10.808 25.185 1.00 69.81 140 GLN A CA 1
ATOM 1082 C C . GLN A 1 140 ? 4.525 -12.330 25.374 1.00 69.81 140 GLN A C 1
ATOM 1084 O O . GLN A 1 140 ? 4.424 -13.059 24.390 1.00 69.81 140 GLN A O 1
ATOM 1089 N N . THR A 1 141 ? 4.636 -12.822 26.608 1.00 55.44 141 THR A N 1
ATOM 1090 C CA . THR A 1 141 ? 4.707 -14.254 26.930 1.00 55.44 141 THR A CA 1
ATOM 1091 C C . THR A 1 141 ? 4.000 -14.533 28.267 1.00 55.44 141 THR A C 1
ATOM 1093 O O . THR A 1 141 ? 4.116 -13.722 29.185 1.00 55.44 141 THR A O 1
ATOM 1096 N N . PRO A 1 142 ? 3.246 -15.643 28.407 1.00 53.78 142 PRO A N 1
ATOM 1097 C CA . PRO A 1 142 ? 2.988 -16.681 27.407 1.00 53.78 142 PRO A CA 1
ATOM 1098 C C . PRO A 1 142 ? 1.867 -16.328 26.409 1.00 53.78 142 PRO A C 1
ATOM 1100 O O . PRO A 1 142 ? 1.570 -17.143 25.543 1.00 53.78 142 PRO A O 1
ATOM 1103 N N . SER A 1 143 ? 1.236 -15.149 26.491 1.00 66.81 143 SER A N 1
ATOM 1104 C CA . SER A 1 143 ? 0.095 -14.835 25.621 1.00 66.81 143 SER A CA 1
ATOM 1105 C C . SER A 1 143 ? -0.174 -13.341 25.443 1.00 66.81 143 SER A C 1
ATOM 1107 O O . SER A 1 143 ? -0.178 -12.604 26.426 1.00 66.81 143 SER A O 1
ATOM 1109 N N . LYS A 1 144 ? -0.566 -12.935 24.225 1.00 88.81 144 LYS A N 1
ATOM 1110 C CA . LYS A 1 144 ? -1.186 -11.630 23.898 1.00 88.81 144 LYS A CA 1
ATOM 1111 C C . LYS A 1 144 ? -2.680 -11.601 24.273 1.00 88.81 144 LYS A C 1
ATOM 1113 O O . LYS A 1 144 ? -3.512 -11.026 23.573 1.00 88.81 144 LYS A O 1
ATOM 1118 N N . LYS A 1 145 ? -3.019 -12.289 25.362 1.00 93.44 145 LYS A N 1
ATOM 1119 C CA . LYS A 1 145 ? -4.380 -12.478 25.860 1.00 93.44 145 LYS A CA 1
ATOM 1120 C C . LYS A 1 145 ? -4.628 -11.575 27.052 1.00 93.44 145 LYS A C 1
ATOM 1122 O O . LYS A 1 145 ? -3.729 -11.323 27.854 1.00 93.44 145 LYS A O 1
ATOM 1127 N N . PHE A 1 146 ? -5.864 -11.133 27.190 1.00 94.69 146 PHE A N 1
ATOM 1128 C CA . PHE A 1 146 ? -6.352 -10.440 28.370 1.00 94.69 146 PHE A CA 1
ATOM 1129 C C . PHE A 1 146 ? -7.800 -10.842 28.637 1.00 94.69 146 PHE A C 1
ATOM 1131 O O . PHE A 1 146 ? -8.480 -11.395 27.774 1.00 94.69 146 PHE A O 1
ATOM 1138 N N . TYR A 1 147 ? -8.260 -10.597 29.862 1.00 94.94 147 TYR A N 1
ATOM 1139 C CA . TYR A 1 147 ? -9.532 -11.126 30.336 1.00 94.94 147 TYR A CA 1
ATOM 1140 C C . TYR A 1 147 ? -10.484 -10.006 30.729 1.00 94.94 147 TYR A C 1
ATOM 1142 O O . TYR A 1 147 ? -10.128 -9.093 31.485 1.00 94.94 147 TYR A O 1
ATOM 1150 N N . LEU A 1 148 ? -11.718 -10.101 30.242 1.00 95.56 148 LEU A N 1
ATOM 1151 C CA . LEU A 1 148 ? -12.814 -9.241 30.653 1.00 95.56 148 LEU A CA 1
ATOM 1152 C C . LEU A 1 148 ? -13.571 -9.894 31.818 1.00 95.56 148 LEU A C 1
ATOM 1154 O O . LEU A 1 148 ? -14.177 -10.951 31.619 1.00 95.56 148 LEU A O 1
ATOM 1158 N N . PRO A 1 149 ? -13.575 -9.298 33.024 1.00 94.44 149 PRO A N 1
ATOM 1159 C CA . PRO A 1 149 ? -14.239 -9.906 34.169 1.00 94.44 149 PRO A CA 1
ATOM 1160 C C . PRO A 1 149 ? -15.745 -10.075 33.957 1.00 94.44 149 PRO A C 1
ATOM 1162 O O . PRO A 1 149 ? -16.416 -9.237 33.343 1.00 94.44 149 PRO A O 1
ATOM 1165 N N . SER A 1 150 ? -16.282 -11.149 34.529 1.00 90.44 150 SER A N 1
ATOM 1166 C CA . SER A 1 150 ? -17.704 -11.468 34.497 1.00 90.44 150 SER A CA 1
ATOM 1167 C C . SER A 1 150 ? -18.141 -12.047 35.841 1.00 90.44 150 SER A C 1
ATOM 1169 O O . SER A 1 150 ? -17.453 -12.923 36.354 1.00 90.44 150 SER A O 1
ATOM 1171 N N . PRO A 1 151 ? -19.301 -11.652 36.392 1.00 85.62 151 PRO A N 1
ATOM 1172 C CA . PRO A 1 151 ? -19.869 -12.326 37.561 1.00 85.62 151 PRO A CA 1
ATOM 1173 C C . PRO A 1 151 ? -20.212 -13.803 37.307 1.00 85.62 151 PRO A C 1
ATOM 1175 O O . PRO A 1 151 ? -20.317 -14.575 38.248 1.00 85.62 151 PRO A O 1
ATOM 1178 N N . GLU A 1 152 ? -20.406 -14.195 36.044 1.00 84.00 152 GLU A N 1
ATOM 1179 C CA . GLU A 1 152 ? -20.815 -15.558 35.662 1.00 84.00 152 GLU A CA 1
ATOM 1180 C C . GLU A 1 152 ? -19.642 -16.468 35.291 1.00 84.00 152 GLU A C 1
ATOM 1182 O O . GLU A 1 152 ? -19.837 -17.656 35.052 1.00 84.00 152 GLU A O 1
ATOM 1187 N N . LYS A 1 153 ? -18.428 -15.915 35.202 1.00 85.19 153 LYS A N 1
ATOM 1188 C CA . LYS A 1 153 ? -17.232 -16.659 34.816 1.00 85.19 153 LYS A CA 1
ATOM 1189 C C . LYS A 1 153 ? -16.042 -16.131 35.605 1.00 85.19 153 LYS A C 1
ATOM 1191 O O . LYS A 1 153 ? -15.588 -15.024 35.327 1.00 85.19 153 LYS A O 1
ATOM 1196 N N . GLU A 1 154 ? -15.566 -16.927 36.561 1.00 86.19 154 GLU A N 1
ATOM 1197 C CA . GLU A 1 154 ? -14.517 -16.557 37.524 1.00 86.19 154 GLU A CA 1
ATOM 1198 C C . GLU A 1 154 ? -13.239 -16.054 36.832 1.00 86.19 154 GLU A C 1
ATOM 1200 O O . GLU A 1 154 ? -12.769 -14.959 37.132 1.00 86.19 154 GLU A O 1
ATOM 1205 N N . ASP A 1 155 ? -12.777 -16.766 35.800 1.00 87.75 155 ASP A N 1
ATOM 1206 C CA . ASP A 1 155 ? -11.615 -16.371 34.986 1.00 87.75 155 ASP A CA 1
ATOM 1207 C C . ASP A 1 155 ? -11.906 -15.224 33.996 1.00 87.75 155 ASP A C 1
ATOM 1209 O O . ASP A 1 155 ? -11.016 -14.717 33.313 1.00 87.75 155 ASP A O 1
ATOM 1213 N N . GLY A 1 156 ? -13.168 -14.812 33.870 1.00 93.50 156 GLY A N 1
ATOM 1214 C CA . GLY A 1 156 ? -13.623 -13.863 32.863 1.00 93.50 156 GLY A CA 1
ATOM 1215 C C . GLY A 1 156 ? -13.649 -14.423 31.434 1.00 93.50 156 GLY A C 1
ATOM 1216 O O . GLY A 1 156 ? -13.431 -15.608 31.153 1.00 93.50 156 GLY A O 1
ATOM 1217 N N . TYR A 1 157 ? -13.980 -13.551 30.488 1.00 95.88 157 TYR A N 1
ATOM 1218 C CA . TYR A 1 157 ? -13.966 -13.863 29.061 1.00 95.88 157 TYR A CA 1
ATOM 1219 C C . TYR A 1 157 ? -12.591 -13.565 28.473 1.00 95.88 157 TYR A C 1
ATOM 1221 O O . TYR A 1 157 ? -12.061 -12.481 28.685 1.00 95.88 157 TYR A O 1
ATOM 1229 N N . GLU A 1 158 ? -12.031 -14.527 27.743 1.00 95.50 158 GLU A N 1
ATOM 1230 C CA . GLU A 1 158 ? -10.753 -14.375 27.045 1.00 95.50 158 GLU A CA 1
ATOM 1231 C C . GLU A 1 158 ? -10.927 -13.486 25.806 1.00 95.50 158 GLU A C 1
ATOM 1233 O O . GLU A 1 158 ? -11.876 -13.668 25.036 1.00 95.50 158 GLU A O 1
ATOM 1238 N N . LEU A 1 159 ? -9.993 -12.554 25.622 1.00 97.31 159 LEU A N 1
ATOM 1239 C CA . LEU A 1 159 ? -9.779 -11.797 24.397 1.00 97.31 159 LEU A CA 1
ATOM 1240 C C . LEU A 1 159 ? -8.312 -11.953 23.992 1.00 97.31 159 LEU A C 1
ATOM 1242 O O . LEU A 1 159 ? -7.416 -11.826 24.830 1.00 97.31 159 LEU A O 1
ATOM 1246 N N . GLU A 1 160 ? -8.062 -12.221 22.715 1.00 97.06 160 GLU A N 1
ATOM 1247 C CA . GLU A 1 160 ? -6.727 -12.493 22.186 1.00 97.06 160 GLU A CA 1
ATOM 1248 C C . GLU A 1 160 ? -6.378 -11.535 21.048 1.00 97.06 160 GLU A C 1
ATOM 1250 O O . GLU A 1 160 ? -7.081 -11.467 20.041 1.00 97.06 160 GLU A O 1
ATOM 1255 N N . ALA A 1 161 ? -5.274 -10.806 21.203 1.00 97.69 161 ALA A N 1
ATOM 1256 C CA . ALA A 1 161 ? -4.699 -10.001 20.137 1.00 97.69 161 ALA A CA 1
ATOM 1257 C C . ALA A 1 161 ? -3.854 -10.885 19.209 1.00 97.69 161 ALA A C 1
ATOM 1259 O O . ALA A 1 161 ? -2.812 -11.414 19.610 1.00 97.69 161 ALA A O 1
ATOM 1260 N N . ILE A 1 162 ? -4.285 -11.015 17.957 1.00 97.00 162 ILE A N 1
ATOM 1261 C CA . ILE A 1 162 ? -3.606 -11.811 16.932 1.00 97.00 162 ILE A CA 1
ATOM 1262 C C . ILE A 1 162 ? -2.896 -10.854 15.982 1.00 97.00 162 ILE A C 1
ATOM 1264 O O . ILE A 1 162 ? -3.538 -10.090 15.266 1.00 97.00 162 ILE A O 1
ATOM 1268 N N . GLU A 1 163 ? -1.565 -10.888 15.981 1.00 95.62 163 GLU A N 1
ATOM 1269 C CA . GLU A 1 163 ? -0.748 -10.158 15.006 1.00 95.62 163 GLU A CA 1
ATOM 1270 C C . GLU A 1 163 ? -0.792 -10.886 13.664 1.00 95.62 163 GLU A C 1
ATOM 1272 O O . GLU A 1 163 ? -0.389 -12.045 13.587 1.00 95.62 163 GLU A O 1
ATOM 1277 N N . VAL A 1 164 ? -1.257 -10.200 12.620 1.00 95.75 164 VAL A N 1
ATOM 1278 C CA . VAL A 1 164 ? -1.427 -10.784 11.277 1.00 95.75 164 VAL A CA 1
ATOM 1279 C C . VAL A 1 164 ? -0.417 -10.250 10.255 1.00 95.75 164 VAL A C 1
ATOM 1281 O O . VAL A 1 164 ? -0.384 -10.715 9.118 1.00 95.75 164 VAL A O 1
ATOM 1284 N N . GLY A 1 165 ? 0.441 -9.308 10.662 1.00 91.88 165 GLY A N 1
ATOM 1285 C CA . GLY A 1 165 ? 1.493 -8.739 9.819 1.00 91.88 165 GLY A CA 1
ATOM 1286 C C . GLY A 1 165 ? 1.013 -7.519 9.037 1.00 91.88 165 GLY A C 1
ATOM 1287 O O . GLY A 1 165 ? 0.562 -6.542 9.640 1.00 91.88 165 GLY A O 1
ATOM 1288 N N . HIS A 1 166 ? 1.176 -7.547 7.713 1.00 93.06 166 HIS A N 1
ATOM 1289 C CA . HIS A 1 166 ? 0.735 -6.475 6.823 1.00 93.06 166 HIS A CA 1
ATOM 1290 C C . HIS A 1 166 ? -0.727 -6.642 6.380 1.00 93.06 166 HIS A C 1
ATOM 1292 O O . HIS A 1 166 ? -1.168 -7.735 6.028 1.00 93.06 166 HIS A O 1
ATOM 1298 N N . SER A 1 167 ? -1.459 -5.532 6.359 1.00 96.62 167 SER A N 1
ATOM 1299 C CA . SER A 1 167 ? -2.807 -5.383 5.810 1.00 96.62 167 SER A CA 1
ATOM 1300 C C . SER A 1 167 ? -2.911 -4.073 5.016 1.00 96.62 167 SER A C 1
ATOM 1302 O O . SER A 1 167 ? -2.117 -3.868 4.102 1.00 96.62 167 SER A O 1
ATOM 1304 N N . ASP A 1 168 ? -3.829 -3.170 5.352 1.00 93.69 168 ASP A N 1
ATOM 1305 C CA . ASP A 1 168 ? -3.827 -1.798 4.832 1.00 93.69 168 ASP A CA 1
ATOM 1306 C C . ASP A 1 168 ? -2.575 -1.007 5.284 1.00 93.69 168 ASP A C 1
ATOM 1308 O O . ASP A 1 168 ? -2.170 -0.045 4.632 1.00 93.69 168 ASP A O 1
ATOM 1312 N N . THR A 1 169 ? -1.944 -1.463 6.374 1.00 92.62 169 THR A N 1
ATOM 1313 C CA . THR A 1 169 ? -0.642 -1.048 6.898 1.00 92.62 169 THR A CA 1
ATOM 1314 C C . THR A 1 169 ? 0.099 -2.202 7.590 1.00 92.62 169 THR A C 1
ATOM 1316 O O . THR A 1 169 ? -0.344 -3.347 7.600 1.00 92.62 169 THR A O 1
ATOM 1319 N N . HIS A 1 170 ? 1.277 -1.928 8.146 1.00 88.81 170 HIS A N 1
ATOM 1320 C CA . HIS A 1 170 ? 2.110 -2.884 8.872 1.00 88.81 170 HIS A CA 1
ATOM 1321 C C . HIS A 1 170 ? 1.766 -2.951 10.370 1.00 88.81 170 HIS A C 1
ATOM 1323 O O . HIS A 1 170 ? 1.212 -2.015 10.950 1.00 88.81 170 HIS A O 1
ATOM 1329 N N . SER A 1 171 ? 2.184 -4.046 11.016 1.00 91.38 171 SER A N 1
ATOM 1330 C CA . SER A 1 171 ? 1.956 -4.305 12.447 1.00 91.38 171 SER A CA 1
ATOM 1331 C C . SER A 1 171 ? 0.470 -4.317 12.830 1.00 91.38 171 SER A C 1
ATOM 1333 O O . SER A 1 171 ? 0.099 -3.879 13.925 1.00 91.38 171 SER A O 1
ATOM 1335 N N . SER A 1 172 ? -0.377 -4.806 11.923 1.00 96.75 172 SER A N 1
ATOM 1336 C CA . SER A 1 172 ? -1.815 -4.898 12.141 1.00 96.75 172 SER A CA 1
ATOM 1337 C C . SER A 1 172 ? -2.175 -6.126 12.965 1.00 96.75 172 SER A C 1
ATOM 1339 O O . SER A 1 172 ? -1.537 -7.186 12.890 1.00 96.75 172 SER A O 1
ATOM 1341 N N . THR A 1 173 ? -3.225 -5.974 13.765 1.00 98.25 173 THR A N 1
ATOM 1342 C CA . THR A 1 173 ? -3.756 -7.032 14.619 1.00 98.25 173 THR A CA 1
ATOM 1343 C C . THR A 1 173 ? -5.266 -7.123 14.501 1.00 98.25 173 THR A C 1
ATOM 1345 O O . THR A 1 173 ? -5.931 -6.134 14.202 1.00 98.25 173 THR A O 1
ATOM 1348 N N . VAL A 1 174 ? -5.809 -8.302 14.795 1.00 98.62 174 VAL A N 1
ATOM 1349 C CA . VAL A 1 174 ? -7.241 -8.485 15.046 1.00 98.62 174 VAL A CA 1
ATOM 1350 C C . VAL 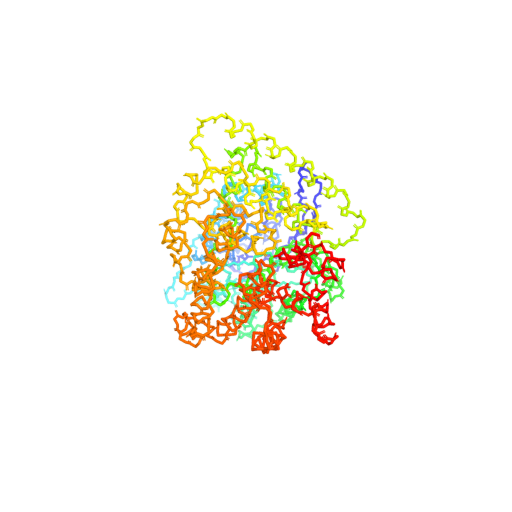A 1 174 ? -7.468 -8.886 16.499 1.00 98.62 174 VAL A C 1
ATOM 1352 O O . VAL A 1 174 ? -6.610 -9.529 17.108 1.00 98.62 174 VAL A O 1
ATOM 1355 N N . LEU A 1 175 ? -8.631 -8.541 17.054 1.00 98.69 175 LEU A N 1
ATOM 1356 C CA . LEU A 1 175 ? -9.044 -9.012 18.374 1.00 98.69 175 LEU A CA 1
ATOM 1357 C C . LEU A 1 175 ? -10.000 -10.197 18.234 1.00 98.69 175 LEU A C 1
ATOM 1359 O O . LEU A 1 175 ? -11.125 -10.046 17.754 1.00 98.69 175 LEU A O 1
ATOM 1363 N N . TRP A 1 176 ? -9.556 -11.370 18.674 1.00 98.56 176 TRP A N 1
ATOM 1364 C CA . TRP A 1 176 ? -10.341 -12.599 18.690 1.00 98.56 176 TRP A CA 1
ATOM 1365 C C . TRP A 1 176 ? -11.037 -12.795 20.036 1.00 98.56 176 TRP A C 1
ATOM 1367 O O . TRP A 1 176 ? -10.418 -12.686 21.095 1.00 98.56 176 TRP A O 1
ATOM 1377 N N . VAL A 1 177 ? -12.333 -13.110 19.995 1.00 98.25 177 VAL A N 1
ATOM 1378 C CA . VAL A 1 177 ? -13.163 -13.380 21.174 1.00 98.25 177 VAL A CA 1
ATOM 1379 C C . VAL A 1 177 ? -13.779 -14.778 21.032 1.00 98.25 177 VAL A C 1
ATOM 1381 O O . VAL A 1 177 ? -14.891 -14.918 20.506 1.00 98.25 177 VAL A O 1
ATOM 1384 N N . PRO A 1 178 ? -13.088 -15.835 21.510 1.00 96.62 178 PRO A N 1
ATOM 1385 C CA . PRO A 1 178 ? -13.484 -17.223 21.265 1.00 96.62 178 PRO A CA 1
ATOM 1386 C C . PRO A 1 178 ? -14.907 -17.550 21.732 1.00 96.62 178 PRO A C 1
ATOM 1388 O O . PRO A 1 178 ? -15.652 -18.238 21.039 1.00 96.62 178 PRO A O 1
ATOM 1391 N N . SER A 1 179 ? -15.305 -17.021 22.894 1.00 95.94 179 SER A N 1
ATOM 1392 C CA . SER A 1 179 ? -16.583 -17.352 23.549 1.00 95.94 179 SER A CA 1
ATOM 1393 C C . SER A 1 179 ? -17.833 -17.025 22.725 1.00 95.94 179 SER A C 1
ATOM 1395 O O . SER A 1 179 ? -18.850 -17.696 22.879 1.00 95.94 179 SER A O 1
ATOM 1397 N N . ILE A 1 180 ? -17.748 -16.036 21.833 1.00 96.25 180 ILE A N 1
ATOM 1398 C CA . ILE A 1 180 ? -18.827 -15.643 20.913 1.00 96.25 180 ILE A CA 1
ATOM 1399 C C . ILE A 1 180 ? -18.401 -15.762 19.442 1.00 96.25 180 ILE A C 1
ATOM 1401 O O . ILE A 1 180 ? -19.115 -15.309 18.552 1.00 96.25 180 ILE A O 1
ATOM 1405 N N . ARG A 1 181 ? -17.238 -16.381 19.184 1.00 97.88 181 ARG A N 1
ATOM 1406 C CA . ARG A 1 181 ? -16.604 -16.516 17.863 1.00 97.88 181 ARG A CA 1
ATOM 1407 C C . ARG A 1 181 ? -16.619 -15.213 17.052 1.00 97.88 181 ARG A C 1
ATOM 1409 O O . ARG A 1 181 ? -16.964 -15.213 15.869 1.00 97.88 181 ARG A O 1
ATOM 1416 N N . LEU A 1 182 ? -16.262 -14.110 17.707 1.00 98.62 182 LEU A N 1
ATOM 1417 C CA . LEU A 1 182 ? -16.217 -12.768 17.127 1.00 98.62 182 LEU A CA 1
ATOM 1418 C C . LEU A 1 182 ? -14.773 -12.370 16.826 1.00 98.62 182 LEU A C 1
ATOM 1420 O O . LEU A 1 182 ? -13.915 -12.491 17.698 1.00 98.62 182 LEU A O 1
ATOM 1424 N N . VAL A 1 183 ? -14.536 -11.814 15.639 1.00 98.88 183 VAL A N 1
ATOM 1425 C CA . VAL A 1 183 ? -13.316 -11.058 15.331 1.00 98.88 183 VAL A CA 1
ATOM 1426 C C . VAL A 1 183 ? -13.657 -9.579 15.178 1.00 98.88 183 VAL A C 1
ATOM 1428 O O . VAL A 1 183 ? -14.502 -9.224 14.359 1.00 98.88 183 VAL A O 1
ATOM 1431 N N . VAL A 1 184 ? -12.961 -8.711 15.912 1.00 98.81 184 VAL A N 1
ATOM 1432 C CA . VAL A 1 184 ? -12.895 -7.277 15.594 1.00 98.81 184 VAL A CA 1
ATOM 1433 C C . VAL A 1 184 ? -11.622 -7.051 14.792 1.00 98.81 184 VAL A C 1
ATOM 1435 O O . VAL A 1 184 ? -10.521 -7.237 15.309 1.00 98.81 184 VAL A O 1
ATOM 1438 N N . ALA A 1 185 ? -11.774 -6.757 13.503 1.00 98.50 185 ALA A N 1
ATOM 1439 C CA . ALA A 1 185 ? -10.703 -6.956 12.533 1.00 98.50 185 ALA A CA 1
ATOM 1440 C C . ALA A 1 185 ? -9.795 -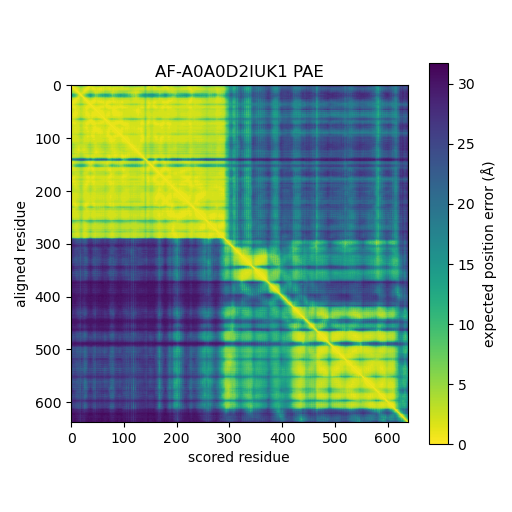5.738 12.328 1.00 98.50 185 ALA A C 1
ATOM 1442 O O . ALA A 1 185 ? -8.760 -5.872 11.676 1.00 98.50 185 ALA A O 1
ATOM 1443 N N . GLY A 1 186 ? -10.193 -4.559 12.821 1.00 97.94 186 GLY A N 1
ATOM 1444 C CA . GLY A 1 186 ? -9.601 -3.307 12.353 1.00 97.94 186 GLY A CA 1
ATOM 1445 C C . GLY A 1 186 ? -9.576 -3.288 10.822 1.00 97.94 186 GLY A C 1
ATOM 1446 O O . GLY A 1 186 ? -10.465 -3.841 10.166 1.00 97.94 186 GLY A O 1
ATOM 1447 N N . ASP A 1 187 ? -8.502 -2.761 10.259 1.00 98.31 187 ASP A N 1
ATOM 1448 C CA . ASP A 1 187 ? -8.370 -2.603 8.813 1.00 98.31 187 ASP A CA 1
ATOM 1449 C C . ASP A 1 187 ? -7.804 -3.833 8.086 1.00 98.31 187 ASP A C 1
ATOM 1451 O O . ASP A 1 187 ? -7.557 -3.826 6.880 1.00 98.31 187 ASP A O 1
ATOM 1455 N N . VAL A 1 188 ? -7.718 -4.970 8.782 1.00 98.69 188 VAL A N 1
ATOM 1456 C CA . VAL A 1 188 ? -7.478 -6.266 8.132 1.00 98.69 188 VAL A CA 1
ATOM 1457 C C . VAL A 1 188 ? -8.666 -6.658 7.249 1.00 98.69 188 VAL A C 1
ATOM 1459 O O . VAL A 1 188 ? -8.476 -7.299 6.214 1.00 98.69 188 VAL A O 1
ATOM 1462 N N . VAL A 1 189 ? -9.886 -6.257 7.626 1.00 98.69 189 VAL A N 1
ATOM 1463 C CA . VAL A 1 189 ? -11.137 -6.557 6.913 1.00 98.69 189 VAL A CA 1
ATOM 1464 C C . VAL A 1 189 ? -11.949 -5.276 6.745 1.00 98.69 189 VAL A C 1
ATOM 1466 O O . VAL A 1 189 ? -12.096 -4.501 7.685 1.00 98.69 189 VAL A O 1
ATOM 1469 N N . TYR A 1 190 ? -12.521 -5.079 5.558 1.00 98.12 190 TYR A N 1
ATOM 1470 C CA . TYR A 1 190 ? -13.371 -3.937 5.218 1.00 98.12 190 TYR A CA 1
ATOM 1471 C C . TYR A 1 190 ? -14.799 -4.402 4.892 1.00 98.12 190 TYR A C 1
ATOM 1473 O O . TYR A 1 190 ? -15.006 -5.498 4.369 1.00 98.12 190 TYR A O 1
ATOM 1481 N N . GLY A 1 191 ? -15.785 -3.557 5.197 1.00 97.00 191 GLY A N 1
ATOM 1482 C CA . GLY A 1 191 ? -17.180 -3.735 4.788 1.00 97.00 191 GLY A CA 1
ATOM 1483 C C . GLY A 1 191 ? -17.425 -3.256 3.354 1.00 97.00 191 GLY A C 1
ATOM 1484 O O . GLY A 1 191 ? -16.533 -3.277 2.501 1.00 97.00 191 GLY A O 1
ATOM 1485 N N . ASP A 1 192 ? -18.628 -2.753 3.081 1.00 94.75 192 ASP A N 1
ATOM 1486 C CA . ASP A 1 192 ? -19.053 -2.243 1.770 1.00 94.75 192 ASP A CA 1
ATOM 1487 C C . ASP A 1 192 ? -18.500 -0.829 1.473 1.00 94.75 192 ASP A C 1
ATOM 1489 O O . ASP A 1 192 ? -19.206 0.120 1.108 1.00 94.75 192 ASP A O 1
ATOM 1493 N N . VAL A 1 193 ? -17.186 -0.686 1.640 1.00 96.12 193 VAL A N 1
ATOM 1494 C CA . VAL A 1 193 ? -16.377 0.493 1.322 1.00 96.12 193 VAL A CA 1
ATOM 1495 C C . VAL A 1 193 ? -15.084 0.057 0.623 1.00 96.12 193 VAL A C 1
ATOM 1497 O O . VAL A 1 193 ? -14.639 -1.088 0.743 1.00 96.12 193 VAL A O 1
ATOM 1500 N N . HIS A 1 194 ? -14.486 0.938 -0.174 1.00 97.50 194 HIS A N 1
ATOM 1501 C CA . HIS A 1 194 ? -13.229 0.658 -0.859 1.00 97.50 194 HIS A CA 1
ATOM 1502 C C . HIS A 1 194 ? -12.056 0.575 0.131 1.00 97.50 194 HIS A C 1
ATOM 1504 O O . HIS A 1 194 ? -11.911 1.436 0.999 1.00 97.50 194 HIS A O 1
ATOM 1510 N N . GLN A 1 195 ? -11.213 -0.450 -0.043 1.00 97.12 195 GLN A N 1
ATOM 1511 C CA . GLN A 1 195 ? -10.018 -0.699 0.772 1.00 97.12 195 GLN A CA 1
ATOM 1512 C C . GLN A 1 195 ? -8.861 0.247 0.448 1.00 97.12 195 GLN A C 1
ATOM 1514 O O . GLN A 1 195 ? -8.618 0.578 -0.719 1.00 97.12 195 GLN A O 1
ATOM 1519 N N . MET A 1 196 ? -8.110 0.630 1.482 1.00 94.50 196 MET A N 1
ATOM 1520 C CA . MET A 1 196 ? -6.960 1.523 1.387 1.00 94.50 196 MET A CA 1
ATOM 1521 C C . MET A 1 196 ? -5.677 0.769 0.996 1.00 94.50 196 MET A C 1
ATOM 1523 O O . MET A 1 196 ? -4.856 0.397 1.820 1.00 94.50 196 MET A O 1
ATOM 1527 N N . LEU A 1 197 ? -5.467 0.563 -0.305 1.00 95.31 197 LEU A N 1
ATOM 1528 C CA . LEU A 1 197 ? -4.304 -0.173 -0.845 1.00 95.31 197 LEU A CA 1
ATOM 1529 C C . LEU A 1 197 ? -3.037 0.690 -1.022 1.00 95.31 197 LEU A C 1
ATOM 1531 O O . LEU A 1 197 ? -2.139 0.343 -1.786 1.00 95.31 197 LEU A O 1
ATOM 1535 N N . ALA A 1 198 ? -2.973 1.856 -0.377 1.00 86.75 198 ALA A N 1
ATOM 1536 C CA . ALA A 1 198 ? -1.877 2.807 -0.550 1.00 86.75 198 ALA A CA 1
ATOM 1537 C C . ALA A 1 198 ? -0.542 2.312 0.023 1.00 86.75 198 ALA A C 1
ATOM 1539 O O . ALA A 1 198 ? 0.504 2.588 -0.566 1.00 86.75 198 ALA A O 1
ATOM 1540 N N . GLU A 1 199 ? -0.564 1.597 1.151 1.00 85.88 199 GLU A N 1
ATOM 1541 C CA . GLU A 1 199 ? 0.650 1.013 1.739 1.00 85.88 199 GLU A CA 1
ATOM 1542 C C . GLU A 1 199 ? 0.877 -0.431 1.274 1.00 85.88 199 GLU A C 1
ATOM 1544 O O . GLU A 1 199 ? 2.028 -0.832 1.131 1.00 85.88 199 GLU A O 1
ATOM 1549 N N . ALA A 1 200 ? -0.182 -1.147 0.877 1.00 89.31 200 ALA A N 1
ATOM 1550 C CA . ALA A 1 200 ? -0.103 -2.403 0.127 1.00 89.31 200 ALA A CA 1
ATOM 1551 C C . ALA A 1 200 ? 0.218 -2.152 -1.363 1.00 89.31 200 ALA A C 1
ATOM 1553 O O . ALA A 1 200 ? -0.530 -2.521 -2.269 1.00 89.31 200 ALA A O 1
ATOM 1554 N N . ASN A 1 201 ? 1.329 -1.459 -1.619 1.00 81.06 201 ASN A N 1
ATOM 1555 C CA . ASN A 1 201 ? 1.662 -0.887 -2.926 1.00 81.06 201 ASN A CA 1
ATOM 1556 C C . ASN A 1 201 ? 2.456 -1.808 -3.865 1.00 81.06 201 ASN A C 1
ATOM 1558 O O . ASN A 1 201 ? 2.856 -1.390 -4.948 1.00 81.06 201 ASN A O 1
ATOM 1562 N N . THR A 1 202 ? 2.691 -3.057 -3.477 1.00 77.81 202 THR A N 1
ATOM 1563 C CA . THR A 1 202 ? 3.340 -4.066 -4.323 1.00 77.81 202 THR A CA 1
ATOM 1564 C C . THR A 1 202 ? 2.514 -5.342 -4.340 1.00 77.81 202 THR A C 1
ATOM 1566 O O . THR A 1 202 ? 1.755 -5.597 -3.405 1.00 77.81 202 THR A O 1
ATOM 1569 N N . HIS A 1 203 ? 2.702 -6.176 -5.367 1.00 83.44 203 HIS A N 1
ATOM 1570 C CA . HIS A 1 203 ? 2.087 -7.504 -5.437 1.00 83.44 203 HIS A CA 1
ATOM 1571 C C . HIS A 1 203 ? 2.322 -8.317 -4.156 1.00 83.44 203 HIS A C 1
ATOM 1573 O O . HIS A 1 203 ? 1.382 -8.850 -3.570 1.00 83.44 203 HIS A O 1
ATOM 1579 N N . LEU A 1 204 ? 3.562 -8.330 -3.655 1.00 80.25 204 LEU A N 1
ATOM 1580 C CA . LEU A 1 204 ? 3.922 -9.064 -2.442 1.00 80.25 204 LEU A CA 1
ATOM 1581 C C . LEU A 1 204 ? 3.166 -8.573 -1.204 1.00 80.25 204 LEU A C 1
ATOM 1583 O O . LEU A 1 204 ? 2.673 -9.406 -0.448 1.00 80.25 204 LEU A O 1
ATOM 1587 N N . LEU A 1 205 ? 3.033 -7.255 -1.020 1.00 84.25 205 LEU A N 1
ATOM 1588 C CA . LEU A 1 205 ? 2.301 -6.680 0.115 1.00 84.25 205 LEU A CA 1
ATOM 1589 C C . LEU A 1 205 ? 0.790 -6.923 0.008 1.00 84.25 205 LEU A C 1
ATOM 1591 O O . LEU A 1 205 ? 0.147 -7.236 1.007 1.00 84.25 205 LEU A O 1
ATOM 1595 N N . ARG A 1 206 ? 0.216 -6.869 -1.202 1.00 96.19 206 ARG A N 1
ATOM 1596 C CA . ARG A 1 206 ? -1.196 -7.226 -1.422 1.00 96.19 206 ARG A CA 1
ATOM 1597 C C . ARG A 1 206 ? -1.457 -8.698 -1.110 1.00 96.19 206 ARG A C 1
ATOM 1599 O O . ARG A 1 206 ? -2.434 -9.015 -0.437 1.00 96.19 206 ARG A O 1
ATOM 1606 N N . LEU A 1 207 ? -0.569 -9.599 -1.532 1.00 95.50 207 LEU A N 1
ATOM 1607 C CA . LEU A 1 207 ? -0.665 -11.016 -1.176 1.00 95.50 207 LEU A CA 1
ATOM 1608 C C . LEU A 1 207 ? -0.379 -11.281 0.308 1.00 95.50 207 LEU A C 1
ATOM 1610 O O . LEU A 1 207 ? -0.901 -12.244 0.865 1.00 95.50 207 LEU A O 1
ATOM 1614 N N . GLU A 1 208 ? 0.426 -10.451 0.968 1.00 92.69 208 GLU A N 1
ATOM 1615 C CA . GLU A 1 208 ? 0.599 -10.515 2.420 1.00 92.69 208 GLU A CA 1
ATOM 1616 C C . GLU A 1 208 ? -0.693 -10.162 3.155 1.00 92.69 208 GLU A C 1
ATOM 1618 O O . GLU A 1 208 ? -1.091 -10.909 4.045 1.00 92.69 208 GLU A O 1
ATOM 1623 N N . TRP A 1 209 ? -1.413 -9.133 2.703 1.00 98.62 209 TRP A N 1
ATOM 1624 C CA . TRP A 1 209 ? -2.741 -8.817 3.231 1.00 98.62 209 TRP A CA 1
ATOM 1625 C C . TRP A 1 209 ? -3.745 -9.956 2.983 1.00 98.62 209 TRP A C 1
ATOM 1627 O O . TRP A 1 209 ? -4.505 -10.326 3.878 1.00 98.62 209 TRP A O 1
ATOM 1637 N N . VAL A 1 210 ? -3.709 -10.605 1.813 1.00 98.75 210 VAL A N 1
ATOM 1638 C CA . VAL A 1 210 ? -4.516 -11.819 1.571 1.00 98.75 210 VAL A CA 1
ATOM 1639 C C . VAL A 1 210 ? -4.199 -12.910 2.602 1.00 98.75 210 VAL A C 1
ATOM 1641 O O . VAL A 1 210 ? -5.126 -13.476 3.182 1.00 98.75 210 VAL A O 1
ATOM 1644 N N . ARG A 1 211 ? -2.916 -13.164 2.896 1.00 98.25 211 ARG A N 1
ATOM 1645 C CA . ARG A 1 211 ? -2.507 -14.131 3.932 1.00 98.25 211 ARG A CA 1
ATOM 1646 C C . ARG A 1 211 ? -2.963 -13.718 5.332 1.00 98.25 211 ARG A C 1
ATOM 1648 O O . ARG A 1 211 ? -3.353 -14.586 6.108 1.00 98.25 211 ARG A O 1
ATOM 1655 N N . ALA A 1 212 ? -2.941 -12.426 5.658 1.00 98.62 212 ALA A N 1
ATOM 1656 C CA . ALA A 1 212 ? -3.468 -11.915 6.921 1.00 98.62 212 ALA A CA 1
ATOM 1657 C C . ALA A 1 212 ? -4.962 -12.250 7.073 1.00 98.62 212 ALA A C 1
ATOM 1659 O O . ALA A 1 212 ? -5.376 -12.759 8.111 1.00 98.62 212 ALA A O 1
ATOM 1660 N N . ILE A 1 213 ? -5.761 -12.067 6.017 1.00 98.88 213 ILE A N 1
ATOM 1661 C CA . ILE A 1 213 ? -7.183 -12.450 6.016 1.00 98.88 213 ILE A CA 1
ATOM 1662 C C . ILE A 1 213 ? -7.350 -13.970 6.158 1.00 98.88 213 ILE A C 1
ATOM 1664 O O . ILE A 1 213 ? -8.195 -14.421 6.930 1.00 98.88 213 ILE A O 1
ATOM 1668 N N . GLU A 1 214 ? -6.536 -14.774 5.469 1.00 98.50 214 GLU A N 1
ATOM 1669 C CA . GLU A 1 214 ? -6.582 -16.242 5.558 1.00 98.50 214 GLU A CA 1
ATOM 1670 C C . GLU A 1 214 ? -6.254 -16.757 6.973 1.00 98.50 214 GLU A C 1
ATOM 1672 O O . GLU A 1 214 ? -6.897 -17.698 7.445 1.00 98.50 214 GLU A O 1
ATOM 1677 N N . GLN A 1 215 ? -5.338 -16.103 7.697 1.00 98.25 215 GLN A N 1
ATOM 1678 C CA . GLN A 1 215 ? -5.090 -16.396 9.116 1.00 98.25 215 GLN A CA 1
ATOM 1679 C C . GLN A 1 215 ? -6.337 -16.148 9.975 1.00 98.25 215 GLN A C 1
ATOM 1681 O O . GLN A 1 215 ? -6.664 -16.962 10.837 1.00 98.25 215 GLN A O 1
ATOM 1686 N N . VAL A 1 216 ? -7.071 -15.061 9.717 1.00 98.56 216 VAL A N 1
ATOM 1687 C CA . VAL A 1 216 ? -8.322 -14.757 10.430 1.00 98.56 216 VAL A CA 1
ATOM 1688 C C . VAL A 1 216 ? -9.425 -15.758 10.070 1.00 98.56 216 VAL A C 1
ATOM 1690 O O . VAL A 1 216 ? -10.180 -16.187 10.942 1.00 98.56 216 VAL A O 1
ATOM 1693 N N . MET A 1 217 ? -9.509 -16.186 8.806 1.00 98.62 217 MET A N 1
ATOM 1694 C CA . MET A 1 217 ? -10.459 -17.217 8.365 1.00 98.62 217 MET A CA 1
ATOM 1695 C C . MET A 1 217 ? -10.246 -18.551 9.095 1.00 98.62 217 MET A C 1
ATOM 1697 O O . MET A 1 217 ? -11.227 -19.222 9.424 1.00 98.62 217 MET A O 1
ATOM 1701 N N . ALA A 1 218 ? -8.996 -18.912 9.401 1.00 98.31 218 ALA A N 1
ATOM 1702 C CA . ALA A 1 218 ? -8.654 -20.139 10.125 1.00 98.31 218 ALA A CA 1
ATOM 1703 C C . ALA A 1 218 ? -9.172 -20.172 11.579 1.00 98.31 218 ALA A C 1
ATOM 1705 O O . ALA A 1 218 ? -9.252 -21.243 12.177 1.00 98.31 218 ALA A O 1
ATOM 1706 N N . LEU A 1 219 ? -9.579 -19.028 12.142 1.00 97.88 219 LEU A N 1
ATOM 1707 C CA . LEU A 1 219 ? -10.230 -18.955 13.458 1.00 97.88 219 LEU A CA 1
ATOM 1708 C C . LEU A 1 219 ? -11.703 -19.401 13.424 1.00 97.88 219 LEU A C 1
ATOM 1710 O O . LEU A 1 219 ? -12.320 -19.572 14.475 1.00 97.88 219 LEU A O 1
ATOM 1714 N N . HIS A 1 220 ? -12.281 -19.570 12.229 1.00 98.06 220 HIS A N 1
ATOM 1715 C CA . HIS A 1 220 ? -13.694 -19.893 12.007 1.00 98.06 220 HIS A CA 1
ATOM 1716 C C . HIS A 1 220 ? -14.685 -18.959 12.747 1.00 98.06 220 HIS A C 1
ATOM 1718 O O . HIS A 1 220 ? -15.569 -19.441 13.477 1.00 98.06 220 HIS A O 1
ATOM 1724 N N . PRO A 1 221 ? -14.575 -17.623 12.567 1.00 98.25 221 PRO A N 1
ATOM 1725 C CA . PRO A 1 221 ? -15.484 -16.673 13.198 1.00 98.25 221 PRO A CA 1
ATOM 1726 C C . PRO A 1 221 ? -16.917 -16.810 12.670 1.00 98.25 221 PRO A C 1
ATOM 1728 O O . PRO A 1 221 ? -17.146 -17.170 11.518 1.00 98.25 221 PRO A O 1
ATOM 1731 N N . VAL A 1 222 ? -17.894 -16.478 13.514 1.00 97.19 222 VAL A N 1
ATOM 1732 C CA . VAL A 1 222 ? -19.308 -16.323 13.116 1.00 97.19 222 VAL A CA 1
ATOM 1733 C C . VAL A 1 222 ? -19.583 -14.891 12.690 1.00 97.19 222 VAL A C 1
ATOM 1735 O O . VAL A 1 222 ? -20.266 -14.655 11.695 1.00 97.19 222 VAL A O 1
ATOM 1738 N N . ALA A 1 223 ? -19.028 -13.942 13.440 1.00 97.50 223 ALA A N 1
ATOM 1739 C CA . ALA A 1 223 ? -19.164 -12.519 13.198 1.00 97.50 223 ALA A CA 1
ATOM 1740 C C . ALA A 1 223 ? -17.779 -11.891 13.048 1.00 97.50 223 ALA A C 1
ATOM 1742 O O . ALA A 1 223 ? -16.838 -12.233 13.769 1.00 97.50 223 ALA A O 1
ATOM 1743 N N . VAL A 1 224 ? -17.671 -10.966 12.102 1.00 98.69 224 VAL A N 1
ATOM 1744 C CA . VAL A 1 224 ? -16.467 -10.178 11.850 1.00 98.69 224 VAL A CA 1
ATOM 1745 C C . VAL A 1 224 ? -16.905 -8.731 11.751 1.00 98.69 224 VAL A C 1
ATOM 1747 O O . VAL A 1 224 ? -17.790 -8.436 10.947 1.00 98.69 224 VAL A O 1
ATOM 1750 N N . VAL A 1 225 ? -16.301 -7.865 12.564 1.00 98.56 225 VAL A N 1
ATOM 1751 C CA . VAL A 1 225 ? -16.524 -6.417 12.528 1.00 98.56 225 VAL A CA 1
ATOM 1752 C C . VAL A 1 225 ? -15.382 -5.768 11.743 1.00 98.56 225 VAL A C 1
ATOM 1754 O O . VAL A 1 225 ? -14.247 -5.782 12.233 1.00 98.56 225 VAL A O 1
ATOM 1757 N N . PRO A 1 226 ? -15.645 -5.223 10.541 1.00 98.38 226 PRO A N 1
ATOM 1758 C CA . PRO A 1 226 ? -14.653 -4.495 9.752 1.00 98.38 226 PRO A CA 1
ATOM 1759 C C . PRO A 1 226 ? -14.286 -3.142 10.373 1.00 98.38 226 PRO A C 1
ATOM 1761 O O . PRO A 1 226 ? -15.156 -2.494 10.962 1.00 98.38 226 PRO A O 1
ATOM 1764 N N . GLY A 1 227 ? -13.051 -2.675 10.176 1.00 97.69 227 GLY A N 1
ATOM 1765 C CA . GLY A 1 227 ? -12.583 -1.362 10.650 1.00 97.69 227 GLY A CA 1
ATOM 1766 C C . GLY A 1 227 ? -13.300 -0.192 9.975 1.00 97.69 227 GLY A C 1
ATOM 1767 O O . GLY A 1 227 ? -13.739 0.742 10.644 1.00 97.69 227 GLY A O 1
ATOM 1768 N N . HIS A 1 228 ? -13.574 -0.323 8.675 1.00 97.75 228 HIS A N 1
ATOM 1769 C CA . HIS A 1 228 ? -14.403 0.609 7.918 1.00 97.75 228 HIS A CA 1
ATOM 1770 C C . HIS A 1 228 ? -15.575 -0.088 7.226 1.00 97.75 228 HIS A C 1
ATOM 1772 O O . HIS A 1 228 ? -15.395 -1.071 6.504 1.00 97.75 228 HIS A O 1
ATOM 1778 N N . ARG A 1 229 ? -16.789 0.445 7.399 1.00 95.88 229 ARG A N 1
ATOM 1779 C CA . ARG A 1 229 ? -18.030 -0.125 6.840 1.00 95.88 229 ARG A CA 1
ATOM 1780 C C . ARG A 1 229 ? -19.125 0.921 6.675 1.00 95.88 229 ARG A C 1
ATOM 1782 O O . ARG A 1 229 ? -19.053 2.001 7.257 1.00 95.88 229 ARG A O 1
ATOM 1789 N N . LYS A 1 230 ? -20.174 0.607 5.915 1.00 93.06 230 LYS A N 1
ATOM 1790 C CA . LYS A 1 230 ? -21.354 1.478 5.842 1.00 93.06 230 LYS A CA 1
ATOM 1791 C C . LYS A 1 230 ? -22.099 1.508 7.186 1.00 93.06 230 LYS A C 1
ATOM 1793 O O . LYS A 1 230 ? -22.137 0.497 7.898 1.00 93.06 230 LYS A O 1
ATOM 1798 N N . PRO A 1 231 ? -22.773 2.625 7.519 1.00 87.19 231 PRO A N 1
ATOM 1799 C CA . PRO A 1 231 ? -23.749 2.634 8.604 1.00 87.19 231 PRO A CA 1
ATOM 1800 C C . PRO A 1 231 ? -24.807 1.542 8.394 1.00 87.19 231 PRO A C 1
ATOM 1802 O O . PRO A 1 231 ? -25.276 1.344 7.275 1.00 87.19 231 PRO A O 1
ATOM 1805 N N . HIS A 1 232 ? -25.187 0.851 9.471 1.00 87.31 232 HIS A N 1
ATOM 1806 C CA . HIS A 1 232 ? -26.207 -0.214 9.484 1.00 87.31 232 HIS A CA 1
ATOM 1807 C C . HIS A 1 232 ? -25.893 -1.476 8.661 1.00 87.31 232 HIS A C 1
ATOM 1809 O O . HIS A 1 232 ? -26.747 -2.352 8.547 1.00 87.31 232 HIS A O 1
ATOM 1815 N N . GLU A 1 233 ? -24.683 -1.604 8.113 1.00 92.50 233 GLU A N 1
ATOM 1816 C CA . GLU A 1 233 ? -24.220 -2.851 7.497 1.00 92.50 233 GLU A CA 1
ATOM 1817 C C . GLU A 1 233 ? -24.253 -3.999 8.520 1.00 92.50 233 GLU A C 1
ATOM 1819 O O . GLU A 1 233 ? -24.051 -3.752 9.701 1.00 92.50 233 GLU A O 1
ATOM 1824 N N . LEU A 1 234 ? -24.530 -5.243 8.130 1.00 94.25 234 LEU A N 1
ATOM 1825 C CA . LEU A 1 234 ? -24.503 -6.362 9.083 1.00 94.25 234 LEU A CA 1
ATOM 1826 C C . LEU A 1 234 ? -23.072 -6.872 9.295 1.00 94.25 234 LEU A C 1
ATOM 1828 O O . LEU A 1 234 ? -22.271 -6.900 8.360 1.00 94.25 234 LEU A O 1
ATOM 1832 N N . ASP A 1 235 ? -22.773 -7.317 10.514 1.00 94.12 235 ASP A N 1
ATOM 1833 C CA . ASP A 1 235 ? -21.522 -8.003 10.839 1.00 94.12 235 ASP A CA 1
ATOM 1834 C C . ASP A 1 235 ? -21.620 -9.485 10.499 1.00 94.12 235 ASP A C 1
ATOM 1836 O O . ASP A 1 235 ? -22.580 -10.162 10.874 1.00 94.12 235 ASP A O 1
ATOM 1840 N N . GLY A 1 236 ? -20.607 -10.011 9.815 1.00 95.00 236 GLY A N 1
ATOM 1841 C CA . GLY A 1 236 ? -20.622 -11.408 9.419 1.00 95.00 236 GLY A CA 1
ATOM 1842 C C . GLY A 1 236 ? -19.338 -11.891 8.775 1.00 95.00 236 GLY A C 1
ATOM 1843 O O . GLY A 1 236 ? -18.579 -11.126 8.183 1.00 95.00 236 GLY A O 1
ATOM 1844 N N . ALA A 1 237 ? -19.110 -13.199 8.879 1.00 97.38 237 ALA A N 1
ATOM 1845 C CA . ALA A 1 237 ? -17.901 -13.843 8.375 1.00 97.38 237 ALA A CA 1
ATOM 1846 C C . ALA A 1 237 ? -17.685 -13.683 6.857 1.00 97.38 237 ALA A C 1
ATOM 1848 O O . ALA A 1 237 ? -16.550 -13.790 6.395 1.00 97.38 237 ALA A O 1
ATOM 1849 N N . TRP A 1 238 ? -18.731 -13.376 6.075 1.00 97.06 238 TRP A N 1
ATOM 1850 C CA . TRP A 1 238 ? -18.612 -13.143 4.627 1.00 97.06 238 TRP A CA 1
ATOM 1851 C C . TRP A 1 238 ? -17.739 -11.925 4.280 1.00 97.06 238 TRP A C 1
ATOM 1853 O O . TRP A 1 238 ? -17.219 -11.853 3.166 1.00 97.06 238 TRP A O 1
ATOM 1863 N N . HIS A 1 239 ? -17.522 -10.994 5.220 1.00 98.19 239 HIS A N 1
ATOM 1864 C CA . HIS A 1 239 ? -16.606 -9.862 5.026 1.00 98.19 239 HIS A CA 1
ATOM 1865 C C . HIS A 1 239 ? -15.167 -10.300 4.749 1.00 98.19 239 HIS A C 1
ATOM 1867 O O . HIS A 1 239 ? -14.461 -9.616 4.007 1.00 98.19 239 HIS A O 1
ATOM 1873 N N . LEU A 1 240 ? -14.746 -11.455 5.280 1.00 98.62 240 LEU A N 1
ATOM 1874 C CA . LEU A 1 240 ? -13.416 -12.020 5.033 1.00 98.62 240 LEU A CA 1
ATOM 1875 C C . LEU A 1 240 ? -13.223 -12.338 3.549 1.00 98.62 240 LEU A C 1
ATOM 1877 O O . LEU A 1 240 ? -12.298 -11.821 2.923 1.00 98.62 240 LEU A O 1
ATOM 1881 N N . GLU A 1 241 ? -14.130 -13.124 2.961 1.00 98.31 241 GLU A N 1
ATOM 1882 C CA . GLU A 1 241 ? -14.030 -13.478 1.542 1.00 98.31 241 GLU A CA 1
ATOM 1883 C C . GLU A 1 241 ? -14.254 -12.253 0.647 1.00 98.31 241 GLU A C 1
ATOM 1885 O O . GLU A 1 241 ? -13.540 -12.081 -0.337 1.00 98.31 241 GLU A O 1
ATOM 1890 N N . ASN A 1 242 ? -15.159 -11.337 1.013 1.00 97.75 242 ASN A N 1
ATOM 1891 C CA . ASN A 1 242 ? -15.356 -10.094 0.261 1.00 97.75 242 ASN A CA 1
ATOM 1892 C C . ASN A 1 242 ? -14.104 -9.204 0.243 1.00 97.75 242 ASN A C 1
ATOM 1894 O O . ASN A 1 242 ? -13.782 -8.626 -0.799 1.00 97.75 242 ASN A O 1
ATOM 1898 N N . SER A 1 243 ? -13.401 -9.083 1.373 1.00 98.44 243 SER A N 1
ATOM 1899 C CA . SER A 1 243 ? -12.162 -8.300 1.466 1.00 98.44 243 SER A CA 1
ATOM 1900 C C . SER A 1 243 ? -11.027 -8.966 0.694 1.00 98.44 243 SER A C 1
ATOM 1902 O O . SER A 1 243 ? -10.346 -8.328 -0.109 1.00 98.44 243 SER A O 1
ATOM 1904 N N . ARG A 1 244 ? -10.874 -10.284 0.859 1.00 98.69 244 ARG A N 1
ATOM 1905 C CA . ARG A 1 244 ? -9.892 -11.090 0.126 1.00 98.69 244 ARG A CA 1
ATOM 1906 C C . ARG A 1 244 ? -10.106 -10.998 -1.382 1.00 98.69 244 ARG A C 1
ATOM 1908 O O . ARG A 1 244 ? -9.165 -10.730 -2.129 1.00 98.69 244 ARG A O 1
ATOM 1915 N N . ARG A 1 245 ? -11.351 -11.157 -1.836 1.00 98.62 245 ARG A N 1
ATOM 1916 C CA . ARG A 1 245 ? -11.712 -11.068 -3.251 1.00 98.62 245 ARG A CA 1
ATOM 1917 C C . ARG A 1 245 ? -11.430 -9.688 -3.830 1.00 98.62 245 ARG A C 1
ATOM 1919 O O . ARG A 1 245 ? -10.908 -9.602 -4.937 1.00 98.62 245 ARG A O 1
ATOM 1926 N N . TYR A 1 246 ? -11.731 -8.625 -3.086 1.00 98.69 246 TYR A N 1
ATOM 1927 C CA . TYR A 1 246 ? -11.449 -7.256 -3.513 1.00 98.69 246 TYR A CA 1
ATOM 1928 C C . TYR A 1 246 ? -9.952 -7.032 -3.766 1.00 98.69 246 TYR A C 1
ATOM 1930 O O . TYR A 1 246 ? -9.590 -6.473 -4.802 1.00 98.69 246 TYR A O 1
ATOM 1938 N N . ILE A 1 247 ? -9.085 -7.510 -2.863 1.00 98.69 247 ILE A N 1
ATOM 1939 C CA . ILE A 1 247 ? -7.625 -7.402 -3.019 1.00 98.69 247 ILE A CA 1
ATOM 1940 C C . ILE A 1 247 ? -7.161 -8.178 -4.251 1.00 98.69 247 ILE A C 1
ATOM 1942 O O . ILE A 1 247 ? -6.393 -7.643 -5.042 1.00 98.69 247 ILE A O 1
ATOM 1946 N N . LEU A 1 248 ? -7.653 -9.404 -4.448 1.00 98.62 248 LEU A N 1
ATOM 1947 C CA . LEU A 1 248 ? -7.292 -10.234 -5.601 1.00 98.62 248 LEU A CA 1
ATOM 1948 C C . LEU A 1 248 ? -7.772 -9.640 -6.933 1.00 98.62 248 LEU A C 1
ATOM 1950 O O . LEU A 1 248 ? -7.065 -9.723 -7.935 1.00 98.62 248 LEU A O 1
ATOM 1954 N N . ASP A 1 249 ? -8.957 -9.026 -6.967 1.00 98.50 249 ASP A N 1
ATOM 1955 C CA . ASP A 1 249 ? -9.443 -8.327 -8.158 1.00 98.50 249 ASP A CA 1
ATOM 1956 C C . ASP A 1 249 ? -8.604 -7.079 -8.466 1.00 98.50 249 ASP A C 1
ATOM 1958 O O . ASP A 1 249 ? -8.256 -6.859 -9.628 1.00 98.50 249 ASP A O 1
ATOM 1962 N N . PHE A 1 250 ? -8.225 -6.305 -7.444 1.00 97.88 250 PHE A N 1
ATOM 1963 C CA . PHE A 1 250 ? -7.327 -5.160 -7.599 1.00 97.88 250 PHE A CA 1
ATOM 1964 C C . PHE A 1 250 ? -5.939 -5.592 -8.086 1.00 97.88 250 PHE A C 1
ATOM 1966 O O . PHE A 1 250 ? -5.435 -5.051 -9.068 1.00 97.88 250 PHE A O 1
ATOM 1973 N N . ASP A 1 251 ? -5.347 -6.592 -7.430 1.00 95.56 251 ASP A N 1
ATOM 1974 C CA . ASP A 1 251 ? -4.040 -7.159 -7.762 1.00 95.56 251 ASP A CA 1
ATOM 1975 C C . ASP A 1 251 ? -4.005 -7.663 -9.205 1.00 95.56 251 ASP A C 1
ATOM 1977 O O . ASP A 1 251 ? -3.165 -7.233 -9.986 1.00 95.56 251 ASP A O 1
ATOM 1981 N N . ARG A 1 252 ? -4.998 -8.463 -9.608 1.00 94.06 252 ARG A N 1
ATOM 1982 C CA . ARG A 1 252 ? -5.124 -8.960 -10.982 1.00 94.06 252 ARG A CA 1
ATOM 1983 C C . ARG A 1 252 ? -5.174 -7.838 -12.015 1.00 94.06 252 ARG A C 1
ATOM 1985 O O . ARG A 1 252 ? -4.638 -8.006 -13.107 1.00 94.06 252 ARG A O 1
ATOM 1992 N N . LEU A 1 253 ? -5.857 -6.728 -11.725 1.00 93.19 253 LEU A N 1
ATOM 1993 C CA . LEU A 1 253 ? -5.903 -5.590 -12.645 1.00 93.19 253 LEU A CA 1
ATOM 1994 C C . LEU A 1 253 ? -4.534 -4.913 -12.747 1.00 93.19 253 LEU A C 1
ATOM 1996 O O . LEU A 1 253 ? -4.083 -4.675 -13.867 1.00 93.19 253 LEU A O 1
ATOM 2000 N N . VAL A 1 254 ? -3.868 -4.661 -11.617 1.00 85.62 254 VAL A N 1
ATOM 2001 C CA . VAL A 1 254 ? -2.513 -4.084 -11.584 1.00 85.62 254 VAL A CA 1
ATOM 2002 C C . VAL A 1 254 ? -1.531 -4.971 -12.356 1.00 85.62 254 VAL A C 1
ATOM 2004 O O . VAL A 1 254 ? -0.930 -4.511 -13.321 1.00 85.62 254 VAL A O 1
ATOM 2007 N N . GLU A 1 255 ? -1.460 -6.260 -12.023 1.00 82.31 255 GLU A N 1
ATOM 2008 C CA . GLU A 1 255 ? -0.503 -7.212 -12.606 1.00 82.31 255 GLU A CA 1
ATOM 2009 C C . GLU A 1 255 ? -0.840 -7.627 -14.050 1.00 82.31 255 GLU A C 1
ATOM 2011 O O . GLU A 1 255 ? -0.069 -8.323 -14.704 1.00 82.31 255 GLU A O 1
ATOM 2016 N N . SER A 1 256 ? -1.991 -7.215 -14.591 1.00 79.19 256 SER A N 1
ATOM 2017 C CA . SER A 1 256 ? -2.385 -7.590 -15.956 1.00 79.19 256 SER A CA 1
ATOM 2018 C C . SER A 1 256 ? -1.510 -6.977 -17.054 1.00 79.19 256 SER A C 1
ATOM 2020 O O . SER A 1 256 ? -1.605 -7.410 -18.205 1.00 79.19 256 SER A O 1
ATOM 2022 N N . GLY A 1 257 ? -0.761 -5.910 -16.748 1.00 66.94 257 GLY A N 1
ATOM 2023 C CA . GLY A 1 257 ? -0.045 -5.090 -17.734 1.00 66.94 257 GLY A CA 1
ATOM 2024 C C . GLY A 1 257 ? -0.956 -4.310 -18.698 1.00 66.94 257 GLY A C 1
ATOM 2025 O O . GLY A 1 257 ? -0.473 -3.668 -19.626 1.00 66.94 257 GLY A O 1
ATOM 2026 N N . ARG A 1 258 ? -2.288 -4.360 -18.521 1.00 73.31 258 ARG A N 1
ATOM 2027 C CA . ARG A 1 258 ? -3.270 -3.710 -19.418 1.00 73.31 258 ARG A CA 1
ATOM 2028 C C . ARG A 1 258 ? -3.765 -2.359 -18.914 1.00 73.31 258 ARG A C 1
ATOM 2030 O O . ARG A 1 258 ? -4.374 -1.613 -19.678 1.00 73.31 258 ARG A O 1
ATOM 2037 N N . ILE A 1 259 ? -3.560 -2.070 -17.634 1.00 75.75 259 ILE A N 1
ATOM 2038 C CA . ILE A 1 259 ? -4.017 -0.845 -16.981 1.00 75.75 259 ILE A CA 1
ATOM 2039 C C . ILE A 1 259 ? -3.006 0.268 -17.246 1.00 75.75 259 ILE A C 1
ATOM 2041 O O . ILE A 1 259 ? -1.851 0.170 -16.843 1.00 75.75 259 ILE A O 1
ATOM 2045 N N . LYS A 1 260 ? -3.440 1.347 -17.904 1.00 68.06 260 LYS A N 1
ATOM 2046 C CA . LYS A 1 260 ? -2.539 2.443 -18.296 1.00 68.06 260 LYS A CA 1
ATOM 2047 C C . LYS A 1 260 ? -2.113 3.320 -17.124 1.00 68.06 260 LYS A C 1
ATOM 2049 O O . LYS A 1 260 ? -0.971 3.769 -17.055 1.00 68.06 260 LYS A O 1
ATOM 2054 N N . ASP A 1 261 ? -3.057 3.630 -16.238 1.00 72.62 261 ASP A N 1
ATOM 2055 C CA . ASP A 1 261 ? -2.853 4.535 -15.112 1.00 72.62 261 ASP A CA 1
ATOM 2056 C C . ASP A 1 261 ? -3.852 4.278 -13.967 1.00 72.62 261 ASP A C 1
ATOM 2058 O O . ASP A 1 261 ? -4.795 3.490 -14.076 1.00 72.62 261 ASP A O 1
ATOM 2062 N N . GLY A 1 262 ? -3.665 4.980 -12.848 1.00 83.25 262 GLY A N 1
ATOM 2063 C CA . GLY A 1 262 ? -4.525 4.843 -11.674 1.00 83.25 262 GLY A CA 1
ATOM 2064 C C . GLY A 1 262 ? -5.976 5.285 -11.892 1.00 83.25 262 GLY A C 1
ATOM 2065 O O . GLY A 1 262 ? -6.858 4.821 -11.169 1.00 83.25 262 GLY A O 1
ATOM 2066 N N . ARG A 1 263 ? -6.275 6.142 -12.881 1.00 88.31 263 ARG A N 1
ATOM 2067 C CA . ARG A 1 263 ? -7.670 6.508 -13.198 1.00 88.31 263 ARG A CA 1
ATOM 2068 C C . ARG A 1 263 ? -8.377 5.354 -13.886 1.00 88.31 263 ARG A C 1
ATOM 2070 O O . ARG A 1 263 ? -9.540 5.088 -13.589 1.00 88.31 263 ARG A O 1
ATOM 2077 N N . GLU A 1 264 ? -7.684 4.676 -14.793 1.00 88.88 264 GLU A N 1
ATOM 2078 C CA . GLU A 1 264 ? -8.178 3.454 -15.409 1.00 88.88 264 GLU A CA 1
ATOM 2079 C C . GLU A 1 264 ? -8.394 2.353 -14.375 1.00 88.88 264 GLU A C 1
ATOM 2081 O O . GLU A 1 264 ? -9.487 1.793 -14.327 1.00 88.88 264 GLU A O 1
ATOM 2086 N N . LEU A 1 265 ? -7.425 2.127 -13.486 1.00 93.00 265 LEU A N 1
ATOM 2087 C CA . LEU A 1 265 ? -7.571 1.159 -12.399 1.00 93.00 265 LEU A CA 1
ATOM 2088 C C . LEU A 1 265 ? -8.786 1.461 -11.515 1.00 93.00 265 LEU A C 1
ATOM 2090 O O . LEU A 1 265 ? -9.602 0.578 -11.259 1.00 93.00 265 LEU A O 1
ATOM 2094 N N . THR A 1 266 ? -8.952 2.727 -11.116 1.00 96.19 266 THR A N 1
ATOM 2095 C CA . THR A 1 266 ? -10.113 3.186 -10.337 1.00 96.19 266 THR A CA 1
ATOM 2096 C C . THR A 1 266 ? -11.415 2.862 -11.070 1.00 96.19 266 THR A C 1
ATOM 2098 O O . THR A 1 266 ? -12.340 2.301 -10.490 1.00 96.19 266 THR A O 1
ATOM 2101 N N . ARG A 1 267 ? -11.500 3.193 -12.363 1.00 97.12 267 ARG A N 1
ATOM 2102 C CA . ARG A 1 267 ? -12.690 2.946 -13.185 1.00 97.12 267 ARG A CA 1
ATOM 2103 C C . ARG A 1 267 ? -13.012 1.456 -13.294 1.00 97.12 267 ARG A C 1
ATOM 2105 O O . ARG A 1 267 ? -14.176 1.096 -13.140 1.00 97.12 267 ARG A O 1
ATOM 2112 N N . GLU A 1 268 ? -12.023 0.603 -13.550 1.00 97.50 268 GLU A N 1
ATOM 2113 C CA . GLU A 1 268 ? -12.247 -0.844 -13.651 1.00 97.50 268 GLU A CA 1
ATOM 2114 C C . GLU A 1 268 ? -12.638 -1.454 -12.298 1.00 97.50 268 GLU A C 1
ATOM 2116 O O . GLU A 1 268 ? -13.583 -2.240 -12.233 1.00 97.50 268 GLU A O 1
ATOM 2121 N N . MET A 1 269 ? -12.022 -1.013 -11.198 1.00 97.94 269 MET A N 1
ATOM 2122 C CA . MET A 1 269 ? -12.428 -1.430 -9.853 1.00 97.94 269 MET A CA 1
ATOM 2123 C C . MET A 1 269 ? -13.858 -1.009 -9.512 1.00 97.94 269 MET A C 1
ATOM 2125 O O . MET A 1 269 ? -14.600 -1.803 -8.939 1.00 97.94 269 MET A O 1
ATOM 2129 N N . LYS A 1 270 ? -14.291 0.190 -9.916 1.00 97.94 270 LYS A N 1
ATOM 2130 C CA . LYS A 1 270 ? -15.682 0.639 -9.730 1.00 97.94 270 LYS A CA 1
ATOM 2131 C C . LYS A 1 270 ? -16.688 -0.126 -10.589 1.00 97.94 270 LYS A C 1
ATOM 2133 O O . LYS A 1 270 ? -17.854 -0.182 -10.223 1.00 97.94 270 LYS A O 1
ATOM 2138 N N . LYS A 1 271 ? -16.277 -0.735 -11.707 1.00 97.94 271 LYS A N 1
ATOM 2139 C CA . LYS A 1 271 ? -17.153 -1.652 -12.459 1.00 97.94 271 LYS A CA 1
ATOM 2140 C C . LYS A 1 271 ? -17.351 -2.974 -11.720 1.00 97.94 271 LYS A C 1
ATOM 2142 O O . LYS A 1 271 ? -18.454 -3.506 -11.738 1.00 97.94 271 LYS A O 1
ATOM 2147 N N . LEU A 1 272 ? -16.297 -3.493 -11.088 1.00 97.88 272 LEU A N 1
ATOM 2148 C CA . LEU A 1 272 ? -16.359 -4.730 -10.301 1.00 97.88 272 LEU A CA 1
ATOM 2149 C C . LEU A 1 272 ? -17.092 -4.526 -8.966 1.00 97.88 272 LEU A C 1
ATOM 2151 O O . LEU A 1 272 ? -17.826 -5.406 -8.531 1.00 97.88 272 LEU A O 1
ATOM 2155 N N . TRP A 1 273 ? -16.926 -3.354 -8.348 1.00 97.56 273 TRP A N 1
ATOM 2156 C CA . TRP A 1 273 ? -17.456 -3.018 -7.024 1.00 97.56 273 TRP A CA 1
ATOM 2157 C C . TRP A 1 273 ? -18.236 -1.689 -7.032 1.00 97.56 273 TRP A C 1
ATOM 2159 O O . TRP A 1 273 ? -17.807 -0.722 -6.400 1.00 97.56 273 TRP A O 1
ATOM 2169 N N . PRO A 1 274 ? -19.379 -1.606 -7.740 1.00 96.19 274 PRO A N 1
ATOM 2170 C CA . PRO A 1 274 ? -20.064 -0.338 -8.018 1.00 96.19 274 PRO A CA 1
ATOM 2171 C C . PRO A 1 274 ? -20.773 0.295 -6.816 1.00 96.19 274 PRO A C 1
ATOM 2173 O O . PRO A 1 274 ? -21.119 1.473 -6.867 1.00 96.19 274 PRO A O 1
ATOM 2176 N N . THR A 1 275 ? -21.024 -0.469 -5.751 1.00 94.00 275 THR A N 1
ATOM 2177 C CA . THR A 1 275 ? -21.808 -0.020 -4.589 1.00 94.00 275 THR A CA 1
ATOM 2178 C C . THR A 1 275 ? -20.962 0.466 -3.420 1.00 94.00 275 THR A C 1
ATOM 2180 O O . THR A 1 275 ? -21.525 1.045 -2.488 1.00 94.00 275 THR A O 1
ATOM 2183 N N . ARG A 1 276 ? -19.644 0.236 -3.436 1.00 94.25 276 ARG A N 1
ATOM 2184 C CA . ARG A 1 276 ? -18.766 0.553 -2.303 1.00 94.25 276 ARG A CA 1
ATOM 2185 C C . ARG A 1 276 ? -18.637 2.068 -2.112 1.00 94.25 276 ARG A C 1
ATOM 2187 O O . ARG A 1 276 ? -18.549 2.822 -3.078 1.00 94.25 276 ARG A O 1
ATOM 2194 N N . LEU A 1 277 ? -18.627 2.526 -0.856 1.00 91.81 277 LEU A N 1
ATOM 2195 C CA . LEU A 1 277 ? -18.273 3.922 -0.534 1.00 91.81 277 LEU A CA 1
ATOM 2196 C C . LEU A 1 277 ? -16.752 4.130 -0.563 1.00 91.81 277 LEU A C 1
ATOM 2198 O O . LEU A 1 277 ? -15.990 3.204 -0.818 1.00 91.81 277 LEU A O 1
ATOM 2202 N N . ASN A 1 278 ? -16.309 5.341 -0.217 1.00 88.50 278 ASN A N 1
ATOM 2203 C CA . ASN A 1 278 ? -14.901 5.688 -0.014 1.00 88.50 278 ASN A CA 1
ATOM 2204 C C . ASN A 1 278 ? -14.048 5.679 -1.299 1.00 88.50 278 ASN A C 1
ATOM 2206 O O . ASN A 1 278 ? -12.928 5.171 -1.329 1.00 88.50 278 ASN A O 1
ATOM 2210 N N . ASP A 1 279 ? -14.552 6.312 -2.364 1.00 91.25 279 ASP A N 1
ATOM 2211 C CA . ASP A 1 279 ? -13.811 6.516 -3.622 1.00 91.25 279 ASP A CA 1
ATOM 2212 C C . ASP A 1 279 ? -12.392 7.075 -3.400 1.00 91.25 279 ASP A C 1
ATOM 2214 O O . ASP A 1 279 ? -11.472 6.742 -4.143 1.00 91.25 279 ASP A O 1
ATOM 2218 N N . GLY A 1 280 ? -12.197 7.913 -2.374 1.00 88.44 280 GLY A N 1
ATOM 2219 C CA . GLY A 1 280 ? -10.901 8.510 -2.048 1.00 88.44 280 GLY A CA 1
ATOM 2220 C C . GLY A 1 280 ? -9.804 7.475 -1.784 1.00 88.44 280 GLY A C 1
ATOM 2221 O O . GLY A 1 280 ? -8.705 7.617 -2.326 1.00 88.44 280 GLY A O 1
ATOM 2222 N N . ALA A 1 281 ? -10.104 6.419 -1.019 1.00 91.81 281 ALA A N 1
ATOM 2223 C CA . ALA A 1 281 ? -9.157 5.333 -0.758 1.00 91.81 281 ALA A CA 1
ATOM 2224 C C . ALA A 1 281 ? -8.823 4.549 -2.031 1.00 91.81 281 ALA A C 1
ATOM 2226 O O . ALA A 1 281 ? -7.648 4.307 -2.310 1.00 91.81 281 ALA A O 1
ATOM 2227 N N . LEU A 1 282 ? -9.830 4.233 -2.859 1.00 95.56 282 LEU A N 1
ATOM 2228 C CA . LEU A 1 282 ? -9.598 3.565 -4.141 1.00 95.56 282 LEU A CA 1
ATOM 2229 C C . LEU A 1 282 ? -8.733 4.419 -5.072 1.00 95.56 282 LEU A C 1
ATOM 2231 O O . LEU A 1 282 ? -7.801 3.898 -5.681 1.00 95.56 282 LEU A O 1
ATOM 2235 N N . ILE A 1 283 ? -9.025 5.716 -5.189 1.00 90.62 283 ILE A N 1
ATOM 2236 C CA . ILE A 1 283 ? -8.273 6.633 -6.052 1.00 90.62 283 ILE A CA 1
ATOM 2237 C C . ILE A 1 283 ? -6.816 6.701 -5.596 1.00 90.62 283 ILE A C 1
ATOM 2239 O O . ILE A 1 283 ? -5.911 6.567 -6.419 1.00 90.62 283 ILE A O 1
ATOM 2243 N N . LEU A 1 284 ? -6.574 6.879 -4.296 1.00 85.12 284 LEU A N 1
ATOM 2244 C CA . LEU A 1 284 ? -5.222 6.979 -3.752 1.00 85.12 284 LEU A CA 1
ATOM 2245 C C . LEU A 1 284 ? -4.449 5.660 -3.895 1.00 85.12 284 LEU A C 1
ATOM 2247 O O . LEU A 1 284 ? -3.323 5.669 -4.397 1.00 85.12 284 LEU A O 1
ATOM 2251 N N . GLY A 1 285 ? -5.069 4.533 -3.536 1.00 90.69 285 GLY A N 1
ATOM 2252 C CA . GLY A 1 285 ? -4.497 3.201 -3.731 1.00 90.69 285 GLY A CA 1
ATOM 2253 C C . GLY A 1 285 ? -4.170 2.936 -5.200 1.00 90.69 285 GLY A C 1
ATOM 2254 O O . GLY A 1 285 ? -3.063 2.506 -5.521 1.00 90.69 285 GLY A O 1
ATOM 2255 N N . SER A 1 286 ? -5.079 3.289 -6.111 1.00 92.50 286 SER A N 1
ATOM 2256 C CA . SER A 1 286 ? -4.873 3.140 -7.554 1.00 92.50 286 SER A CA 1
ATOM 2257 C C . SER A 1 286 ? -3.735 4.012 -8.073 1.00 92.50 286 SER A C 1
ATOM 2259 O O . SER A 1 286 ? -2.907 3.548 -8.852 1.00 92.50 286 SER A O 1
ATOM 2261 N N . MET A 1 287 ? -3.662 5.274 -7.638 1.00 81.00 287 MET A N 1
ATOM 2262 C CA . MET A 1 287 ? -2.574 6.174 -8.017 1.00 81.00 287 MET A CA 1
ATOM 2263 C C . MET A 1 287 ? -1.226 5.596 -7.592 1.00 81.00 287 MET A C 1
ATOM 2265 O O . MET A 1 287 ? -0.356 5.453 -8.444 1.00 81.00 287 MET A O 1
ATOM 2269 N N . ILE A 1 288 ? -1.067 5.197 -6.330 1.00 78.00 288 ILE A N 1
ATOM 2270 C CA . ILE A 1 288 ? 0.208 4.676 -5.819 1.00 78.00 288 ILE A CA 1
ATOM 2271 C C . ILE A 1 288 ? 0.611 3.379 -6.532 1.00 78.00 288 ILE A C 1
ATOM 2273 O O . ILE A 1 288 ? 1.739 3.281 -7.012 1.00 78.00 288 ILE A O 1
ATOM 2277 N N . ASN A 1 289 ? -0.316 2.429 -6.679 1.00 83.56 289 ASN A N 1
ATOM 2278 C CA . ASN A 1 289 ? -0.038 1.137 -7.313 1.00 83.56 289 ASN A CA 1
ATOM 2279 C C . ASN A 1 289 ? 0.185 1.243 -8.832 1.00 83.56 289 ASN A C 1
ATOM 2281 O O . ASN A 1 289 ? 0.864 0.401 -9.402 1.00 83.56 289 ASN A O 1
ATOM 2285 N N . SER A 1 290 ? -0.324 2.292 -9.489 1.00 74.00 290 SER A N 1
ATOM 2286 C CA . SER A 1 290 ? -0.055 2.569 -10.914 1.00 74.00 290 SER A CA 1
ATOM 2287 C C . SER A 1 290 ? 1.213 3.398 -11.174 1.00 74.00 290 SER A C 1
ATOM 2289 O O . SER A 1 290 ? 1.661 3.511 -12.317 1.00 74.00 290 SER A O 1
ATOM 2291 N N . CYS A 1 291 ? 1.774 4.027 -10.132 1.00 59.22 291 CYS A N 1
ATOM 2292 C CA . CYS A 1 291 ? 2.947 4.901 -10.237 1.00 59.22 291 CYS A CA 1
ATOM 2293 C C . CYS A 1 291 ? 4.282 4.158 -10.082 1.00 59.22 291 CYS A C 1
ATOM 2295 O O . CYS A 1 291 ? 5.332 4.775 -10.262 1.00 59.22 291 CYS A O 1
ATOM 2297 N N . ILE A 1 292 ? 4.270 2.867 -9.744 1.00 52.75 292 ILE A N 1
ATOM 2298 C CA . ILE A 1 292 ? 5.487 2.057 -9.664 1.00 52.75 292 ILE A CA 1
ATOM 2299 C C . ILE A 1 292 ? 5.782 1.517 -11.059 1.00 52.75 292 ILE A C 1
ATOM 2301 O O . ILE A 1 292 ? 4.921 0.918 -11.698 1.00 52.75 292 ILE A O 1
ATOM 2305 N N . TYR A 1 293 ? 7.004 1.743 -11.537 1.00 55.06 293 TYR A N 1
ATOM 2306 C CA . TYR A 1 293 ? 7.521 1.056 -12.713 1.00 55.06 293 TYR A CA 1
ATOM 2307 C C . TYR A 1 293 ? 7.689 -0.428 -12.374 1.00 55.06 293 TYR A C 1
ATOM 2309 O O . TYR A 1 293 ? 8.781 -0.856 -11.997 1.00 55.06 293 TYR A O 1
ATOM 2317 N N . GLN A 1 294 ? 6.613 -1.208 -12.458 1.00 48.62 294 GLN A N 1
ATOM 2318 C CA . GLN A 1 294 ? 6.699 -2.664 -12.337 1.00 48.62 294 GLN A CA 1
ATOM 2319 C C . GLN A 1 294 ? 7.695 -3.219 -13.363 1.00 48.62 294 GLN A C 1
ATOM 2321 O O . GLN A 1 294 ? 8.502 -4.086 -13.034 1.00 48.62 294 GLN A O 1
ATOM 2326 N N . ASP A 1 295 ? 7.755 -2.591 -14.538 1.00 48.31 295 ASP A N 1
ATOM 2327 C CA . ASP A 1 295 ? 8.671 -2.944 -15.622 1.00 48.31 295 ASP A CA 1
ATOM 2328 C C . ASP A 1 295 ? 10.144 -2.679 -15.252 1.00 48.31 295 ASP A C 1
ATOM 2330 O O . ASP A 1 295 ? 11.011 -3.487 -15.569 1.00 48.31 295 ASP A O 1
ATOM 2334 N N . LEU A 1 296 ? 10.456 -1.601 -14.510 1.00 50.47 296 LEU A N 1
ATOM 2335 C CA . LEU A 1 296 ? 11.820 -1.365 -14.000 1.00 50.47 296 LEU A CA 1
ATOM 2336 C C . LEU A 1 296 ? 12.136 -2.215 -12.765 1.00 50.47 296 LEU A C 1
ATOM 2338 O O . LEU A 1 296 ? 13.296 -2.573 -12.566 1.00 50.47 296 LEU A O 1
ATOM 2342 N N . ALA A 1 297 ? 11.143 -2.557 -11.941 1.00 53.47 297 ALA A N 1
ATOM 2343 C CA . ALA A 1 297 ? 11.346 -3.462 -10.810 1.00 53.47 297 ALA A CA 1
ATOM 2344 C C . ALA A 1 297 ? 11.799 -4.848 -11.296 1.00 53.47 297 ALA A C 1
ATOM 2346 O O . ALA A 1 297 ? 12.770 -5.382 -10.765 1.00 53.47 297 ALA A O 1
ATOM 2347 N N . ALA A 1 298 ? 11.188 -5.365 -12.369 1.00 56.28 298 ALA A N 1
ATOM 2348 C CA . ALA A 1 298 ? 11.601 -6.615 -13.007 1.00 56.28 298 ALA A CA 1
ATOM 2349 C C . ALA A 1 298 ? 13.062 -6.581 -13.498 1.00 56.28 298 ALA A C 1
ATOM 2351 O O . ALA A 1 298 ? 13.763 -7.586 -13.413 1.00 56.28 298 ALA A O 1
ATOM 2352 N N . THR A 1 299 ? 13.572 -5.424 -13.944 1.00 55.12 299 THR A N 1
ATOM 2353 C CA . THR A 1 299 ? 14.991 -5.300 -14.342 1.00 55.12 299 THR A CA 1
ATOM 2354 C C . THR A 1 299 ? 15.986 -5.356 -13.179 1.00 55.12 299 THR A C 1
ATOM 2356 O O . THR A 1 299 ? 17.174 -5.540 -13.424 1.00 55.12 299 THR A O 1
ATOM 2359 N N . GLN A 1 300 ? 15.528 -5.232 -11.924 1.00 54.78 300 GLN A N 1
ATOM 2360 C CA . GLN A 1 300 ? 16.368 -5.427 -10.733 1.00 54.78 300 GLN A CA 1
ATOM 2361 C C . GLN A 1 300 ? 16.456 -6.898 -10.293 1.00 54.78 300 GLN A C 1
ATOM 2363 O O . GLN A 1 300 ? 17.319 -7.231 -9.483 1.00 54.78 300 GLN A O 1
ATOM 2368 N N . GLU A 1 301 ? 15.578 -7.785 -10.781 1.00 58.31 301 GLU A N 1
ATOM 2369 C CA . GLU A 1 301 ? 15.564 -9.197 -10.365 1.00 58.31 301 GLU A CA 1
ATOM 2370 C C . GLU A 1 301 ? 16.819 -9.983 -10.778 1.00 58.31 301 GLU A C 1
ATOM 2372 O O . GLU A 1 301 ? 17.311 -10.761 -9.958 1.00 58.31 301 GLU A O 1
ATOM 2377 N N . PRO A 1 302 ? 17.398 -9.796 -11.986 1.00 52.22 302 PRO A N 1
ATOM 2378 C CA . PRO A 1 302 ? 18.659 -10.449 -12.340 1.00 52.22 302 PRO A CA 1
ATOM 2379 C C . PRO A 1 302 ? 19.847 -9.982 -11.481 1.00 52.22 302 PRO A C 1
ATOM 2381 O O . PRO A 1 302 ? 20.858 -10.684 -11.396 1.00 52.22 302 PRO A O 1
ATOM 2384 N N . GLY A 1 303 ? 19.723 -8.810 -10.843 1.00 55.16 303 GLY A N 1
ATOM 2385 C CA . GLY A 1 303 ? 20.692 -8.200 -9.934 1.00 55.16 303 GLY A CA 1
ATOM 2386 C C . GLY A 1 303 ? 20.478 -6.686 -9.792 1.00 55.16 303 GLY A C 1
ATOM 2387 O O . GLY A 1 303 ? 19.874 -6.048 -10.651 1.00 55.16 303 GLY A O 1
ATOM 2388 N N . SER A 1 304 ? 21.008 -6.089 -8.717 1.00 53.84 304 SER A N 1
ATOM 2389 C CA . SER A 1 304 ? 20.973 -4.632 -8.503 1.00 53.84 304 SER A CA 1
ATOM 2390 C C . SER A 1 304 ? 21.753 -3.915 -9.607 1.00 53.84 304 SER A C 1
ATOM 2392 O O . SER A 1 304 ? 22.984 -3.931 -9.590 1.00 53.84 304 SER A O 1
ATOM 2394 N N . THR A 1 305 ? 21.064 -3.247 -10.532 1.00 51.50 305 THR A N 1
ATOM 2395 C CA . THR A 1 305 ? 21.716 -2.470 -11.596 1.00 51.50 305 THR A CA 1
ATOM 2396 C C . THR A 1 305 ? 22.117 -1.095 -11.040 1.00 51.50 305 THR A C 1
ATOM 2398 O O . THR A 1 305 ? 21.225 -0.302 -10.709 1.00 51.50 305 THR A O 1
ATOM 2401 N N . PRO A 1 306 ? 23.414 -0.757 -10.920 1.00 48.72 306 PRO A N 1
ATOM 2402 C CA . PRO A 1 306 ? 23.851 0.551 -10.418 1.00 48.72 306 PRO A CA 1
ATOM 2403 C C . PRO A 1 306 ? 23.373 1.743 -11.275 1.00 48.72 306 PRO A C 1
ATOM 2405 O O . PRO A 1 306 ? 23.467 2.889 -10.839 1.00 48.72 306 PRO A O 1
ATOM 2408 N N . GLU A 1 307 ? 22.838 1.486 -12.472 1.00 48.06 307 GLU A N 1
ATOM 2409 C CA . GLU A 1 307 ? 22.300 2.467 -13.419 1.00 48.06 307 GLU A CA 1
ATOM 2410 C C . GLU A 1 307 ? 20.854 2.912 -13.119 1.00 48.06 307 GLU A C 1
ATOM 2412 O O . GLU A 1 307 ? 20.400 3.935 -13.652 1.00 48.06 307 GLU A O 1
ATOM 2417 N N . VAL A 1 308 ? 20.118 2.178 -12.273 1.00 48.59 308 VAL A N 1
ATOM 2418 C CA . VAL A 1 308 ? 18.784 2.576 -11.795 1.00 48.59 308 VAL A CA 1
ATOM 2419 C C . VAL A 1 308 ? 18.953 3.343 -10.490 1.00 48.59 308 VAL A C 1
ATOM 2421 O O . VAL A 1 308 ? 18.965 2.799 -9.386 1.00 48.59 308 VAL A O 1
ATOM 2424 N N . TYR A 1 309 ? 19.110 4.659 -10.623 1.00 48.66 309 TYR A N 1
ATOM 2425 C CA . TYR A 1 309 ? 19.284 5.539 -9.477 1.00 48.66 309 TYR A CA 1
ATOM 2426 C C . TYR A 1 309 ? 17.956 5.766 -8.748 1.00 48.66 309 TYR A C 1
ATOM 2428 O O . TYR A 1 309 ? 17.049 6.442 -9.242 1.00 48.66 309 TYR A O 1
ATOM 2436 N N . ARG A 1 310 ? 17.838 5.237 -7.526 1.00 49.78 310 ARG A N 1
ATOM 2437 C CA . ARG A 1 310 ? 16.649 5.459 -6.699 1.00 49.78 310 ARG A CA 1
ATOM 2438 C C . ARG A 1 310 ? 16.632 6.887 -6.155 1.00 49.78 310 ARG A C 1
ATOM 2440 O O . ARG A 1 310 ? 17.381 7.250 -5.246 1.00 49.78 310 ARG A O 1
ATOM 2447 N N . ILE A 1 311 ? 15.694 7.693 -6.643 1.00 51.03 311 ILE A N 1
ATOM 2448 C CA . ILE A 1 311 ? 15.400 8.999 -6.052 1.00 51.03 311 ILE A CA 1
ATOM 2449 C C . ILE A 1 311 ? 14.718 8.775 -4.701 1.00 51.03 311 ILE A C 1
ATOM 2451 O O . ILE A 1 311 ? 13.591 8.295 -4.612 1.00 51.03 311 ILE A O 1
ATOM 2455 N N . THR A 1 312 ? 15.422 9.112 -3.622 1.00 47.91 312 THR A N 1
ATOM 2456 C CA . THR A 1 312 ? 14.910 8.990 -2.259 1.00 47.91 312 THR A CA 1
ATOM 2457 C C . THR A 1 312 ? 14.191 10.264 -1.824 1.00 47.91 312 THR A C 1
ATOM 2459 O O . THR A 1 312 ? 14.408 11.360 -2.347 1.00 47.91 312 THR A O 1
ATOM 2462 N N . SER A 1 313 ? 13.394 10.157 -0.761 1.00 45.44 313 SER A N 1
ATOM 2463 C CA . SER A 1 313 ? 12.772 11.324 -0.133 1.00 45.44 313 SER A CA 1
ATOM 2464 C C . SER A 1 313 ? 13.799 12.330 0.422 1.00 45.44 313 SER A C 1
ATOM 2466 O O . SER A 1 313 ? 13.457 13.496 0.618 1.00 45.44 313 SER A O 1
ATOM 2468 N N . LYS A 1 314 ? 15.055 11.915 0.665 1.00 47.84 314 LYS A N 1
ATOM 2469 C CA . LYS A 1 314 ? 16.171 12.800 1.042 1.00 47.84 314 LYS A CA 1
ATOM 2470 C C . LYS A 1 314 ? 16.589 13.688 -0.132 1.00 47.84 314 LYS A C 1
ATOM 2472 O O . LYS A 1 314 ? 16.724 14.890 0.066 1.00 47.84 314 LYS A O 1
ATOM 2477 N N . HIS A 1 315 ? 16.695 13.130 -1.341 1.00 53.69 315 HIS A N 1
ATOM 2478 C CA . HIS A 1 315 ? 16.995 13.899 -2.557 1.00 53.69 315 HIS A CA 1
ATOM 2479 C C . HIS A 1 315 ? 15.930 14.975 -2.804 1.00 53.69 315 HIS A C 1
ATOM 2481 O O . HIS A 1 315 ? 16.266 16.138 -3.004 1.00 53.69 315 HIS A O 1
ATOM 2487 N N . LEU A 1 316 ? 14.647 14.624 -2.653 1.00 55.75 316 LEU A N 1
ATOM 2488 C CA . LEU A 1 316 ? 13.538 15.575 -2.806 1.00 55.75 316 LEU A CA 1
ATOM 2489 C C . LEU A 1 316 ? 13.526 16.673 -1.729 1.00 55.75 316 LEU A C 1
ATOM 2491 O O . LEU A 1 316 ? 13.207 17.820 -2.021 1.00 55.75 316 LEU A O 1
ATOM 2495 N N . ARG A 1 317 ? 13.903 16.354 -0.483 1.00 56.72 317 ARG A N 1
ATOM 2496 C CA . ARG A 1 317 ? 14.015 17.348 0.603 1.00 56.72 317 ARG A CA 1
ATOM 2497 C C . ARG A 1 317 ? 15.169 18.323 0.400 1.00 56.72 317 ARG A C 1
ATOM 2499 O O . ARG A 1 317 ? 15.068 19.477 0.808 1.00 56.72 317 ARG A O 1
ATOM 2506 N N . CYS A 1 318 ? 16.266 17.852 -0.179 1.00 53.47 318 CYS A N 1
ATOM 2507 C CA . CYS A 1 318 ? 17.422 18.684 -0.484 1.00 53.47 318 CYS A CA 1
ATOM 2508 C C . CYS A 1 318 ? 17.249 19.473 -1.785 1.00 53.47 318 CYS A C 1
ATOM 2510 O O . CYS A 1 318 ? 18.002 20.417 -1.998 1.00 53.47 318 CYS A O 1
ATOM 2512 N N . LEU A 1 319 ? 16.234 19.152 -2.598 1.00 59.50 319 LEU A N 1
ATOM 2513 C CA . LEU A 1 319 ? 15.990 19.773 -3.898 1.00 59.50 319 LEU A CA 1
ATOM 2514 C C . LEU A 1 319 ? 16.001 21.311 -3.870 1.00 59.50 319 LEU A C 1
ATOM 2516 O O . LEU A 1 319 ? 16.731 21.886 -4.671 1.00 59.50 319 LEU A O 1
ATOM 2520 N N . PRO A 1 320 ? 15.324 22.006 -2.929 1.00 71.12 320 PRO A N 1
ATOM 2521 C CA . PRO A 1 320 ? 15.344 23.472 -2.884 1.00 71.12 320 PRO A CA 1
ATOM 2522 C C . PRO A 1 320 ? 16.724 24.075 -2.590 1.00 71.12 320 PRO A C 1
ATOM 2524 O O . PRO A 1 320 ? 16.932 25.260 -2.827 1.00 71.12 320 PRO A O 1
ATOM 2527 N N . LYS A 1 321 ? 17.649 23.275 -2.042 1.00 67.25 321 LYS A N 1
ATOM 2528 C CA . LYS A 1 321 ? 19.025 23.676 -1.723 1.00 67.25 321 LYS A CA 1
ATOM 2529 C C . LYS A 1 321 ? 19.983 23.463 -2.894 1.00 67.25 321 LYS A C 1
ATOM 2531 O O . LYS A 1 321 ? 21.116 23.923 -2.823 1.00 67.25 321 LYS A O 1
ATOM 2536 N N . TYR A 1 322 ? 19.561 22.740 -3.930 1.00 64.75 322 TYR A N 1
ATOM 2537 C CA . TYR A 1 322 ? 20.385 22.522 -5.110 1.00 64.75 322 TYR A CA 1
ATOM 2538 C C . TYR A 1 322 ? 20.311 23.713 -6.066 1.00 64.75 322 TYR A C 1
ATOM 2540 O O . TYR A 1 322 ? 19.290 24.405 -6.096 1.00 64.75 322 TYR A O 1
ATOM 2548 N N . PRO A 1 323 ? 21.361 23.935 -6.871 1.00 68.00 323 PRO A N 1
ATOM 2549 C CA . PRO A 1 323 ? 21.333 24.868 -7.987 1.00 68.00 323 PRO A CA 1
ATOM 2550 C C . PRO A 1 323 ? 20.087 24.735 -8.869 1.00 68.00 323 PRO A C 1
ATOM 2552 O O . PRO A 1 323 ? 19.477 23.665 -8.988 1.00 68.00 323 PRO A O 1
ATOM 2555 N N . LYS A 1 324 ? 19.697 25.841 -9.508 1.00 71.94 324 LYS A N 1
ATOM 2556 C CA . LYS A 1 324 ? 18.438 25.920 -10.256 1.00 71.94 324 LYS A CA 1
ATOM 2557 C C . LYS A 1 324 ? 18.386 24.915 -11.405 1.00 71.94 324 LYS A C 1
ATOM 2559 O O . LYS A 1 324 ? 17.333 24.313 -11.620 1.00 71.94 324 LYS A O 1
ATOM 2564 N N . HIS A 1 325 ? 19.512 24.701 -12.079 1.00 65.50 325 HIS A N 1
ATOM 2565 C CA . HIS A 1 325 ? 19.643 23.718 -13.142 1.00 65.50 325 HIS A CA 1
ATOM 2566 C C . HIS A 1 325 ? 19.272 22.300 -12.652 1.00 65.50 325 HIS A C 1
ATOM 2568 O O . HIS A 1 325 ? 18.399 21.686 -13.254 1.00 65.50 325 HIS A O 1
ATOM 2574 N N . LEU A 1 326 ? 19.749 21.850 -11.480 1.00 64.88 326 LEU A N 1
ATOM 2575 C CA . LEU A 1 326 ? 19.343 20.570 -10.871 1.00 64.88 326 LEU A CA 1
ATOM 2576 C C . LEU A 1 326 ? 17.853 20.495 -10.530 1.00 64.88 326 LEU A C 1
ATOM 2578 O O . LEU A 1 326 ? 17.194 19.500 -10.827 1.00 64.88 326 LEU A O 1
ATOM 2582 N N . GLN A 1 327 ? 17.301 21.537 -9.904 1.00 71.06 327 GLN A N 1
ATOM 2583 C CA . GLN A 1 327 ? 15.874 21.572 -9.559 1.00 71.06 327 GLN A CA 1
ATOM 2584 C C . GLN A 1 327 ? 14.993 21.387 -10.794 1.00 71.06 327 GLN A C 1
ATOM 2586 O O . GLN A 1 327 ? 14.008 20.648 -10.768 1.00 71.06 327 GLN A O 1
ATOM 2591 N N . LEU A 1 328 ? 15.358 22.073 -11.876 1.00 73.06 328 LEU A N 1
ATOM 2592 C CA . LEU A 1 328 ? 14.635 22.034 -13.134 1.00 73.06 328 LEU A CA 1
ATOM 2593 C C . LEU A 1 328 ? 14.866 20.724 -13.890 1.00 73.06 328 LEU A C 1
ATOM 2595 O O . LEU A 1 328 ? 13.921 20.253 -14.517 1.00 73.06 328 LEU A O 1
ATOM 2599 N N . SER A 1 329 ? 16.024 20.069 -13.755 1.00 64.06 329 SER A N 1
ATOM 2600 C CA . SER A 1 329 ? 16.238 18.721 -14.297 1.00 64.06 329 SER A CA 1
ATOM 2601 C C . SER A 1 329 ? 15.246 17.701 -13.726 1.00 64.06 329 SER A C 1
ATOM 2603 O O . SER A 1 329 ? 14.677 16.911 -14.476 1.00 64.06 329 SER A O 1
ATOM 2605 N N . PHE A 1 330 ? 14.947 17.755 -12.420 1.00 65.75 330 PHE A N 1
ATOM 2606 C CA . PHE A 1 330 ? 13.914 16.898 -11.812 1.00 65.75 330 PHE A CA 1
ATOM 2607 C C . PHE A 1 330 ? 12.512 17.178 -12.373 1.00 65.75 330 PHE A C 1
ATOM 2609 O O . PHE A 1 330 ? 11.721 16.250 -12.572 1.00 65.75 330 PHE A O 1
ATOM 2616 N N . VAL A 1 331 ? 12.194 18.447 -12.653 1.00 69.56 331 VAL A N 1
ATOM 2617 C CA . VAL A 1 331 ? 10.927 18.838 -13.292 1.00 69.56 331 VAL A CA 1
ATOM 2618 C C . VAL A 1 331 ? 10.866 18.303 -14.722 1.00 69.56 331 VAL A C 1
ATOM 2620 O O . VAL A 1 331 ? 9.859 17.708 -15.100 1.00 69.56 331 VAL A O 1
ATOM 2623 N N . CYS A 1 332 ? 11.943 18.457 -15.492 1.00 63.72 332 CYS A N 1
ATOM 2624 C CA . CYS A 1 332 ? 12.067 17.946 -16.854 1.00 63.72 332 CYS A CA 1
ATOM 2625 C C . CYS A 1 332 ? 11.897 16.425 -16.907 1.00 63.72 332 CYS A C 1
ATOM 2627 O O . CYS A 1 332 ? 11.074 15.949 -17.680 1.00 63.72 332 CYS A O 1
ATOM 2629 N N . MET A 1 333 ? 12.574 15.676 -16.037 1.00 62.88 333 MET A N 1
ATOM 2630 C CA . MET A 1 333 ? 12.426 14.220 -15.927 1.00 62.88 333 MET A CA 1
ATOM 2631 C C . MET A 1 333 ? 10.991 13.815 -15.553 1.00 62.88 333 MET A C 1
ATOM 2633 O O . MET A 1 333 ? 10.422 12.903 -16.142 1.00 62.88 333 MET A O 1
ATOM 2637 N N . THR A 1 334 ? 10.349 14.529 -14.623 1.00 63.66 334 THR A N 1
ATOM 2638 C CA . THR A 1 334 ? 8.954 14.242 -14.237 1.00 63.66 334 THR A CA 1
ATOM 2639 C C . THR A 1 334 ? 7.972 14.515 -15.383 1.00 63.66 334 THR A C 1
ATOM 2641 O O . THR A 1 334 ? 7.027 13.751 -15.596 1.00 63.66 334 THR A O 1
ATOM 2644 N N . LEU A 1 335 ? 8.175 15.610 -16.123 1.00 60.28 335 LEU A N 1
ATOM 2645 C CA . LEU A 1 335 ? 7.366 15.957 -17.293 1.00 60.28 335 LEU A CA 1
ATOM 2646 C C . LEU A 1 335 ? 7.578 14.959 -18.428 1.00 60.28 335 LEU A C 1
ATOM 2648 O O . LEU A 1 335 ? 6.597 14.501 -19.003 1.00 60.28 335 LEU A O 1
ATOM 2652 N N . SER A 1 336 ? 8.830 14.599 -18.696 1.00 59.69 336 SER A N 1
ATOM 2653 C CA . SER A 1 336 ? 9.226 13.594 -19.678 1.00 59.69 336 SER A CA 1
ATOM 2654 C C . SER A 1 336 ? 8.561 12.247 -19.401 1.00 59.69 336 SER A C 1
ATOM 2656 O O . SER A 1 336 ? 7.801 11.744 -20.231 1.00 59.69 336 SER A O 1
ATOM 2658 N N . HIS A 1 337 ? 8.682 11.753 -18.167 1.00 57.59 337 HIS A N 1
ATOM 2659 C CA . HIS A 1 337 ? 8.002 10.542 -17.722 1.00 57.59 337 HIS A CA 1
ATOM 2660 C C . HIS A 1 337 ? 6.483 10.602 -17.958 1.00 57.59 337 HIS A C 1
ATOM 2662 O O . HIS A 1 337 ? 5.879 9.665 -18.485 1.00 57.59 337 HIS A O 1
ATOM 2668 N N . ARG A 1 338 ? 5.846 11.727 -17.610 1.00 57.88 338 ARG A N 1
ATOM 2669 C CA . ARG A 1 338 ? 4.405 11.911 -17.813 1.00 57.88 338 ARG A CA 1
ATOM 2670 C C . ARG A 1 338 ? 4.021 11.924 -19.293 1.00 57.88 338 ARG A C 1
ATOM 2672 O O . ARG A 1 338 ? 2.998 11.344 -19.644 1.00 57.88 338 ARG A O 1
ATOM 2679 N N . ILE A 1 339 ? 4.804 12.586 -20.142 1.00 60.31 339 ILE A N 1
ATOM 2680 C CA . ILE A 1 339 ? 4.565 12.650 -21.590 1.00 60.31 339 ILE A CA 1
ATOM 2681 C C . ILE A 1 339 ? 4.636 11.242 -22.194 1.00 60.31 339 ILE A C 1
ATOM 2683 O O . ILE A 1 339 ? 3.754 10.869 -22.963 1.00 60.31 339 ILE A O 1
ATOM 2687 N N . ASN A 1 340 ? 5.608 10.430 -21.774 1.00 52.66 340 ASN A N 1
ATOM 2688 C CA . ASN A 1 340 ? 5.765 9.059 -22.262 1.00 52.66 340 ASN A CA 1
ATOM 2689 C C . ASN A 1 340 ? 4.649 8.117 -21.810 1.00 52.66 340 ASN A C 1
ATOM 2691 O O . ASN A 1 340 ? 4.180 7.301 -22.602 1.00 52.66 340 ASN A O 1
ATOM 2695 N N . LYS A 1 341 ? 4.153 8.275 -20.578 1.00 53.06 341 LYS A N 1
ATOM 2696 C CA . LYS A 1 341 ? 3.015 7.499 -20.057 1.00 53.06 341 LYS A CA 1
ATOM 2697 C C . LYS A 1 341 ? 1.690 7.808 -20.761 1.00 53.06 341 LYS A C 1
ATOM 2699 O O . LYS A 1 341 ? 0.858 6.918 -20.896 1.00 53.06 341 LYS A O 1
ATOM 2704 N N . MET A 1 342 ? 1.459 9.051 -21.191 1.00 52.28 342 MET A N 1
ATOM 2705 C CA . MET A 1 342 ? 0.170 9.444 -21.782 1.00 52.28 342 MET A CA 1
ATOM 2706 C C . MET A 1 342 ? 0.006 9.023 -23.250 1.00 52.28 342 MET A C 1
ATOM 2708 O O . MET A 1 342 ? -1.098 9.103 -23.783 1.00 52.28 342 MET A O 1
ATOM 2712 N N . GLY A 1 343 ? 1.072 8.571 -23.919 1.00 51.16 343 GLY A N 1
ATOM 2713 C CA . GLY A 1 343 ? 1.038 8.354 -25.365 1.00 51.16 343 GLY A CA 1
ATOM 2714 C C . GLY A 1 343 ? 0.781 9.658 -26.139 1.00 51.16 343 GLY A C 1
ATOM 2715 O O . GLY A 1 343 ? 0.720 10.751 -25.578 1.00 51.16 343 GLY A O 1
ATOM 2716 N N . TYR A 1 344 ? 0.668 9.577 -27.464 1.00 49.03 344 TYR A N 1
ATOM 2717 C CA . TYR A 1 344 ? 0.540 10.750 -28.341 1.00 49.03 344 TYR A CA 1
ATOM 2718 C C . TYR A 1 344 ? -0.884 11.351 -28.333 1.00 49.03 344 TYR A C 1
ATOM 2720 O O . TYR A 1 344 ? -1.541 11.425 -29.368 1.00 49.03 344 TYR A O 1
ATOM 2728 N N . GLU A 1 345 ? -1.372 11.785 -27.170 1.00 52.38 345 GLU A N 1
ATOM 2729 C CA . GLU A 1 345 ? -2.637 12.517 -27.035 1.00 52.38 345 GLU A CA 1
ATOM 2730 C C . GLU A 1 345 ? -2.464 14.037 -27.256 1.00 52.38 345 GLU A C 1
ATOM 2732 O O . GLU A 1 345 ? -1.395 14.584 -26.976 1.00 52.38 345 GLU A O 1
ATOM 2737 N N . PRO A 1 346 ? -3.511 14.780 -27.674 1.00 49.72 346 PRO A N 1
ATOM 2738 C CA . PRO A 1 346 ? -3.451 16.236 -27.888 1.00 49.72 346 PRO A CA 1
ATOM 2739 C C . PRO A 1 346 ? -2.976 17.046 -26.667 1.00 49.72 346 PRO A C 1
ATOM 2741 O O . PRO A 1 346 ? -2.407 18.127 -26.808 1.00 49.72 346 PRO A O 1
ATOM 2744 N N . GLN A 1 347 ? -3.173 16.516 -25.456 1.00 53.06 347 GLN A N 1
ATOM 2745 C CA . GLN A 1 347 ? -2.737 17.141 -24.203 1.00 53.06 347 GLN A CA 1
ATOM 2746 C C . GLN A 1 347 ? -1.204 17.130 -24.032 1.00 53.06 347 GLN A C 1
ATOM 2748 O O . GLN A 1 347 ? -0.667 17.970 -23.302 1.00 53.06 347 GLN A O 1
ATOM 2753 N N . CYS A 1 348 ? -0.486 16.240 -24.735 1.00 56.75 348 CYS A N 1
ATOM 2754 C CA . CYS A 1 348 ? 0.976 16.154 -24.689 1.00 56.75 348 CYS A CA 1
ATOM 2755 C C . CYS A 1 348 ? 1.666 17.411 -25.218 1.00 56.75 348 CYS A C 1
ATOM 2757 O O . CYS A 1 348 ? 2.729 17.746 -24.707 1.00 56.75 348 CYS A O 1
ATOM 2759 N N . THR A 1 349 ? 1.072 18.148 -26.162 1.00 64.88 349 THR A N 1
ATOM 2760 C CA . THR A 1 349 ? 1.675 19.370 -26.727 1.00 64.88 349 THR A CA 1
ATOM 2761 C C . THR A 1 349 ? 1.965 20.408 -25.642 1.00 64.88 349 THR A C 1
ATOM 2763 O O . THR A 1 349 ? 3.080 20.912 -25.544 1.00 64.88 349 THR A O 1
ATOM 2766 N N . SER A 1 350 ? 1.009 20.635 -24.738 1.00 70.00 350 SER A N 1
ATOM 2767 C CA . SER A 1 350 ? 1.167 21.592 -23.633 1.00 70.00 350 SER A CA 1
ATOM 2768 C C . SER A 1 350 ? 2.233 21.178 -22.608 1.00 70.00 350 SER A C 1
ATOM 2770 O O . SER A 1 350 ? 2.901 22.022 -22.008 1.00 70.00 350 SER A O 1
ATOM 2772 N N . LEU A 1 351 ? 2.409 19.871 -22.386 1.00 64.31 351 LEU A N 1
ATOM 2773 C CA . LEU A 1 351 ? 3.457 19.347 -21.511 1.00 64.31 351 LEU A CA 1
ATOM 2774 C C . LEU A 1 351 ? 4.829 19.415 -22.182 1.00 64.31 351 LEU A C 1
ATOM 2776 O O . LEU A 1 351 ? 5.805 19.729 -21.507 1.00 64.31 351 LEU A O 1
ATOM 2780 N N . LEU A 1 352 ? 4.887 19.175 -23.493 1.00 65.44 352 LEU A N 1
ATOM 2781 C CA . LEU A 1 352 ? 6.092 19.279 -24.310 1.00 65.44 352 LEU A CA 1
ATOM 2782 C C . LEU A 1 352 ? 6.642 20.713 -24.301 1.00 65.44 352 LEU A C 1
ATOM 2784 O O . LEU A 1 352 ? 7.828 20.927 -24.072 1.00 65.44 352 LEU A O 1
ATOM 2788 N N . GLU A 1 353 ? 5.770 21.708 -24.470 1.00 70.25 353 GLU A N 1
ATOM 2789 C CA . GLU A 1 353 ? 6.132 23.128 -24.377 1.00 70.25 353 GLU A CA 1
ATOM 2790 C C . GLU A 1 353 ? 6.701 23.480 -22.998 1.00 70.25 353 GLU A C 1
ATOM 2792 O O . GLU A 1 353 ? 7.735 24.144 -22.888 1.00 70.25 353 GLU A O 1
ATOM 2797 N N . ARG A 1 354 ? 6.059 22.998 -21.924 1.00 73.31 354 ARG A N 1
ATOM 2798 C CA . ARG A 1 354 ? 6.556 23.186 -20.552 1.00 73.31 354 ARG A CA 1
ATOM 2799 C C . ARG A 1 354 ? 7.904 22.513 -20.346 1.00 73.31 354 ARG A C 1
ATOM 2801 O O . ARG A 1 354 ? 8.781 23.120 -19.738 1.00 73.31 354 ARG A O 1
ATOM 2808 N N . PHE A 1 355 ? 8.072 21.296 -20.855 1.00 71.38 355 PHE A N 1
ATOM 2809 C CA . PHE A 1 355 ? 9.338 20.580 -20.809 1.00 71.38 355 PHE A CA 1
ATOM 2810 C C . PHE A 1 355 ? 10.455 21.399 -21.464 1.00 71.38 355 PHE A C 1
ATOM 2812 O O . PHE A 1 355 ? 11.451 21.697 -20.808 1.00 71.38 355 PHE A O 1
ATOM 2819 N N . TYR A 1 356 ? 10.270 21.837 -22.714 1.00 66.31 356 TYR A N 1
ATOM 2820 C CA . TYR A 1 356 ? 11.292 22.608 -23.426 1.00 66.31 356 TYR A CA 1
ATOM 2821 C C . TYR A 1 356 ? 11.595 23.942 -22.745 1.00 66.31 356 TYR A C 1
ATOM 2823 O O . TYR A 1 356 ? 12.755 24.344 -22.678 1.00 66.31 356 TYR A O 1
ATOM 2831 N N . ARG A 1 357 ? 10.581 24.594 -22.167 1.00 73.62 357 ARG A N 1
ATOM 2832 C CA . ARG A 1 357 ? 10.768 25.819 -21.387 1.00 73.62 357 ARG A CA 1
ATOM 2833 C C . ARG A 1 357 ? 11.629 25.589 -20.145 1.00 73.62 357 ARG A C 1
ATOM 2835 O O . ARG A 1 357 ? 12.555 26.354 -19.902 1.00 73.62 357 ARG A O 1
ATOM 2842 N N . TYR A 1 358 ? 11.334 24.566 -19.342 1.00 73.38 358 TYR A N 1
ATOM 2843 C CA . TYR A 1 358 ? 12.135 24.276 -18.149 1.00 73.38 358 TYR A CA 1
ATOM 2844 C C . TYR A 1 358 ? 13.542 23.796 -18.504 1.00 73.38 358 TYR A C 1
ATOM 2846 O O . TYR A 1 358 ? 14.485 24.161 -17.806 1.00 73.38 358 TYR A O 1
ATOM 2854 N N . ARG A 1 359 ? 13.692 23.063 -19.613 1.00 68.00 359 ARG A N 1
ATOM 2855 C CA . ARG A 1 359 ? 14.988 22.658 -20.165 1.00 68.00 359 ARG A CA 1
ATOM 2856 C C . ARG A 1 359 ? 15.850 23.863 -20.530 1.00 68.00 359 ARG A C 1
ATOM 2858 O O . ARG A 1 359 ? 16.996 23.912 -20.108 1.00 68.00 359 ARG A O 1
ATOM 2865 N N . ASP A 1 360 ? 15.315 24.825 -21.278 1.00 63.16 360 ASP A N 1
ATOM 2866 C CA . ASP A 1 360 ? 16.049 26.041 -21.662 1.00 63.16 360 ASP A CA 1
ATOM 2867 C C . ASP A 1 360 ? 16.559 26.795 -20.424 1.00 63.16 360 ASP A C 1
ATOM 2869 O O . ASP A 1 360 ? 17.735 27.138 -20.332 1.00 63.16 360 ASP A O 1
ATOM 2873 N N . ILE A 1 361 ? 15.708 26.956 -19.407 1.00 74.12 361 ILE A N 1
ATOM 2874 C CA . ILE A 1 361 ? 16.100 27.611 -18.151 1.00 74.12 361 ILE A CA 1
ATOM 2875 C C . ILE A 1 361 ? 17.166 26.790 -17.405 1.00 74.12 361 ILE A C 1
ATOM 2877 O O . ILE A 1 361 ? 18.092 27.364 -16.833 1.00 74.12 361 ILE A O 1
ATOM 2881 N N . ALA A 1 362 ? 17.059 25.458 -17.409 1.00 64.38 362 ALA A N 1
ATOM 2882 C CA . ALA A 1 362 ? 18.042 24.586 -16.775 1.00 64.38 362 ALA A CA 1
ATOM 2883 C C . ALA A 1 362 ? 19.414 24.679 -17.460 1.00 64.38 362 ALA A C 1
ATOM 2885 O O . ALA A 1 362 ? 20.421 24.811 -16.772 1.00 64.38 362 ALA A O 1
ATOM 2886 N N . ILE A 1 363 ? 19.448 24.681 -18.797 1.00 61.56 363 ILE A N 1
ATOM 2887 C CA . ILE A 1 363 ? 20.679 24.813 -19.590 1.00 61.56 363 ILE A CA 1
ATOM 2888 C C . ILE A 1 363 ? 21.332 26.177 -19.358 1.00 61.56 363 ILE A C 1
ATOM 2890 O O . ILE A 1 363 ? 22.534 26.240 -19.130 1.00 61.56 363 ILE A O 1
ATOM 2894 N N . ARG A 1 364 ? 20.557 27.269 -19.348 1.00 66.56 364 ARG A N 1
ATOM 2895 C CA . ARG A 1 364 ? 21.105 28.606 -19.059 1.00 66.56 364 ARG A CA 1
ATOM 2896 C C . ARG A 1 364 ? 21.719 28.682 -17.667 1.00 66.56 364 ARG A C 1
ATOM 2898 O O . ARG A 1 364 ? 22.857 29.112 -17.537 1.00 66.56 364 ARG A O 1
ATOM 2905 N N . SER A 1 365 ? 21.005 28.186 -16.655 1.00 71.31 365 SER A N 1
ATOM 2906 C CA . SER A 1 365 ? 21.523 28.137 -15.284 1.00 71.31 365 SER A CA 1
ATOM 2907 C C . SER A 1 365 ? 22.773 27.262 -15.154 1.00 71.31 365 SER A C 1
ATOM 2909 O O . SER A 1 365 ? 23.585 27.526 -14.275 1.00 71.31 365 SER A O 1
ATOM 2911 N N . LEU A 1 366 ? 22.913 26.217 -15.973 1.00 65.00 366 LEU A N 1
ATOM 2912 C CA . LEU A 1 366 ? 24.105 25.376 -16.004 1.00 65.00 366 LEU A CA 1
ATOM 2913 C C . LEU A 1 366 ? 25.282 26.105 -16.669 1.00 65.00 366 LEU A C 1
ATOM 2915 O O . LEU A 1 366 ? 26.377 26.105 -16.119 1.00 65.00 366 LEU A O 1
ATOM 2919 N N . ASN A 1 367 ? 25.055 26.758 -17.811 1.00 62.50 367 ASN A N 1
ATOM 2920 C CA . ASN A 1 367 ? 26.087 27.519 -18.521 1.00 62.50 367 ASN A CA 1
ATOM 2921 C C . ASN A 1 367 ? 26.631 28.676 -17.670 1.00 62.50 367 ASN A C 1
ATOM 2923 O O . ASN A 1 367 ? 27.841 28.862 -17.596 1.00 62.50 367 ASN A O 1
ATOM 2927 N N . GLU A 1 368 ? 25.753 29.391 -16.960 1.00 68.19 368 GLU A N 1
ATOM 2928 C CA . GLU A 1 368 ? 26.139 30.441 -16.007 1.00 68.19 368 GLU A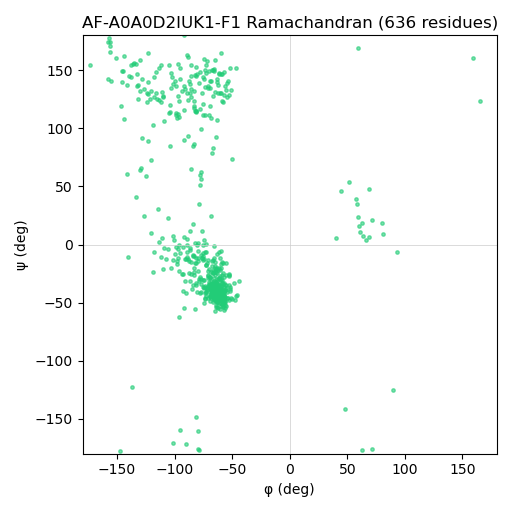 CA 1
ATOM 2929 C C . GLU A 1 368 ? 27.053 29.914 -14.887 1.00 68.19 368 GLU A C 1
ATOM 2931 O O . GLU A 1 368 ? 27.931 30.631 -14.414 1.00 68.19 368 GLU A O 1
ATOM 2936 N N . GLU A 1 369 ? 26.871 28.661 -14.462 1.00 63.62 369 GLU A N 1
ATOM 2937 C CA . GLU A 1 369 ? 27.685 28.028 -13.421 1.00 63.62 369 GLU A CA 1
ATOM 2938 C C . GLU A 1 369 ? 29.013 27.484 -13.967 1.00 63.62 369 GLU A C 1
ATOM 2940 O O . GLU A 1 369 ? 30.034 27.573 -13.290 1.00 63.62 369 GLU A O 1
ATOM 2945 N N . ILE A 1 370 ? 29.023 26.978 -15.205 1.00 59.38 370 ILE A N 1
ATOM 2946 C CA . ILE A 1 370 ? 30.233 26.502 -15.896 1.00 59.38 370 ILE A CA 1
ATOM 2947 C C . ILE A 1 370 ? 31.203 27.658 -16.192 1.00 59.38 370 ILE A C 1
ATOM 2949 O O . ILE A 1 370 ? 32.414 27.500 -16.014 1.00 59.38 370 ILE A O 1
ATOM 2953 N N . ASP A 1 371 ? 30.694 28.823 -16.602 1.00 58.78 371 ASP A N 1
ATOM 2954 C CA . ASP A 1 371 ? 31.517 30.004 -16.911 1.00 58.78 371 ASP A CA 1
ATOM 2955 C C . ASP A 1 371 ? 32.219 30.582 -15.667 1.00 58.78 371 ASP A C 1
ATOM 2957 O O . ASP A 1 371 ? 33.288 31.201 -15.754 1.00 58.78 371 ASP A O 1
ATOM 2961 N N . VAL A 1 372 ? 31.675 30.327 -14.476 1.00 57.03 372 VAL A N 1
ATOM 2962 C CA . VAL A 1 372 ? 32.288 30.694 -13.199 1.00 57.03 372 VAL A CA 1
ATOM 2963 C C . VAL A 1 372 ? 33.208 29.552 -12.762 1.00 57.03 372 VAL A C 1
ATOM 2965 O O . VAL A 1 372 ? 32.770 28.611 -12.119 1.00 57.03 372 VAL A O 1
ATOM 2968 N N . LYS A 1 373 ? 34.507 29.626 -13.095 1.00 48.88 373 LYS A N 1
ATOM 2969 C CA . LYS A 1 373 ? 35.557 28.630 -12.756 1.00 48.88 373 LYS A CA 1
ATOM 2970 C C . LYS A 1 373 ? 35.620 28.221 -11.255 1.00 48.88 373 LYS A C 1
ATOM 2972 O O . LYS A 1 373 ? 36.575 28.585 -10.566 1.00 48.88 373 LYS A O 1
ATOM 2977 N N . GLN A 1 374 ? 34.683 27.419 -10.735 1.00 47.75 374 GLN A N 1
ATOM 2978 C CA . GLN A 1 374 ? 34.750 26.784 -9.409 1.00 47.75 374 GLN A CA 1
ATOM 2979 C C . GLN A 1 374 ? 34.079 25.391 -9.334 1.00 47.75 374 GLN A C 1
ATOM 2981 O O . GLN A 1 374 ? 32.876 25.243 -9.491 1.00 47.75 374 GLN A O 1
ATOM 2986 N N . LYS A 1 375 ? 34.907 24.388 -8.994 1.00 48.34 375 LYS A N 1
ATOM 2987 C CA . LYS A 1 375 ? 34.767 23.255 -8.036 1.00 48.34 375 LYS A CA 1
ATOM 2988 C C . LYS A 1 375 ? 33.457 22.449 -7.846 1.00 48.34 375 LYS A C 1
ATOM 2990 O O . LYS A 1 375 ? 33.458 21.571 -6.985 1.00 48.34 375 LYS A O 1
ATOM 2995 N N . HIS A 1 376 ? 32.381 22.636 -8.610 1.00 47.50 376 HIS A N 1
ATOM 2996 C CA . HIS A 1 376 ? 31.138 21.844 -8.458 1.00 47.50 376 HIS A CA 1
ATOM 2997 C C . HIS A 1 376 ? 30.798 20.943 -9.651 1.00 47.50 376 HIS A C 1
ATOM 2999 O O . HIS A 1 376 ? 29.645 20.587 -9.883 1.00 47.50 376 HIS A O 1
ATOM 3005 N N . VAL A 1 377 ? 31.834 20.478 -10.342 1.00 47.22 377 VAL A N 1
ATOM 3006 C CA . VAL A 1 377 ? 31.774 19.614 -11.526 1.00 47.22 377 VAL A CA 1
ATOM 3007 C C . VAL A 1 377 ? 30.801 18.430 -11.387 1.00 47.22 377 VAL A C 1
ATOM 3009 O O . VAL A 1 377 ? 30.016 18.164 -12.295 1.00 47.22 377 VAL A O 1
ATOM 3012 N N . GLY A 1 378 ? 30.782 17.739 -10.242 1.00 43.00 378 GLY A N 1
ATOM 3013 C CA . GLY A 1 378 ? 29.914 16.569 -10.055 1.00 43.00 378 GLY A CA 1
ATOM 3014 C C . GLY A 1 378 ? 28.414 16.873 -9.935 1.00 43.00 378 GLY A C 1
ATOM 3015 O O . GLY A 1 378 ? 27.581 16.040 -10.288 1.00 43.00 378 GLY A O 1
ATOM 3016 N N . ILE A 1 379 ? 28.059 18.074 -9.474 1.00 43.91 379 ILE A N 1
ATOM 3017 C CA . ILE A 1 379 ? 26.672 18.541 -9.306 1.00 43.91 379 ILE A CA 1
ATOM 3018 C C . ILE A 1 379 ? 26.102 18.947 -10.673 1.00 43.91 379 ILE A C 1
ATOM 3020 O O . ILE A 1 379 ? 24.984 18.558 -11.017 1.00 43.91 379 ILE A O 1
ATOM 3024 N N . SER A 1 380 ? 26.921 19.621 -11.481 1.00 45.22 380 SER A N 1
ATOM 3025 C CA . SER A 1 380 ? 26.643 19.973 -12.875 1.00 45.22 380 SER A CA 1
ATOM 3026 C C . SER A 1 380 ? 26.470 18.733 -13.768 1.00 45.22 380 SER A C 1
ATOM 3028 O O . SER A 1 380 ? 25.547 18.684 -14.580 1.00 45.22 380 SER A O 1
ATOM 3030 N N . CYS A 1 381 ? 27.276 17.682 -13.560 1.00 46.16 381 CYS A N 1
ATOM 3031 C CA . CYS A 1 381 ? 27.172 16.415 -14.300 1.00 46.16 381 CYS A CA 1
ATOM 3032 C C . CYS A 1 381 ? 25.889 15.628 -13.981 1.00 46.16 381 CYS A C 1
ATOM 3034 O O . CYS A 1 381 ? 25.243 15.116 -14.891 1.00 46.16 381 CYS A O 1
ATOM 3036 N N . ALA A 1 382 ? 25.473 15.566 -12.710 1.00 45.16 382 ALA A N 1
ATOM 3037 C CA . ALA A 1 382 ? 24.221 14.907 -12.318 1.00 45.16 382 ALA A CA 1
ATOM 3038 C C . ALA A 1 382 ? 22.982 15.624 -12.888 1.00 45.16 382 ALA A C 1
ATOM 3040 O O . ALA A 1 382 ? 21.972 15.001 -13.215 1.00 45.16 382 ALA A O 1
ATOM 3041 N N . ALA A 1 383 ? 23.056 16.946 -13.031 1.00 44.91 383 ALA A N 1
ATOM 3042 C CA . ALA A 1 383 ? 21.994 17.735 -13.632 1.00 44.91 383 ALA A CA 1
ATOM 3043 C C . ALA A 1 383 ? 21.894 17.548 -15.142 1.00 44.91 383 ALA A C 1
ATOM 3045 O O . ALA A 1 383 ? 20.778 17.514 -15.666 1.00 44.91 383 ALA A O 1
ATOM 3046 N N . MET A 1 384 ? 23.046 17.418 -15.804 1.00 50.34 384 MET A N 1
ATOM 3047 C CA . MET A 1 384 ? 23.154 17.069 -17.214 1.00 50.34 384 MET A CA 1
ATOM 3048 C C . MET A 1 384 ? 22.647 15.654 -17.473 1.00 50.34 384 MET A C 1
ATOM 3050 O O . MET A 1 384 ? 21.839 15.499 -18.369 1.00 50.34 384 MET A O 1
ATOM 3054 N N . GLU A 1 385 ? 22.969 14.656 -16.639 1.00 51.12 385 GLU A N 1
ATOM 3055 C CA . GLU A 1 385 ? 22.422 13.295 -16.789 1.00 51.12 385 GLU A CA 1
ATOM 3056 C C . GLU A 1 385 ? 20.887 13.282 -16.692 1.00 51.12 385 GLU A C 1
ATOM 3058 O O . GLU A 1 385 ? 20.205 12.617 -17.469 1.00 51.12 385 GLU A O 1
ATOM 3063 N N . LEU A 1 386 ? 20.320 14.048 -15.758 1.00 47.50 386 LEU A N 1
ATOM 3064 C CA . LEU A 1 386 ? 18.869 14.169 -15.610 1.00 47.50 386 LEU A CA 1
ATOM 3065 C C . LEU A 1 386 ? 18.221 14.916 -16.790 1.00 47.50 386 LEU A C 1
ATOM 3067 O O . LEU A 1 386 ? 17.096 14.593 -17.168 1.00 47.50 386 LEU A O 1
ATOM 3071 N N . ILE A 1 387 ? 18.913 15.901 -17.373 1.00 48.31 387 ILE A N 1
ATOM 3072 C CA . ILE A 1 387 ? 18.468 16.621 -18.577 1.00 48.31 387 ILE A CA 1
ATOM 3073 C C . ILE A 1 387 ? 18.594 15.722 -19.811 1.00 48.31 387 ILE A C 1
ATOM 3075 O O . ILE A 1 387 ? 17.643 15.650 -20.579 1.00 48.31 387 ILE A O 1
ATOM 3079 N N . ASP A 1 388 ? 19.695 14.991 -19.967 1.00 49.38 388 ASP A N 1
ATOM 3080 C CA . ASP A 1 388 ? 19.972 14.076 -21.076 1.00 49.38 388 ASP A CA 1
ATOM 3081 C C . ASP A 1 388 ? 19.041 12.872 -21.058 1.00 49.38 388 ASP A C 1
ATOM 3083 O O . ASP A 1 388 ? 18.460 12.552 -22.090 1.00 49.38 388 ASP A O 1
ATOM 3087 N N . ARG A 1 389 ? 18.789 12.252 -19.896 1.00 49.09 389 ARG A N 1
ATOM 3088 C CA . ARG A 1 389 ? 17.760 11.206 -19.773 1.00 49.09 389 ARG A CA 1
ATOM 3089 C C . ARG A 1 389 ? 16.387 11.734 -20.166 1.00 49.09 389 ARG A C 1
ATOM 3091 O O . ARG A 1 389 ? 15.683 11.070 -20.919 1.00 49.09 389 ARG A O 1
ATOM 3098 N N . ALA A 1 390 ? 16.032 12.941 -19.728 1.00 41.19 390 ALA A N 1
ATOM 3099 C CA . ALA A 1 390 ? 14.757 13.551 -20.085 1.00 41.19 390 ALA A CA 1
ATOM 3100 C C . ALA A 1 390 ? 14.693 13.990 -21.568 1.00 41.19 390 ALA A C 1
ATOM 3102 O O . ALA A 1 390 ? 13.617 14.017 -22.150 1.00 41.19 390 ALA A O 1
ATOM 3103 N N . ILE A 1 391 ? 15.824 14.314 -22.208 1.00 45.56 391 ILE A N 1
ATOM 3104 C CA . ILE A 1 391 ? 15.922 14.602 -23.651 1.00 45.56 391 ILE A CA 1
ATOM 3105 C C . ILE A 1 391 ? 15.805 13.320 -24.471 1.00 45.56 391 ILE A C 1
ATOM 3107 O O . ILE A 1 391 ? 15.047 13.306 -25.440 1.00 45.56 391 ILE A O 1
ATOM 3111 N N . ILE A 1 392 ? 16.533 12.266 -24.091 1.00 44.81 392 ILE A N 1
ATOM 3112 C CA . ILE A 1 392 ? 16.477 10.947 -24.727 1.00 44.81 392 ILE A CA 1
ATOM 3113 C C . ILE A 1 392 ? 15.027 10.481 -24.713 1.00 44.81 392 ILE A C 1
ATOM 3115 O O . ILE A 1 392 ? 14.449 10.264 -25.770 1.00 44.81 392 ILE A O 1
ATOM 3119 N N . GLU A 1 393 ? 14.397 10.491 -23.540 1.00 42.38 393 GLU A N 1
ATOM 3120 C CA . GLU A 1 393 ? 12.989 10.154 -23.348 1.00 42.38 393 GLU A CA 1
ATOM 3121 C C . GLU A 1 393 ? 11.996 10.975 -24.207 1.00 42.38 393 GLU A C 1
ATOM 3123 O O . GLU A 1 393 ? 10.849 10.568 -24.359 1.00 42.38 393 GLU A O 1
ATOM 3128 N N . LEU A 1 394 ? 12.387 12.110 -24.79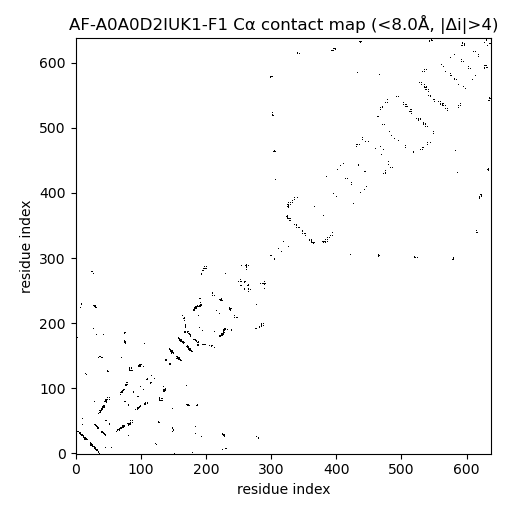6 1.00 38.06 394 LEU A N 1
ATOM 3129 C CA . LEU A 1 394 ? 11.507 12.990 -25.580 1.00 38.06 394 LEU A CA 1
ATOM 3130 C C . LEU A 1 394 ? 11.906 13.157 -27.056 1.00 38.06 394 LEU A C 1
ATOM 3132 O O . LEU A 1 394 ? 11.162 13.784 -27.821 1.00 38.06 394 LEU A O 1
ATOM 3136 N N . ALA A 1 395 ? 13.048 12.620 -27.487 1.00 39.91 395 ALA A N 1
ATOM 3137 C CA . ALA A 1 395 ? 13.596 12.865 -28.818 1.00 39.91 395 ALA A CA 1
ATOM 3138 C C . ALA A 1 395 ? 12.752 12.210 -29.934 1.00 39.91 395 ALA A C 1
ATOM 3140 O O . ALA A 1 395 ? 12.591 10.995 -30.007 1.00 39.91 395 ALA A O 1
ATOM 3141 N N . LYS A 1 396 ? 12.226 13.044 -30.848 1.00 40.09 396 LYS A N 1
ATOM 3142 C CA . LYS A 1 396 ? 11.446 12.642 -32.042 1.00 40.09 396 LYS A CA 1
ATOM 3143 C C . LYS A 1 396 ? 12.161 12.892 -33.381 1.00 40.09 396 LYS A C 1
ATOM 3145 O O . LYS A 1 396 ? 11.536 12.715 -34.424 1.00 40.09 396 LYS A O 1
ATOM 3150 N N . SER A 1 397 ? 13.428 13.330 -33.413 1.00 33.59 397 SER A N 1
ATOM 3151 C CA . SER A 1 397 ? 14.090 13.697 -34.684 1.00 33.59 397 SER A CA 1
ATOM 3152 C C . SER A 1 397 ? 15.554 13.263 -34.806 1.00 33.59 397 SER A C 1
ATOM 3154 O O . SER A 1 397 ? 16.318 13.336 -33.848 1.00 33.59 397 SER A O 1
ATOM 3156 N N . SER A 1 398 ? 15.940 12.901 -36.033 1.00 34.41 398 SER A N 1
ATOM 3157 C CA . SER A 1 398 ? 17.273 12.462 -36.472 1.00 34.41 398 SER A CA 1
ATOM 3158 C C . SER A 1 398 ? 18.381 13.525 -36.398 1.00 34.41 398 SER A C 1
ATOM 3160 O O . SER A 1 398 ? 19.510 13.247 -36.786 1.00 34.41 398 SER A O 1
ATOM 3162 N N . ARG A 1 399 ? 18.070 14.758 -35.973 1.00 30.06 399 ARG A N 1
ATOM 3163 C CA . ARG A 1 399 ? 19.042 15.863 -35.855 1.00 30.06 399 ARG A CA 1
ATOM 3164 C C . ARG A 1 399 ? 19.492 16.139 -34.420 1.00 30.06 399 ARG A C 1
ATOM 3166 O O . ARG A 1 399 ? 20.557 16.704 -34.234 1.00 30.06 399 ARG A O 1
ATOM 3173 N N . GLY A 1 400 ? 18.732 15.704 -33.412 1.00 33.50 400 GLY A N 1
ATOM 3174 C CA . GLY A 1 400 ? 19.047 15.988 -32.004 1.00 33.50 400 GLY A CA 1
ATOM 3175 C C . GLY A 1 400 ? 20.205 15.173 -31.419 1.00 33.50 400 GLY A C 1
ATOM 3176 O O . GLY A 1 400 ? 20.684 15.514 -30.346 1.00 33.50 400 GLY A O 1
ATOM 3177 N N . HIS A 1 401 ? 20.652 14.116 -32.106 1.00 37.19 401 HIS A N 1
ATOM 3178 C CA . HIS A 1 401 ? 21.791 13.298 -31.673 1.00 37.19 401 HIS A CA 1
ATOM 3179 C C . HIS A 1 401 ? 23.154 13.929 -32.009 1.00 37.19 401 HIS A C 1
ATOM 3181 O O . HIS A 1 401 ? 24.132 13.592 -31.356 1.00 37.19 401 HIS A O 1
ATOM 3187 N N . ALA A 1 402 ? 23.214 14.831 -32.998 1.00 31.98 402 ALA A N 1
ATOM 3188 C CA . ALA A 1 402 ? 24.467 15.385 -33.526 1.00 31.98 402 ALA A CA 1
ATOM 3189 C C . ALA A 1 402 ? 24.848 16.762 -32.943 1.00 31.98 402 ALA A C 1
ATOM 3191 O O . ALA A 1 402 ? 25.983 17.185 -33.080 1.00 31.98 402 ALA A O 1
ATOM 3192 N N . GLU A 1 403 ? 23.929 17.465 -32.270 1.00 33.47 403 GLU A N 1
ATOM 3193 C CA . GLU A 1 403 ? 24.196 18.779 -31.646 1.00 33.47 403 GLU A CA 1
ATOM 3194 C C . GLU A 1 403 ? 24.315 18.698 -30.110 1.00 33.47 403 GLU A C 1
ATOM 3196 O O . GLU A 1 403 ? 24.096 19.683 -29.402 1.00 33.47 403 GLU A O 1
ATOM 3201 N N . ILE A 1 404 ? 24.640 17.525 -29.555 1.00 40.88 404 ILE A N 1
ATOM 3202 C CA . ILE A 1 404 ? 25.126 17.455 -28.171 1.00 40.88 404 ILE A CA 1
ATOM 3203 C C . ILE A 1 404 ? 26.615 17.765 -28.241 1.00 40.88 404 ILE A C 1
ATOM 3205 O O . ILE A 1 404 ? 27.445 16.871 -28.378 1.00 40.88 404 ILE A O 1
ATOM 3209 N N . ASP A 1 405 ? 26.927 19.056 -28.203 1.00 36.50 405 ASP A N 1
ATOM 3210 C CA . ASP A 1 405 ? 28.286 19.577 -28.224 1.00 36.50 405 ASP A CA 1
ATOM 3211 C C . ASP A 1 405 ? 29.008 19.199 -26.912 1.00 36.50 405 ASP A C 1
ATOM 3213 O O . ASP A 1 405 ? 29.153 19.974 -25.960 1.00 36.50 405 ASP A O 1
ATOM 3217 N N . LEU A 1 406 ? 29.452 17.938 -26.854 1.00 39.38 406 LEU A N 1
ATOM 3218 C CA . LEU A 1 406 ? 30.375 17.386 -25.860 1.00 39.38 406 LEU A CA 1
ATOM 3219 C C . LEU A 1 406 ? 31.726 18.130 -25.874 1.00 39.38 406 LEU A C 1
ATOM 3221 O O . LEU A 1 406 ? 32.543 17.913 -24.981 1.00 39.38 406 LEU A O 1
ATOM 3225 N N . ALA A 1 407 ? 31.946 19.060 -26.815 1.00 32.97 407 ALA A N 1
ATOM 3226 C CA . ALA A 1 407 ? 33.108 19.946 -26.879 1.00 32.97 407 ALA A CA 1
ATOM 3227 C C . ALA A 1 407 ? 33.312 20.823 -25.628 1.00 32.97 407 ALA A C 1
ATOM 3229 O O . ALA A 1 407 ? 34.405 21.348 -25.419 1.00 32.97 407 ALA A O 1
ATOM 3230 N N . SER A 1 408 ? 32.307 20.960 -24.758 1.00 37.94 408 SER A N 1
ATOM 3231 C CA . SER A 1 408 ? 32.446 21.668 -23.474 1.00 37.94 408 SER A CA 1
ATOM 3232 C C . SER A 1 408 ? 33.010 20.804 -22.331 1.00 37.94 408 SER A C 1
ATOM 3234 O O . SER A 1 408 ? 33.381 21.338 -21.282 1.00 37.94 408 SER A O 1
ATOM 3236 N N . TRP A 1 409 ? 33.144 19.484 -22.507 1.00 38.34 409 TRP A N 1
ATOM 3237 C CA . TRP A 1 409 ? 33.723 18.604 -21.489 1.00 38.34 409 TRP A CA 1
ATOM 3238 C C . TRP A 1 409 ? 35.256 18.629 -21.511 1.00 38.34 409 TRP A C 1
ATOM 3240 O O . TRP A 1 409 ? 35.906 18.123 -22.423 1.00 38.34 409 TRP A O 1
ATOM 3250 N N . ARG A 1 410 ? 35.866 19.131 -20.432 1.00 40.78 410 ARG A N 1
ATOM 3251 C CA . ARG A 1 410 ? 37.264 18.809 -20.105 1.00 40.78 410 ARG A CA 1
ATOM 3252 C C . ARG A 1 410 ? 37.298 17.473 -19.367 1.00 40.78 410 ARG A C 1
ATOM 3254 O O . ARG A 1 410 ? 36.772 17.390 -18.263 1.00 40.78 410 ARG A O 1
ATOM 3261 N N . TYR A 1 411 ? 37.952 16.461 -19.934 1.00 38.72 411 TYR A N 1
ATOM 3262 C CA . TYR A 1 411 ? 38.166 15.116 -19.366 1.00 38.72 411 TYR A CA 1
ATOM 3263 C C . TYR A 1 411 ? 38.572 15.088 -17.876 1.00 38.72 411 TYR A C 1
ATOM 3265 O O . TYR A 1 411 ? 38.145 14.205 -17.133 1.00 38.72 411 TYR A O 1
ATOM 3273 N N . SER A 1 412 ? 39.297 16.106 -17.399 1.00 37.44 412 SER A N 1
ATOM 3274 C CA . SER A 1 412 ? 39.644 16.296 -15.979 1.00 37.44 412 SER A CA 1
ATOM 3275 C C . SER A 1 412 ? 38.436 16.272 -15.028 1.00 37.44 412 SER A C 1
ATOM 3277 O O . SER A 1 412 ? 38.567 15.907 -13.868 1.00 37.44 412 SER A O 1
ATOM 3279 N N . SER A 1 413 ? 37.259 16.624 -15.538 1.00 40.97 413 SER A N 1
ATOM 3280 C CA . SER A 1 413 ? 35.989 16.743 -14.815 1.00 40.97 413 SER A CA 1
ATOM 3281 C C . SER A 1 413 ? 35.348 15.385 -14.477 1.00 40.97 413 SER A C 1
ATOM 3283 O O . SER A 1 413 ? 34.671 15.235 -13.464 1.00 40.97 413 SER A O 1
ATOM 3285 N N . VAL A 1 414 ? 35.575 14.380 -15.329 1.00 41.84 414 VAL A N 1
ATOM 3286 C CA . VAL A 1 414 ? 35.005 13.018 -15.227 1.00 41.84 414 VAL A CA 1
ATOM 3287 C C . VAL A 1 414 ? 35.800 12.167 -14.246 1.00 41.84 414 VAL A C 1
ATOM 3289 O O . VAL A 1 414 ? 35.249 11.331 -13.539 1.00 41.84 414 VAL A O 1
ATOM 3292 N N . VAL A 1 415 ? 37.107 12.420 -14.189 1.00 41.34 415 VAL A N 1
ATOM 3293 C CA . VAL A 1 415 ? 38.066 11.744 -13.309 1.00 41.34 415 VAL A CA 1
ATOM 3294 C C . VAL A 1 415 ? 37.838 12.122 -11.835 1.00 41.34 415 VAL A C 1
ATOM 3296 O O . VAL A 1 415 ? 38.079 11.311 -10.943 1.00 41.34 415 VAL A O 1
ATOM 3299 N N . GLU A 1 416 ? 37.309 13.321 -11.556 1.00 41.38 416 GLU A N 1
ATOM 3300 C CA . GLU A 1 416 ? 36.933 13.746 -10.194 1.00 41.38 416 GLU A CA 1
ATOM 3301 C C . GLU A 1 416 ? 35.663 13.046 -9.663 1.00 41.38 416 GLU A C 1
ATOM 3303 O O . GLU A 1 416 ? 35.440 12.997 -8.451 1.00 41.38 416 GLU A O 1
ATOM 3308 N N . LEU A 1 417 ? 34.844 12.452 -10.540 1.00 45.06 417 LEU A N 1
ATOM 3309 C CA . LEU A 1 417 ? 33.622 11.715 -10.201 1.00 45.06 417 LEU A CA 1
ATOM 3310 C C . LEU A 1 417 ? 33.932 10.249 -9.865 1.00 45.06 417 LEU A C 1
ATOM 3312 O O . LEU A 1 417 ? 33.503 9.316 -10.545 1.00 45.06 417 LEU A O 1
ATOM 3316 N N . GLN A 1 418 ? 34.672 10.037 -8.778 1.00 46.53 418 GLN A N 1
ATOM 3317 C CA . GLN A 1 418 ? 34.919 8.695 -8.253 1.00 46.53 418 GLN A CA 1
ATOM 3318 C C . GLN A 1 418 ? 33.594 7.964 -7.941 1.00 46.53 418 GLN A C 1
ATOM 3320 O O . GLN A 1 418 ? 32.732 8.468 -7.219 1.00 46.53 418 GLN A O 1
ATOM 3325 N N . SER A 1 419 ? 33.458 6.740 -8.463 1.00 47.81 419 SER A N 1
ATOM 3326 C CA . SER A 1 419 ? 32.604 5.670 -7.913 1.00 47.81 419 SER A CA 1
ATOM 3327 C C . SER A 1 419 ? 31.082 5.901 -7.855 1.00 47.81 419 SER A C 1
ATOM 3329 O O . SER A 1 419 ? 30.395 5.195 -7.116 1.00 47.81 419 SER A O 1
ATOM 3331 N N . SER A 1 420 ? 30.515 6.852 -8.606 1.00 51.50 420 SER A N 1
ATOM 3332 C CA . SER A 1 420 ? 29.056 7.077 -8.626 1.00 51.50 420 SER A CA 1
ATOM 3333 C C . SER A 1 420 ? 28.358 6.344 -9.785 1.00 51.50 420 SER A C 1
ATOM 3335 O O . SER A 1 420 ? 28.878 6.289 -10.898 1.00 51.50 420 SER A O 1
ATOM 3337 N N . GLY A 1 421 ? 27.149 5.808 -9.554 1.00 50.06 421 GLY A N 1
ATOM 3338 C CA . GLY A 1 421 ? 26.342 5.144 -10.599 1.00 50.06 421 GLY A CA 1
ATOM 3339 C C . GLY A 1 421 ? 26.003 6.048 -11.798 1.00 50.06 421 GLY A C 1
ATOM 3340 O O . GLY A 1 421 ? 25.878 5.565 -12.921 1.00 50.06 421 GLY A O 1
ATOM 3341 N N . ALA A 1 422 ? 25.960 7.364 -11.575 1.00 49.97 422 ALA A N 1
ATOM 3342 C CA . ALA A 1 422 ? 25.777 8.400 -12.592 1.00 49.97 422 ALA A CA 1
ATOM 3343 C C . ALA A 1 422 ? 26.928 8.449 -13.615 1.00 49.97 422 ALA A C 1
ATOM 3345 O O . ALA A 1 422 ? 26.706 8.461 -14.825 1.00 49.97 422 ALA A O 1
ATOM 3346 N N . ALA A 1 423 ? 28.179 8.397 -13.137 1.00 52.34 423 ALA A N 1
ATOM 3347 C CA . ALA A 1 423 ? 29.359 8.395 -14.004 1.00 52.34 423 ALA A CA 1
ATOM 3348 C C . ALA A 1 423 ? 29.389 7.158 -14.920 1.00 52.34 423 ALA A C 1
ATOM 3350 O O . ALA A 1 423 ? 29.729 7.253 -16.097 1.00 52.34 423 ALA A O 1
ATOM 3351 N N . ILE A 1 424 ? 28.961 6.003 -14.402 1.00 54.72 424 ILE A N 1
ATOM 3352 C CA . ILE A 1 424 ? 28.871 4.748 -15.160 1.00 54.72 424 ILE A CA 1
ATOM 3353 C C . ILE A 1 424 ? 27.801 4.834 -16.262 1.00 54.72 424 ILE A C 1
ATOM 3355 O O . ILE A 1 424 ? 28.051 4.407 -17.392 1.00 54.72 424 ILE A O 1
ATOM 3359 N N . ALA A 1 425 ? 26.626 5.397 -15.960 1.00 53.69 425 ALA A N 1
ATOM 3360 C CA . ALA A 1 425 ? 25.553 5.576 -16.940 1.00 53.69 425 ALA A CA 1
ATOM 3361 C C . ALA A 1 425 ? 25.959 6.533 -18.075 1.00 53.69 425 ALA A C 1
ATOM 3363 O O . ALA A 1 425 ? 25.687 6.256 -19.245 1.00 53.69 425 ALA A O 1
ATOM 3364 N N . LEU A 1 426 ? 26.669 7.615 -17.745 1.00 54.09 426 LEU A N 1
ATOM 3365 C CA . LEU A 1 426 ? 27.165 8.584 -18.720 1.00 54.09 426 LEU A CA 1
ATOM 3366 C C . LEU A 1 426 ? 28.257 7.993 -19.619 1.00 54.09 426 LEU A C 1
ATOM 3368 O O . LEU A 1 426 ? 28.184 8.135 -20.837 1.00 54.09 426 LEU A O 1
ATOM 3372 N N . LEU A 1 427 ? 29.216 7.253 -19.054 1.00 57.78 427 LEU A N 1
ATOM 3373 C CA . LEU A 1 427 ? 30.220 6.534 -19.845 1.00 57.78 427 LEU A CA 1
ATOM 3374 C C . LEU A 1 427 ? 29.567 5.560 -20.834 1.00 57.78 427 LEU A C 1
ATOM 3376 O O . LE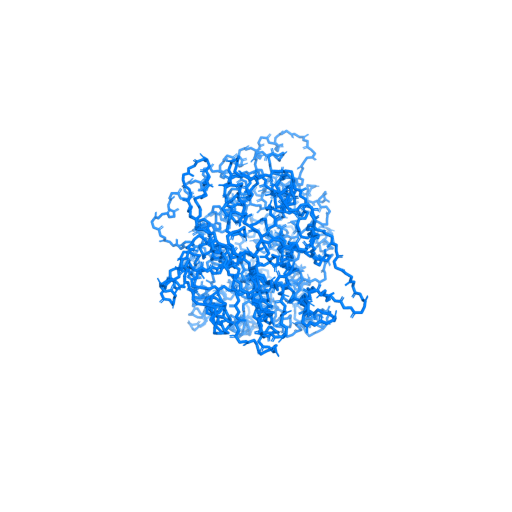U A 1 427 ? 29.965 5.504 -21.995 1.00 57.78 427 LEU A O 1
ATOM 3380 N N . ARG A 1 428 ? 28.508 4.852 -20.419 1.00 58.12 428 ARG A N 1
ATOM 3381 C CA . ARG A 1 428 ? 27.732 3.988 -21.320 1.00 58.12 428 ARG A CA 1
ATOM 3382 C C . ARG A 1 428 ? 27.098 4.785 -22.466 1.00 58.12 428 ARG A C 1
ATOM 3384 O O . ARG A 1 428 ? 27.213 4.363 -23.614 1.00 58.12 428 ARG A O 1
ATOM 3391 N N . LEU A 1 429 ? 26.451 5.916 -22.182 1.00 56.78 429 LEU A N 1
ATOM 3392 C CA . LEU A 1 429 ? 25.864 6.772 -23.222 1.00 56.78 429 LEU A CA 1
ATOM 3393 C C . LEU A 1 429 ? 26.919 7.265 -24.215 1.00 56.78 429 LEU A C 1
ATOM 3395 O O . LEU A 1 429 ? 26.679 7.223 -25.416 1.00 56.78 429 LEU A O 1
ATOM 3399 N N . VAL A 1 430 ? 28.101 7.654 -23.736 1.00 57.72 430 VAL A N 1
ATOM 3400 C CA . VAL A 1 430 ? 29.205 8.098 -24.595 1.00 57.72 430 VAL A CA 1
ATOM 3401 C C . VAL A 1 430 ? 29.735 6.945 -25.453 1.00 57.72 430 VAL A C 1
ATOM 3403 O O . VAL A 1 430 ? 29.844 7.089 -26.669 1.00 57.72 430 VAL A O 1
ATOM 3406 N N . P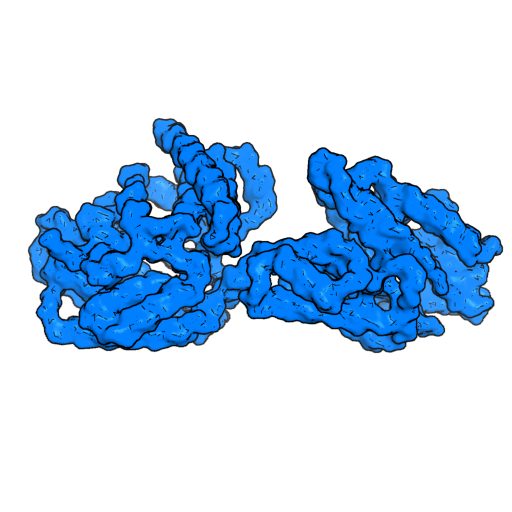HE A 1 431 ? 30.034 5.780 -24.872 1.00 65.56 431 PHE A N 1
ATOM 3407 C CA . PHE A 1 431 ? 30.607 4.656 -25.623 1.00 65.56 431 PHE A CA 1
ATOM 3408 C C . PHE A 1 431 ? 29.652 4.113 -26.686 1.00 65.56 431 PHE A C 1
ATOM 3410 O O . PHE A 1 431 ? 30.051 3.930 -27.836 1.00 65.56 431 PHE A O 1
ATOM 3417 N N . PHE A 1 432 ? 28.386 3.898 -26.323 1.00 66.06 432 PHE A N 1
ATOM 3418 C CA . PHE A 1 432 ? 27.381 3.393 -27.255 1.00 66.06 432 PHE A CA 1
ATOM 3419 C C . PHE A 1 432 ? 26.882 4.486 -28.211 1.00 66.06 432 PHE A C 1
ATOM 3421 O O . PHE A 1 432 ? 26.655 4.195 -29.381 1.00 66.06 432 PHE A O 1
ATOM 3428 N N . GLY A 1 433 ? 26.782 5.746 -27.778 1.00 61.00 433 GLY A N 1
ATOM 3429 C CA . GLY A 1 433 ? 26.403 6.874 -28.637 1.00 61.00 433 GLY A CA 1
ATOM 3430 C C . GLY A 1 433 ? 27.403 7.121 -29.768 1.00 61.00 433 GLY A C 1
ATOM 3431 O O . GLY A 1 433 ? 27.000 7.302 -30.913 1.00 61.00 433 GLY A O 1
ATOM 3432 N N . ASN A 1 434 ? 28.705 6.988 -29.494 1.00 65.25 434 ASN A N 1
ATOM 3433 C CA . ASN A 1 434 ? 29.746 7.077 -30.524 1.00 65.25 434 ASN A CA 1
ATOM 3434 C C . ASN A 1 434 ? 29.644 5.978 -31.589 1.00 65.25 434 ASN A C 1
ATOM 3436 O O . ASN A 1 434 ? 30.061 6.194 -32.729 1.00 65.25 434 ASN A O 1
ATOM 3440 N N . THR A 1 435 ? 29.038 4.825 -31.271 1.00 67.81 435 THR A N 1
ATOM 3441 C CA . THR A 1 435 ? 28.779 3.805 -32.300 1.00 67.81 435 THR A CA 1
ATOM 3442 C C . THR A 1 435 ? 27.858 4.341 -33.392 1.00 67.81 435 THR A C 1
ATOM 3444 O O . THR A 1 435 ? 28.031 3.966 -34.543 1.00 67.81 435 THR A O 1
ATOM 3447 N N . THR A 1 436 ? 26.973 5.286 -33.061 1.00 63.75 436 THR A N 1
ATOM 3448 C CA . THR A 1 436 ? 26.024 5.921 -33.987 1.00 63.75 436 THR A CA 1
ATOM 3449 C C . THR A 1 436 ? 26.472 7.260 -34.576 1.00 63.75 436 THR A C 1
ATOM 3451 O O . THR A 1 436 ? 25.757 7.840 -35.391 1.00 63.75 436 THR A O 1
ATOM 3454 N N . SER A 1 437 ? 27.660 7.744 -34.209 1.00 62.44 437 SER A N 1
ATOM 3455 C CA . SER A 1 437 ? 28.227 8.990 -34.738 1.00 62.44 437 SER A CA 1
ATOM 3456 C C . SER A 1 437 ? 29.180 8.729 -35.915 1.00 62.44 437 SER A C 1
ATOM 3458 O O . SER A 1 437 ? 29.800 7.658 -35.965 1.00 62.44 437 SER A O 1
ATOM 3460 N N . PRO A 1 438 ? 29.337 9.677 -36.862 1.00 66.94 438 PRO A N 1
ATOM 3461 C CA . PRO A 1 438 ? 30.390 9.626 -37.877 1.00 66.94 438 PRO A CA 1
ATOM 3462 C C . PRO A 1 438 ? 31.787 9.543 -37.251 1.00 66.94 438 PRO A C 1
ATOM 3464 O O . PRO A 1 438 ? 32.031 10.113 -36.192 1.00 66.94 438 PRO A O 1
ATOM 3467 N N . ALA A 1 439 ? 32.725 8.873 -37.924 1.00 71.06 439 ALA A N 1
ATOM 3468 C CA . ALA A 1 439 ? 34.098 8.710 -37.432 1.00 71.06 439 ALA A CA 1
ATOM 3469 C C . ALA A 1 439 ? 34.855 10.047 -37.256 1.00 71.06 439 ALA A C 1
ATOM 3471 O O . ALA A 1 439 ? 35.702 10.168 -36.373 1.00 71.06 439 ALA A O 1
ATOM 3472 N N . SER A 1 440 ? 34.500 11.055 -38.058 1.00 64.12 440 SER A N 1
ATOM 3473 C CA . SER A 1 440 ? 35.029 12.424 -38.002 1.00 64.12 440 SER A CA 1
ATOM 3474 C C . SER A 1 440 ? 34.467 13.264 -36.849 1.00 64.12 440 SER A C 1
ATOM 3476 O O . SER A 1 440 ? 34.974 14.349 -36.588 1.00 64.12 440 SER A O 1
ATOM 3478 N N . ASP A 1 441 ? 33.413 12.785 -36.185 1.00 63.25 441 ASP A N 1
ATOM 3479 C CA . ASP A 1 441 ? 32.623 13.523 -35.192 1.00 63.25 441 ASP A CA 1
ATOM 3480 C C . ASP A 1 441 ? 32.386 12.663 -33.939 1.00 63.25 441 ASP A C 1
ATOM 3482 O O . ASP A 1 441 ? 31.294 12.557 -33.378 1.00 63.25 441 ASP A O 1
ATOM 3486 N N . LEU A 1 442 ? 33.435 11.942 -33.535 1.00 63.31 442 LEU A N 1
ATOM 3487 C CA . LEU A 1 442 ? 33.421 11.157 -32.309 1.00 63.31 442 LEU A CA 1
ATOM 3488 C C . LEU A 1 442 ? 33.742 12.071 -31.131 1.00 63.31 442 LEU A C 1
ATOM 3490 O O . LEU A 1 442 ? 34.831 12.643 -31.050 1.00 63.31 442 LEU A O 1
ATOM 3494 N N . ALA A 1 443 ? 32.849 12.107 -30.144 1.00 53.81 443 ALA A N 1
ATOM 3495 C CA . ALA A 1 443 ? 33.048 12.873 -28.915 1.00 53.81 443 ALA A CA 1
ATOM 3496 C C . ALA A 1 443 ? 34.302 12.440 -28.128 1.00 53.81 443 ALA A C 1
ATOM 3498 O O . ALA A 1 443 ? 34.783 13.171 -27.267 1.00 53.81 443 ALA A O 1
ATOM 3499 N N . MET A 1 444 ? 34.855 11.256 -28.429 1.00 52.50 444 MET A N 1
ATOM 3500 C CA . MET A 1 444 ? 36.099 10.761 -27.833 1.00 52.50 444 MET A CA 1
ATOM 3501 C C . MET A 1 444 ? 37.382 11.327 -28.447 1.00 52.50 444 MET A C 1
ATOM 3503 O O . MET A 1 444 ? 38.461 10.984 -27.975 1.00 52.50 444 MET A O 1
ATOM 3507 N N . ALA A 1 445 ? 37.313 12.201 -29.456 1.00 45.81 445 ALA A N 1
ATOM 3508 C CA . ALA A 1 445 ? 38.502 12.777 -30.088 1.00 45.81 445 ALA A CA 1
ATOM 3509 C C . ALA A 1 445 ? 39.417 13.565 -29.119 1.00 45.81 445 ALA A C 1
ATOM 3511 O O . ALA A 1 445 ? 40.570 13.821 -29.470 1.00 45.81 445 ALA A O 1
ATOM 3512 N N . THR A 1 446 ? 38.915 13.918 -27.927 1.00 44.47 446 THR A N 1
ATOM 3513 C CA . THR A 1 446 ? 39.600 14.620 -26.824 1.00 44.47 446 THR A CA 1
ATOM 3514 C C . THR A 1 446 ? 39.968 13.721 -25.630 1.00 44.47 446 THR A C 1
ATOM 3516 O O . THR A 1 446 ? 40.605 14.192 -24.686 1.00 44.47 446 THR A O 1
ATOM 3519 N N . LEU A 1 447 ? 39.588 12.438 -25.641 1.00 49.00 447 LEU A N 1
ATOM 3520 C CA . LEU A 1 447 ? 39.968 11.457 -24.620 1.00 49.00 447 LEU A CA 1
ATOM 3521 C C . LEU A 1 447 ? 41.375 10.931 -24.943 1.00 49.00 447 LEU A C 1
ATOM 3523 O O . LEU A 1 447 ? 41.568 10.275 -25.964 1.00 49.00 447 LEU A O 1
ATOM 3527 N N . HIS A 1 448 ? 42.363 11.206 -24.084 1.00 47.75 448 HIS A N 1
ATOM 3528 C CA . HIS A 1 448 ? 43.691 10.582 -24.167 1.00 47.75 448 HIS A CA 1
ATOM 3529 C C . HIS A 1 448 ? 43.553 9.068 -23.933 1.00 47.75 448 HIS A C 1
ATOM 3531 O O . HIS A 1 448 ? 43.536 8.598 -22.796 1.00 47.75 448 HIS A O 1
ATOM 3537 N N . LEU A 1 449 ? 43.404 8.312 -25.022 1.00 50.34 449 LEU A N 1
ATOM 3538 C CA . LEU A 1 449 ? 43.207 6.858 -25.026 1.00 50.34 449 LEU A CA 1
ATOM 3539 C C . LEU A 1 449 ? 44.488 6.068 -24.713 1.00 50.34 449 LEU A C 1
ATOM 3541 O O . LEU A 1 449 ? 44.436 4.845 -24.629 1.00 50.34 449 LEU A O 1
ATOM 3545 N N . ASP A 1 450 ? 45.588 6.760 -24.403 1.00 50.16 450 ASP A N 1
ATOM 3546 C CA . ASP A 1 450 ? 46.839 6.179 -23.897 1.00 50.16 450 ASP A CA 1
ATOM 3547 C C . ASP A 1 450 ? 46.667 5.457 -22.540 1.00 50.16 450 ASP A C 1
ATOM 3549 O O . ASP A 1 450 ? 47.605 4.835 -22.049 1.00 50.16 450 ASP A O 1
ATOM 3553 N N . ASN A 1 451 ? 45.483 5.532 -21.907 1.00 54.12 451 ASN A N 1
ATOM 3554 C CA . ASN A 1 451 ? 45.201 4.915 -20.609 1.00 54.12 451 ASN A CA 1
ATOM 3555 C C . ASN A 1 451 ? 43.775 4.319 -20.515 1.00 54.12 451 ASN A C 1
ATOM 3557 O O . ASN A 1 451 ? 42.953 4.723 -19.686 1.00 54.12 451 ASN A O 1
ATOM 3561 N N . LEU A 1 452 ? 43.471 3.347 -21.391 1.00 55.56 452 LEU A N 1
ATOM 3562 C CA . LEU A 1 452 ? 42.210 2.575 -21.422 1.00 55.56 452 LEU A CA 1
ATOM 3563 C C . LEU A 1 452 ? 41.840 1.933 -20.072 1.00 55.56 452 LEU A C 1
ATOM 3565 O O . LEU A 1 452 ? 40.657 1.710 -19.803 1.00 55.56 452 LEU A O 1
ATOM 3569 N N . ASP A 1 453 ? 42.830 1.666 -19.220 1.00 58.59 453 ASP A N 1
ATOM 3570 C CA . ASP A 1 453 ? 42.653 0.982 -17.941 1.00 58.59 453 ASP A CA 1
ATOM 3571 C C . ASP A 1 453 ? 41.737 1.742 -16.981 1.00 58.59 453 ASP A C 1
ATOM 3573 O O . ASP A 1 453 ? 40.953 1.121 -16.270 1.00 58.59 453 ASP A O 1
ATOM 3577 N N . TYR A 1 454 ? 41.760 3.077 -16.981 1.00 56.25 454 TYR A N 1
ATOM 3578 C CA . TYR A 1 454 ? 40.981 3.860 -16.019 1.00 56.25 454 TYR A CA 1
ATOM 3579 C C . TYR A 1 454 ? 39.465 3.887 -16.328 1.00 56.25 454 TYR A C 1
ATOM 3581 O O . TYR A 1 454 ? 38.676 3.537 -15.441 1.00 56.25 454 TYR A O 1
ATOM 3589 N N . PRO A 1 455 ? 39.003 4.208 -17.559 1.00 55.91 455 PRO A N 1
ATOM 3590 C CA . PRO A 1 455 ? 37.586 4.090 -17.919 1.00 55.91 455 PRO A CA 1
ATOM 3591 C C . PRO A 1 455 ? 37.052 2.659 -17.786 1.00 55.91 455 PRO A C 1
ATOM 3593 O O . PRO A 1 455 ? 35.911 2.465 -17.360 1.00 55.91 455 PRO A O 1
ATOM 3596 N N . LEU A 1 456 ? 37.882 1.656 -18.098 1.00 60.25 456 LEU A N 1
ATOM 3597 C CA . LEU A 1 456 ? 37.537 0.247 -17.924 1.00 60.25 456 LEU A CA 1
ATOM 3598 C C . LEU A 1 456 ? 37.430 -0.134 -16.451 1.00 60.25 456 LEU A C 1
ATOM 3600 O O . LEU A 1 456 ? 36.445 -0.760 -16.085 1.00 60.25 456 LEU A O 1
ATOM 3604 N N . GLN A 1 457 ? 38.355 0.283 -15.587 1.00 60.25 457 GLN A N 1
ATOM 3605 C CA . GLN A 1 457 ? 38.274 0.051 -14.140 1.00 60.25 457 GLN A CA 1
ATOM 3606 C C . GLN A 1 457 ? 37.021 0.694 -13.531 1.00 60.25 457 GLN A C 1
ATOM 3608 O O . GLN A 1 457 ? 36.302 0.040 -12.774 1.00 60.25 457 GLN A O 1
ATOM 3613 N N . LEU A 1 458 ? 36.686 1.928 -13.922 1.00 56.00 458 LEU A N 1
ATOM 3614 C CA . LEU A 1 458 ? 35.465 2.613 -13.479 1.00 56.00 458 LEU A CA 1
ATOM 3615 C C . LEU A 1 458 ? 34.193 1.895 -13.986 1.00 56.00 458 LEU A C 1
ATOM 3617 O O . LEU A 1 458 ? 33.215 1.723 -13.246 1.00 56.00 458 LEU A O 1
ATOM 3621 N N . TYR A 1 459 ? 34.233 1.372 -15.218 1.00 56.75 459 TYR A N 1
ATOM 3622 C CA . TYR A 1 459 ? 33.201 0.493 -15.776 1.00 56.75 459 TYR A CA 1
ATOM 3623 C C . TYR A 1 459 ? 33.261 -0.962 -15.255 1.00 56.75 459 TYR A C 1
ATOM 3625 O O . TYR A 1 459 ? 32.330 -1.718 -15.483 1.00 56.75 459 TYR A O 1
ATOM 3633 N N . CYS A 1 460 ? 34.287 -1.395 -14.523 1.00 57.38 460 CYS A N 1
ATOM 3634 C CA . CYS A 1 460 ? 34.402 -2.769 -14.005 1.00 57.38 460 CYS A CA 1
ATOM 3635 C C . CYS A 1 460 ? 34.166 -2.866 -12.492 1.00 57.38 460 CYS A C 1
ATOM 3637 O O . CYS A 1 460 ? 33.928 -3.957 -11.988 1.00 57.38 460 CYS A O 1
ATOM 3639 N N . ALA A 1 461 ? 34.144 -1.746 -11.763 1.00 54.75 461 ALA A N 1
ATOM 3640 C CA . ALA A 1 461 ? 34.026 -1.678 -10.300 1.00 54.75 461 ALA A CA 1
ATOM 3641 C C . ALA A 1 461 ? 32.661 -2.117 -9.693 1.00 54.75 461 ALA A C 1
ATOM 3643 O O . ALA A 1 461 ? 32.290 -1.654 -8.620 1.00 54.75 461 ALA A O 1
ATOM 3644 N N . GLY A 1 462 ? 31.868 -2.961 -10.370 1.00 51.91 462 GLY A N 1
ATOM 3645 C CA . GLY A 1 462 ? 30.561 -3.420 -9.873 1.00 51.91 462 GLY A CA 1
ATOM 3646 C C . GLY A 1 462 ? 30.134 -4.770 -10.456 1.00 51.91 462 GLY A C 1
ATOM 3647 O O . GLY A 1 462 ? 30.339 -5.013 -11.643 1.00 51.91 462 GLY A O 1
ATOM 3648 N N . ASP A 1 463 ? 29.528 -5.619 -9.620 1.00 44.50 463 ASP A N 1
ATOM 3649 C CA . ASP A 1 463 ? 29.348 -7.067 -9.841 1.00 44.50 463 ASP A CA 1
ATOM 3650 C C . ASP A 1 463 ? 28.174 -7.441 -10.794 1.00 44.50 463 ASP A C 1
ATOM 3652 O O . ASP A 1 463 ? 28.089 -8.543 -11.347 1.00 44.50 463 ASP A O 1
ATOM 3656 N N . HIS A 1 464 ? 27.267 -6.501 -11.088 1.00 53.28 464 HIS A N 1
ATOM 3657 C CA . HIS A 1 464 ? 25.977 -6.791 -11.746 1.00 53.28 464 HIS A CA 1
ATOM 3658 C C . HIS A 1 464 ? 25.697 -5.883 -12.957 1.00 53.28 464 HIS A C 1
ATOM 3660 O O . HIS A 1 464 ? 24.769 -5.077 -12.952 1.00 53.28 464 HIS A O 1
ATOM 3666 N N . ARG A 1 465 ? 26.532 -5.989 -14.001 1.00 63.25 465 ARG A N 1
ATOM 3667 C CA . ARG A 1 465 ? 26.474 -5.135 -15.205 1.00 63.25 465 ARG A CA 1
ATOM 3668 C C . ARG A 1 465 ? 25.831 -5.831 -16.404 1.00 63.25 465 ARG A C 1
ATOM 3670 O O . ARG A 1 465 ? 26.036 -7.018 -16.630 1.00 63.25 465 ARG A O 1
ATOM 3677 N N . THR A 1 466 ? 25.089 -5.045 -17.182 1.00 63.84 466 THR A N 1
ATOM 3678 C CA . THR A 1 466 ? 24.146 -5.463 -18.243 1.00 63.84 466 THR A CA 1
ATOM 3679 C C . THR A 1 466 ? 24.792 -5.737 -19.609 1.00 63.84 466 THR A C 1
ATOM 3681 O O . THR A 1 466 ? 24.145 -6.273 -20.501 1.00 63.84 466 THR A O 1
ATOM 3684 N N . CYS A 1 467 ? 26.077 -5.411 -19.771 1.00 74.12 467 CYS A N 1
ATOM 3685 C CA . CYS A 1 467 ? 26.922 -5.804 -20.898 1.00 74.12 467 CYS A CA 1
ATOM 3686 C C . CYS A 1 467 ? 28.256 -6.333 -20.337 1.00 74.12 467 CYS A C 1
ATOM 3688 O O . CYS A 1 467 ? 28.796 -5.711 -19.412 1.00 74.12 467 CYS A O 1
ATOM 3690 N N . PRO A 1 468 ? 28.801 -7.452 -20.850 1.00 83.56 468 PRO A N 1
ATOM 3691 C CA . PRO A 1 468 ? 30.145 -7.901 -20.505 1.00 83.56 468 PRO A CA 1
ATOM 3692 C C . PRO A 1 468 ? 31.192 -6.791 -20.662 1.00 83.56 468 PRO A C 1
ATOM 3694 O O . PRO A 1 468 ? 31.250 -6.106 -21.683 1.00 83.56 468 PRO A O 1
ATOM 3697 N N . SER A 1 469 ? 32.050 -6.622 -19.653 1.00 76.25 469 SER A N 1
ATOM 3698 C CA . SER A 1 469 ? 33.088 -5.579 -19.637 1.00 76.25 469 SER A CA 1
ATOM 3699 C C . SER A 1 469 ? 34.046 -5.681 -20.823 1.00 76.25 469 SER A C 1
ATOM 3701 O O . SER A 1 469 ? 34.463 -4.655 -21.357 1.00 76.25 469 SER A O 1
ATOM 3703 N N . LEU A 1 470 ? 34.333 -6.906 -21.274 1.00 84.19 470 LEU A N 1
ATOM 3704 C CA . LEU A 1 470 ? 35.126 -7.163 -22.472 1.00 84.19 470 LEU A CA 1
ATOM 3705 C C . LEU A 1 470 ? 34.512 -6.492 -23.706 1.00 84.19 470 LEU A C 1
ATOM 3707 O O . LEU A 1 470 ? 35.207 -5.773 -24.411 1.00 84.19 470 LEU A O 1
ATOM 3711 N N . PHE A 1 471 ? 33.206 -6.632 -23.931 1.00 87.06 471 PHE A N 1
ATOM 3712 C CA . PHE A 1 471 ? 32.551 -6.009 -25.082 1.00 87.06 471 PHE A CA 1
ATOM 3713 C C . PHE A 1 471 ? 32.575 -4.485 -25.025 1.00 87.06 471 PHE A C 1
ATOM 3715 O O . PHE A 1 471 ? 32.751 -3.840 -26.055 1.00 87.06 471 PHE A O 1
ATOM 3722 N N . VAL A 1 472 ? 32.466 -3.893 -23.835 1.00 78.25 472 VAL A N 1
ATOM 3723 C CA . VAL A 1 472 ? 32.633 -2.442 -23.682 1.00 78.25 472 VAL A CA 1
ATOM 3724 C C . VAL A 1 472 ? 34.066 -2.015 -24.001 1.00 78.25 472 VAL A C 1
ATOM 3726 O O . VAL A 1 472 ? 34.249 -1.026 -24.707 1.00 78.25 472 VAL A O 1
ATOM 3729 N N . ALA A 1 473 ? 35.071 -2.784 -23.570 1.00 79.31 473 ALA A N 1
ATOM 3730 C CA . ALA A 1 473 ? 36.467 -2.547 -23.939 1.00 79.31 473 ALA A CA 1
ATOM 3731 C C . ALA A 1 473 ? 36.661 -2.560 -25.460 1.00 79.31 473 ALA A C 1
ATOM 3733 O O . ALA A 1 473 ? 37.274 -1.648 -26.013 1.00 79.31 473 ALA A O 1
ATOM 3734 N N . GLU A 1 474 ? 36.105 -3.562 -26.145 1.00 87.62 474 GLU A N 1
ATOM 3735 C CA . GLU A 1 474 ? 36.232 -3.668 -27.598 1.00 87.62 474 GLU A CA 1
ATOM 3736 C C . GLU A 1 474 ? 35.472 -2.552 -28.328 1.00 87.62 474 GLU A C 1
ATOM 3738 O O . GLU A 1 474 ? 36.019 -1.977 -29.261 1.00 87.62 474 GLU A O 1
ATOM 3743 N N . ILE A 1 475 ? 34.278 -2.142 -27.875 1.00 83.62 475 ILE A N 1
ATOM 3744 C CA . ILE A 1 475 ? 33.565 -0.977 -28.443 1.00 83.62 475 ILE A CA 1
ATOM 3745 C C . ILE A 1 475 ? 34.418 0.297 -28.348 1.00 83.62 475 ILE A C 1
ATOM 3747 O O . ILE A 1 475 ? 34.458 1.090 -29.293 1.00 83.62 475 ILE A O 1
ATOM 3751 N N . ILE A 1 476 ? 35.108 0.510 -27.225 1.00 77.81 476 ILE A N 1
ATOM 3752 C CA . ILE A 1 476 ? 36.002 1.663 -27.048 1.00 77.81 476 ILE A CA 1
ATOM 3753 C C . ILE A 1 476 ? 37.177 1.580 -28.030 1.00 77.81 476 ILE A C 1
ATOM 3755 O O . ILE A 1 476 ? 37.468 2.572 -28.699 1.00 77.81 476 ILE A O 1
ATOM 3759 N N . ARG A 1 477 ? 37.812 0.407 -28.169 1.00 83.12 477 ARG A N 1
ATOM 3760 C CA . ARG A 1 477 ? 38.919 0.192 -29.120 1.00 83.12 477 ARG A CA 1
ATOM 3761 C C . ARG A 1 477 ? 38.488 0.385 -30.573 1.00 83.12 477 ARG A C 1
ATOM 3763 O O . ARG A 1 477 ? 39.180 1.068 -31.319 1.00 83.12 477 ARG A O 1
ATOM 3770 N N . ILE A 1 478 ? 37.317 -0.122 -30.959 1.00 86.81 478 ILE A N 1
ATOM 3771 C CA . ILE A 1 478 ? 36.752 0.079 -32.302 1.00 86.81 478 ILE A CA 1
ATOM 3772 C C . ILE A 1 478 ? 36.538 1.573 -32.565 1.00 86.81 478 ILE A C 1
ATOM 3774 O O . ILE A 1 478 ? 36.962 2.086 -33.596 1.00 86.81 478 ILE A O 1
ATOM 3778 N N . ASN A 1 479 ? 35.935 2.307 -31.625 1.00 79.88 479 ASN A N 1
AT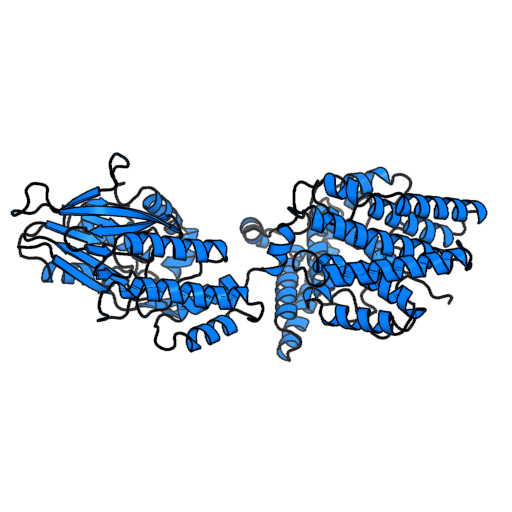OM 3779 C CA . ASN A 1 479 ? 35.766 3.756 -31.761 1.00 79.88 479 ASN A CA 1
ATOM 3780 C C . ASN A 1 479 ? 37.104 4.507 -31.830 1.00 79.88 479 ASN A C 1
ATOM 3782 O O . ASN A 1 479 ? 37.220 5.482 -32.570 1.00 79.88 479 ASN A O 1
ATOM 3786 N N . HIS A 1 480 ? 38.118 4.057 -31.089 1.00 78.12 480 HIS A N 1
ATOM 3787 C CA . HIS A 1 480 ? 39.460 4.625 -31.161 1.00 78.12 480 HIS A CA 1
ATOM 3788 C C . HIS A 1 480 ? 40.087 4.435 -32.548 1.00 78.12 480 HIS A C 1
ATOM 3790 O O . HIS A 1 480 ? 40.579 5.405 -33.125 1.00 78.12 480 HIS A O 1
ATOM 3796 N N . LEU A 1 481 ? 39.997 3.225 -33.111 1.00 82.00 481 LEU A N 1
ATOM 3797 C CA . LEU A 1 481 ? 40.437 2.924 -34.475 1.00 82.00 481 LEU A CA 1
ATOM 3798 C C . LEU A 1 481 ? 39.718 3.798 -35.505 1.00 82.00 481 LEU A C 1
ATOM 3800 O O . LEU A 1 481 ? 40.380 4.455 -36.303 1.00 82.00 481 LEU A O 1
ATOM 3804 N N . ARG A 1 482 ? 38.382 3.890 -35.417 1.00 84.38 482 ARG A N 1
ATOM 3805 C CA . ARG A 1 482 ? 37.567 4.772 -36.272 1.00 84.38 482 ARG A CA 1
ATOM 3806 C C . ARG A 1 482 ? 38.020 6.233 -36.192 1.00 84.38 482 ARG A C 1
ATOM 3808 O O . ARG A 1 482 ? 38.007 6.935 -37.194 1.00 84.38 482 ARG A O 1
ATOM 3815 N N . SER A 1 483 ? 38.428 6.710 -35.015 1.00 77.31 483 SER A N 1
ATOM 3816 C CA . SER A 1 483 ? 38.945 8.075 -34.873 1.00 77.31 483 SER A CA 1
ATOM 3817 C C . SER A 1 483 ? 40.322 8.235 -35.525 1.00 77.31 483 SER A C 1
ATOM 3819 O O . SER A 1 483 ? 40.533 9.186 -36.277 1.00 77.31 483 SER A O 1
ATOM 3821 N N . ARG A 1 484 ? 41.249 7.297 -35.281 1.00 77.56 484 ARG A N 1
ATOM 3822 C CA . ARG A 1 484 ? 42.625 7.331 -35.813 1.00 77.56 484 ARG A CA 1
ATOM 3823 C C . ARG A 1 484 ? 42.657 7.349 -37.339 1.00 77.56 484 ARG A C 1
ATOM 3825 O O . ARG A 1 484 ? 43.422 8.115 -37.913 1.00 77.56 484 ARG A O 1
ATOM 3832 N N . THR A 1 485 ? 41.778 6.590 -37.987 1.00 76.56 485 THR A N 1
ATOM 3833 C CA . THR A 1 485 ? 41.680 6.530 -39.456 1.00 76.56 485 THR A CA 1
ATOM 3834 C C . THR A 1 485 ? 41.275 7.856 -40.093 1.00 76.56 485 THR A C 1
ATOM 3836 O O . THR A 1 485 ? 41.571 8.086 -41.255 1.00 76.56 485 THR A O 1
ATOM 3839 N N . THR A 1 486 ? 40.609 8.745 -39.350 1.00 73.94 486 THR A N 1
ATOM 3840 C CA . THR A 1 486 ? 40.217 10.075 -39.856 1.00 73.94 486 THR A CA 1
ATOM 3841 C C . THR A 1 486 ? 41.265 11.163 -39.620 1.00 73.94 486 THR A C 1
ATOM 3843 O O . THR A 1 486 ? 41.145 12.245 -40.186 1.00 73.94 486 THR A O 1
ATOM 3846 N N . LYS A 1 487 ? 42.281 10.899 -38.784 1.00 67.69 487 LYS A N 1
ATOM 3847 C CA . LYS A 1 487 ? 43.311 11.873 -38.381 1.00 67.69 487 LYS A CA 1
ATOM 3848 C C . LYS A 1 487 ? 44.650 11.712 -39.126 1.00 67.69 487 LYS A C 1
ATOM 3850 O O . LYS A 1 487 ? 45.596 12.408 -38.784 1.00 67.69 487 LYS A O 1
ATOM 3855 N N . ASP A 1 488 ? 44.716 10.849 -40.145 1.00 57.47 488 ASP A N 1
ATOM 3856 C CA . ASP A 1 488 ? 45.860 10.679 -41.070 1.00 57.47 488 ASP A CA 1
ATOM 3857 C C . ASP A 1 488 ? 47.207 10.274 -40.413 1.00 57.47 488 ASP A C 1
ATOM 3859 O O . ASP A 1 488 ? 48.282 10.497 -40.967 1.00 57.47 488 ASP A O 1
ATOM 3863 N N . GLU A 1 489 ? 47.183 9.658 -39.223 1.00 55.16 489 GLU A N 1
ATOM 3864 C CA . GLU A 1 489 ? 48.398 9.432 -38.415 1.00 55.16 489 GLU A CA 1
ATOM 3865 C C . GLU A 1 489 ? 49.132 8.080 -38.618 1.00 55.16 489 GLU A C 1
ATOM 3867 O O . GLU A 1 489 ? 50.180 7.893 -38.005 1.00 55.16 489 GLU A O 1
ATOM 3872 N N . PHE A 1 490 ? 48.679 7.123 -39.448 1.00 56.16 490 PHE A N 1
ATOM 3873 C CA . PHE A 1 490 ? 49.320 5.786 -39.537 1.00 56.16 490 PHE A CA 1
ATOM 3874 C C . PHE A 1 490 ? 49.204 5.082 -40.907 1.00 56.16 490 PHE A C 1
ATOM 3876 O O . PHE A 1 490 ? 48.325 5.391 -41.701 1.00 56.16 490 PHE A O 1
ATOM 3883 N N . THR A 1 491 ? 50.085 4.100 -41.163 1.00 57.69 491 THR A N 1
ATOM 3884 C CA . THR A 1 491 ? 50.065 3.199 -42.336 1.00 57.69 491 THR A CA 1
ATOM 3885 C C . THR A 1 491 ? 49.025 2.068 -42.197 1.00 57.69 491 THR A C 1
ATOM 3887 O O . THR A 1 491 ? 48.910 1.456 -41.133 1.00 57.69 491 THR A O 1
ATOM 3890 N N . ASP A 1 492 ? 48.311 1.753 -43.288 1.00 59.03 492 ASP A N 1
ATOM 3891 C CA . ASP A 1 492 ? 47.150 0.833 -43.348 1.00 59.03 492 ASP A CA 1
ATOM 3892 C C . ASP A 1 492 ? 47.372 -0.578 -42.760 1.00 59.03 492 ASP A C 1
ATOM 3894 O O . ASP A 1 492 ? 46.461 -1.157 -42.160 1.00 59.03 492 ASP A O 1
ATOM 3898 N N . GLU A 1 493 ? 48.574 -1.151 -42.893 1.00 59.31 493 GLU A N 1
ATOM 3899 C CA . GLU A 1 493 ? 48.833 -2.557 -42.528 1.00 59.31 493 GLU A CA 1
ATOM 3900 C C . GLU A 1 493 ? 48.701 -2.842 -41.019 1.00 59.31 493 GLU A C 1
ATOM 3902 O O . GLU A 1 493 ? 48.297 -3.939 -40.631 1.00 59.31 493 GLU A O 1
ATOM 3907 N N . ASN A 1 494 ? 48.966 -1.858 -40.151 1.00 73.94 494 ASN A N 1
ATOM 3908 C CA . ASN A 1 494 ? 48.903 -2.043 -38.694 1.00 73.94 494 ASN A CA 1
ATOM 3909 C C . ASN A 1 494 ? 47.449 -2.013 -38.167 1.00 73.94 494 ASN A C 1
ATOM 3911 O O . ASN A 1 494 ? 47.088 -2.729 -37.234 1.00 73.94 494 ASN A O 1
ATOM 3915 N N . LEU A 1 495 ? 46.573 -1.237 -38.817 1.00 81.31 495 LEU A N 1
ATOM 3916 C CA . LEU A 1 495 ? 45.173 -1.063 -38.404 1.00 81.31 495 LEU A CA 1
ATOM 3917 C C . LEU A 1 495 ? 44.313 -2.295 -38.722 1.00 81.31 495 LEU A C 1
ATOM 3919 O O . LEU A 1 495 ? 43.440 -2.672 -37.935 1.00 81.31 495 LEU A O 1
ATOM 3923 N N . SER A 1 496 ? 44.584 -2.954 -39.852 1.00 82.38 496 SER A N 1
ATOM 3924 C CA . SER A 1 496 ? 43.923 -4.212 -40.225 1.00 82.38 496 SER A CA 1
ATOM 3925 C C . SER A 1 496 ? 44.213 -5.320 -39.211 1.00 82.38 496 SER A C 1
ATOM 3927 O O . SER A 1 496 ? 43.295 -6.006 -38.761 1.00 82.38 496 SER A O 1
ATOM 3929 N N . GLN A 1 497 ? 45.477 -5.474 -38.804 1.00 85.69 497 GLN A N 1
ATOM 3930 C CA . GLN A 1 497 ? 45.874 -6.481 -37.821 1.00 85.69 497 GLN A CA 1
ATOM 3931 C C . GLN A 1 497 ? 45.212 -6.233 -36.457 1.00 85.69 497 GLN A C 1
ATOM 3933 O O . GLN A 1 497 ? 44.616 -7.153 -35.893 1.00 85.69 497 GLN A O 1
ATOM 3938 N N . GLU A 1 498 ? 45.239 -4.989 -35.966 1.00 86.56 498 GLU A N 1
ATOM 3939 C CA . GLU A 1 498 ? 44.585 -4.597 -34.709 1.00 86.56 498 GLU A CA 1
ATOM 3940 C C . GLU A 1 498 ? 43.075 -4.912 -34.738 1.00 86.56 498 GLU A C 1
ATOM 3942 O O . GLU A 1 498 ? 42.498 -5.382 -33.753 1.00 86.56 498 GLU A O 1
ATOM 3947 N N . THR A 1 499 ? 42.441 -4.745 -35.902 1.00 88.62 499 THR A N 1
ATOM 3948 C CA . THR A 1 499 ? 41.027 -5.074 -36.116 1.00 88.62 499 THR A CA 1
ATOM 3949 C C . THR A 1 499 ? 40.746 -6.575 -36.011 1.00 88.62 499 THR A C 1
ATOM 3951 O O . THR A 1 499 ? 39.818 -6.979 -35.306 1.00 88.62 499 THR A O 1
ATOM 3954 N N . TYR A 1 500 ? 41.545 -7.425 -36.664 1.00 90.81 500 TYR A N 1
ATOM 3955 C CA . TYR A 1 500 ? 41.383 -8.880 -36.559 1.00 90.81 500 TYR A CA 1
ATOM 3956 C C . TYR A 1 500 ? 41.635 -9.391 -35.137 1.00 90.81 500 TYR A C 1
ATOM 3958 O O . TYR A 1 500 ? 40.966 -10.321 -34.687 1.00 90.81 500 TYR A O 1
ATOM 3966 N N . GLU A 1 501 ? 42.543 -8.762 -34.389 1.00 91.38 501 GLU A N 1
ATOM 3967 C CA . GLU A 1 501 ? 42.752 -9.082 -32.977 1.00 91.38 501 GLU A CA 1
ATOM 3968 C C . GLU A 1 501 ? 41.544 -8.719 -32.103 1.00 91.38 501 GLU A C 1
ATOM 3970 O O . GLU A 1 501 ? 41.212 -9.477 -31.188 1.00 91.38 501 GLU A O 1
ATOM 3975 N N . ILE A 1 502 ? 40.868 -7.596 -32.381 1.00 90.94 502 ILE A N 1
ATOM 3976 C CA . ILE A 1 502 ? 39.597 -7.237 -31.731 1.00 90.94 502 ILE A CA 1
ATOM 3977 C C . ILE A 1 502 ? 38.533 -8.298 -32.028 1.00 90.94 502 ILE A C 1
ATOM 3979 O O . ILE A 1 502 ? 37.919 -8.813 -31.093 1.00 90.94 502 ILE A O 1
ATOM 3983 N N . LEU A 1 503 ? 38.344 -8.666 -33.301 1.00 92.75 503 LEU A N 1
ATOM 3984 C CA . LEU A 1 503 ? 37.373 -9.692 -33.702 1.00 92.75 503 LEU A CA 1
ATOM 3985 C C . LEU A 1 503 ? 37.643 -11.027 -33.009 1.00 92.75 503 LEU A C 1
ATOM 3987 O O . LEU A 1 503 ? 36.732 -11.591 -32.406 1.00 92.75 503 LEU A O 1
ATOM 3991 N N . ARG A 1 504 ? 38.903 -11.472 -32.987 1.00 93.94 504 ARG A N 1
ATOM 3992 C CA . ARG A 1 504 ? 39.308 -12.702 -32.298 1.00 93.94 504 ARG A CA 1
ATOM 3993 C C . ARG A 1 504 ? 38.922 -12.681 -30.817 1.00 93.94 504 ARG A C 1
ATOM 3995 O O . ARG A 1 504 ? 38.362 -13.654 -30.324 1.00 93.94 504 ARG A O 1
ATOM 4002 N N . ARG A 1 505 ? 39.163 -11.573 -30.102 1.00 93.81 505 ARG A N 1
ATOM 4003 C CA . ARG A 1 505 ? 38.781 -11.449 -28.679 1.00 93.81 505 ARG A CA 1
ATOM 4004 C C . ARG A 1 505 ? 37.266 -11.456 -28.465 1.00 93.81 505 ARG A C 1
ATOM 4006 O O . ARG A 1 505 ? 36.806 -11.987 -27.457 1.00 93.81 505 ARG A O 1
ATOM 4013 N N . ILE A 1 506 ? 36.492 -10.882 -29.388 1.00 93.56 506 ILE A N 1
ATOM 4014 C CA . ILE A 1 506 ? 35.022 -10.929 -29.340 1.00 93.56 506 ILE A CA 1
ATOM 4015 C C . ILE A 1 506 ? 34.528 -12.368 -29.539 1.00 93.56 506 ILE A C 1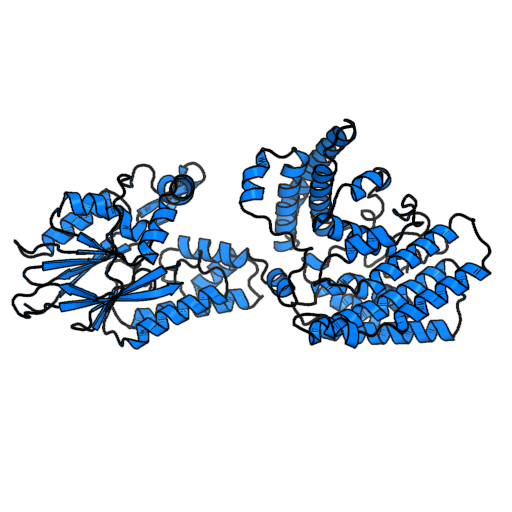
ATOM 4017 O O . ILE A 1 506 ? 33.603 -12.797 -28.851 1.00 93.56 506 ILE A O 1
ATOM 4021 N N . GLU A 1 507 ? 35.133 -13.115 -30.462 1.00 91.75 507 GLU A N 1
ATOM 4022 C CA . GLU A 1 507 ? 34.744 -14.492 -30.788 1.00 91.75 507 GLU A CA 1
ATOM 4023 C C . GLU A 1 507 ? 35.169 -15.515 -29.730 1.00 91.75 507 GLU A C 1
ATOM 4025 O O . GLU A 1 507 ? 34.409 -16.434 -29.437 1.00 91.75 507 GLU A O 1
ATOM 4030 N N . GLU A 1 508 ? 36.345 -15.340 -29.125 1.00 93.88 508 GLU A N 1
ATOM 4031 C CA . GLU A 1 508 ? 36.862 -16.208 -28.057 1.00 93.88 508 GLU A CA 1
ATOM 4032 C C . GLU A 1 508 ? 36.160 -15.995 -26.706 1.00 93.88 508 GLU A C 1
ATOM 4034 O O . GLU A 1 508 ? 36.329 -16.798 -25.786 1.00 93.88 508 GLU A O 1
ATOM 4039 N N . PHE A 1 509 ? 35.375 -14.924 -26.557 1.00 93.25 509 PHE A N 1
ATOM 4040 C CA . PHE A 1 509 ? 34.595 -14.690 -25.347 1.00 93.25 509 PHE A CA 1
ATOM 4041 C C . PHE A 1 509 ? 33.610 -15.842 -25.104 1.00 93.25 509 PHE A C 1
ATOM 4043 O O . PHE A 1 509 ? 32.839 -16.188 -25.998 1.00 93.25 509 PHE A O 1
ATOM 4050 N N . SER A 1 510 ? 33.594 -16.388 -23.881 1.00 92.94 510 SER A N 1
ATOM 4051 C CA . SER A 1 510 ? 32.631 -17.411 -23.451 1.00 92.94 510 SER A CA 1
ATOM 4052 C C . SER A 1 510 ? 31.472 -16.781 -22.665 1.00 92.94 510 SER A C 1
ATOM 4054 O O . SER A 1 510 ? 31.655 -16.373 -21.508 1.00 92.94 510 SER A O 1
ATOM 4056 N N . PRO A 1 511 ? 30.258 -16.725 -23.251 1.00 90.75 511 PRO A N 1
ATOM 4057 C CA . PRO A 1 511 ? 29.039 -16.346 -22.541 1.00 90.75 511 PRO A CA 1
ATOM 4058 C C . PRO A 1 511 ? 28.769 -17.211 -21.307 1.00 90.75 511 PRO A C 1
ATOM 4060 O O . PRO A 1 511 ? 28.269 -16.704 -20.303 1.00 90.75 511 PRO A O 1
ATOM 4063 N N . GLU A 1 512 ? 29.115 -18.497 -21.370 1.00 89.69 512 GLU A N 1
ATOM 4064 C CA . GLU A 1 512 ? 28.908 -19.474 -20.302 1.00 89.69 512 GLU A CA 1
ATOM 4065 C C . GLU A 1 512 ? 29.740 -19.104 -19.075 1.00 89.69 512 GLU A C 1
ATOM 4067 O O . GLU A 1 512 ? 29.168 -18.829 -18.018 1.00 89.69 512 GLU A O 1
ATOM 4072 N N . GLN A 1 513 ? 31.062 -18.981 -19.243 1.00 88.88 513 GLN A N 1
ATOM 4073 C CA . GLN A 1 513 ? 31.984 -18.628 -18.158 1.00 88.88 513 GLN A CA 1
ATOM 4074 C C . GLN A 1 513 ? 31.636 -17.274 -17.538 1.00 88.88 513 GLN A C 1
ATOM 4076 O O . GLN A 1 513 ? 31.689 -17.114 -16.321 1.00 88.88 513 GLN A O 1
ATOM 4081 N N . TRP A 1 514 ? 31.237 -16.295 -18.354 1.00 86.00 514 TRP A N 1
ATOM 4082 C CA . TRP A 1 514 ? 30.815 -14.993 -17.842 1.00 86.00 514 TRP A CA 1
ATOM 4083 C C . TRP A 1 514 ? 29.503 -15.064 -17.051 1.00 86.00 514 TRP A C 1
ATOM 4085 O O . TRP A 1 514 ? 29.358 -14.396 -16.028 1.00 86.00 514 TRP A O 1
ATOM 4095 N N . SER A 1 515 ? 28.540 -15.871 -17.503 1.00 85.62 515 SER A N 1
ATOM 4096 C CA . SER A 1 515 ? 27.261 -16.039 -16.806 1.00 85.62 515 SER A CA 1
ATOM 4097 C C . SER A 1 515 ? 27.410 -16.759 -15.461 1.00 85.62 515 SER A C 1
ATOM 4099 O O . SER A 1 515 ? 26.669 -16.456 -14.527 1.00 85.62 515 SER A O 1
ATOM 4101 N N . GLU A 1 516 ? 28.388 -17.662 -15.336 1.00 85.81 516 GLU A N 1
ATOM 4102 C CA . GLU A 1 516 ? 28.717 -18.378 -14.095 1.00 85.81 516 GLU A CA 1
ATOM 4103 C C . GLU A 1 516 ? 29.266 -17.454 -13.004 1.00 85.81 516 GLU A C 1
ATOM 4105 O O . GLU A 1 516 ? 29.103 -17.739 -11.819 1.00 85.81 516 GLU A O 1
ATOM 4110 N N . THR A 1 517 ? 29.853 -16.309 -13.370 1.00 79.69 517 THR A N 1
ATOM 4111 C CA . THR A 1 517 ? 30.318 -15.328 -12.378 1.00 79.69 517 THR A CA 1
ATOM 4112 C C . THR A 1 517 ? 29.171 -14.531 -11.746 1.00 79.69 517 THR A C 1
ATOM 4114 O O . THR A 1 517 ? 29.434 -13.622 -10.960 1.00 79.69 517 THR A O 1
ATOM 4117 N N . LYS A 1 518 ? 27.908 -14.767 -12.128 1.00 76.69 518 LYS A N 1
ATOM 4118 C CA . LYS A 1 518 ? 26.749 -13.996 -11.654 1.00 76.69 518 LYS A CA 1
ATOM 4119 C C . LYS A 1 518 ? 26.023 -14.721 -10.526 1.00 76.69 518 LYS A C 1
ATOM 4121 O O . LYS A 1 518 ? 25.746 -15.910 -10.604 1.00 76.69 518 LYS A O 1
ATOM 4126 N N . ALA A 1 519 ? 25.657 -13.967 -9.487 1.00 68.81 519 ALA A N 1
ATOM 4127 C CA . ALA A 1 519 ? 25.071 -14.510 -8.260 1.00 68.81 519 ALA A CA 1
ATOM 4128 C C . ALA A 1 519 ? 23.667 -15.131 -8.432 1.00 68.81 519 ALA A C 1
ATOM 4130 O O . ALA A 1 519 ? 23.246 -15.928 -7.597 1.00 68.81 519 ALA A O 1
ATOM 4131 N N . SER A 1 520 ? 22.914 -14.759 -9.474 1.00 74.12 520 SER A N 1
ATOM 4132 C CA . SER A 1 520 ? 21.565 -15.283 -9.739 1.00 74.12 520 SER A CA 1
ATOM 4133 C C . SER A 1 520 ? 21.195 -15.162 -11.221 1.00 74.12 520 SER A C 1
ATOM 4135 O O . SER A 1 520 ? 21.906 -14.504 -11.974 1.00 74.12 520 SER A O 1
ATOM 4137 N N . SER A 1 521 ? 20.073 -15.760 -11.642 1.00 75.12 521 SER A N 1
ATOM 4138 C CA . SER A 1 521 ? 19.492 -15.579 -12.988 1.00 75.12 521 SER A CA 1
ATOM 4139 C C . SER A 1 521 ? 20.430 -15.944 -14.150 1.00 75.12 521 SER A C 1
ATOM 4141 O O . SER A 1 521 ? 20.435 -15.294 -15.192 1.00 75.12 521 SER A O 1
ATOM 4143 N N . GLN A 1 522 ? 21.212 -17.018 -13.993 1.00 80.12 522 GLN A N 1
ATOM 4144 C CA . GLN A 1 522 ? 22.251 -17.443 -14.942 1.00 80.12 522 GLN A CA 1
ATOM 4145 C C . GLN A 1 522 ? 21.752 -17.565 -16.391 1.00 80.12 522 GLN A C 1
ATOM 4147 O O . GLN A 1 522 ? 22.431 -17.128 -17.315 1.00 80.12 522 GLN A O 1
ATOM 4152 N N . ARG A 1 523 ? 20.534 -18.086 -16.598 1.00 83.62 523 ARG A N 1
ATOM 4153 C CA . ARG A 1 523 ? 19.919 -18.197 -17.932 1.00 83.62 523 ARG A CA 1
ATOM 4154 C C . ARG A 1 523 ? 19.729 -16.836 -18.609 1.00 83.62 523 ARG A C 1
ATOM 4156 O O . ARG A 1 523 ? 19.958 -16.721 -19.810 1.00 83.62 523 ARG A O 1
ATOM 4163 N N . ASP A 1 524 ? 19.334 -15.825 -17.843 1.00 81.94 524 ASP A N 1
ATOM 4164 C CA . ASP A 1 524 ? 19.118 -14.469 -18.346 1.00 81.94 524 ASP A CA 1
ATOM 4165 C C . ASP A 1 524 ? 20.456 -13.789 -18.660 1.00 81.94 524 ASP A C 1
ATOM 4167 O O . ASP A 1 524 ? 20.591 -13.173 -19.715 1.00 81.94 524 ASP A O 1
ATOM 4171 N N . TRP A 1 525 ? 21.473 -13.969 -17.809 1.00 84.25 525 TRP A N 1
ATOM 4172 C CA . TRP A 1 525 ? 22.827 -13.464 -18.063 1.00 84.25 525 TRP A CA 1
ATOM 4173 C C . TRP A 1 525 ? 23.481 -14.122 -19.274 1.00 84.25 525 TRP A C 1
ATOM 4175 O O . TRP A 1 525 ? 24.072 -13.436 -20.104 1.00 84.25 525 TRP A O 1
ATOM 4185 N N . MET A 1 526 ? 23.329 -15.436 -19.420 1.00 88.81 526 MET A N 1
ATOM 4186 C CA . MET A 1 526 ? 23.832 -16.172 -20.576 1.00 88.81 526 MET A CA 1
ATOM 4187 C C . MET A 1 526 ? 23.165 -15.689 -21.869 1.00 88.81 526 MET A C 1
ATOM 4189 O O . MET A 1 526 ? 23.846 -15.446 -22.865 1.00 88.81 526 MET A O 1
ATOM 4193 N N . LEU A 1 527 ? 21.842 -15.488 -21.864 1.00 89.38 527 LEU A N 1
ATOM 4194 C CA . LEU A 1 527 ? 21.133 -14.925 -23.014 1.00 89.38 527 LEU A CA 1
ATOM 4195 C C . LEU A 1 527 ? 21.612 -13.497 -23.322 1.00 89.38 527 LEU A C 1
ATOM 4197 O O . LEU A 1 527 ? 21.869 -13.176 -24.478 1.00 89.38 527 LEU A O 1
ATOM 4201 N N . LEU A 1 528 ? 21.805 -12.659 -22.302 1.00 86.44 528 LEU A N 1
ATOM 4202 C CA . LEU A 1 528 ? 22.280 -11.285 -22.466 1.00 86.44 528 LEU A CA 1
ATOM 4203 C C . LEU A 1 528 ? 23.701 -11.218 -23.047 1.00 86.44 528 LEU A C 1
ATOM 4205 O O . LEU A 1 528 ? 23.956 -10.434 -23.956 1.00 86.44 528 LEU A O 1
ATOM 4209 N N . ALA A 1 529 ? 24.613 -12.074 -22.588 1.00 88.44 529 ALA A N 1
ATOM 4210 C CA . ALA A 1 529 ? 25.960 -12.181 -23.144 1.00 88.44 529 ALA A CA 1
ATOM 4211 C C . ALA A 1 529 ? 25.944 -12.547 -24.637 1.00 88.44 529 ALA A C 1
ATOM 4213 O O . ALA A 1 529 ? 26.602 -11.886 -25.441 1.00 88.44 529 ALA A O 1
ATOM 4214 N N . ASN A 1 530 ? 25.123 -13.529 -25.017 1.00 90.00 530 ASN A N 1
ATOM 4215 C CA . ASN A 1 530 ? 24.930 -13.916 -26.416 1.00 90.00 530 ASN A CA 1
ATOM 4216 C C . ASN A 1 530 ? 24.337 -12.776 -27.266 1.00 90.00 530 ASN A C 1
ATOM 4218 O O . ASN A 1 530 ? 24.741 -12.574 -28.413 1.00 90.00 530 ASN A O 1
ATOM 4222 N N . ILE A 1 531 ? 23.418 -11.989 -26.695 1.00 89.88 531 ILE A N 1
ATOM 4223 C CA . ILE A 1 531 ? 22.815 -10.824 -27.359 1.00 89.88 531 ILE A CA 1
ATOM 4224 C C . ILE A 1 531 ? 23.844 -9.733 -27.642 1.00 89.88 531 ILE A C 1
ATOM 4226 O O . ILE A 1 531 ? 23.713 -9.069 -28.663 1.00 89.88 531 ILE A O 1
ATOM 4230 N N . TYR A 1 532 ? 24.846 -9.530 -26.782 1.00 89.69 532 TYR A N 1
ATOM 4231 C CA . TYR A 1 532 ? 25.863 -8.491 -26.980 1.00 89.69 532 TYR A CA 1
ATOM 4232 C C . TYR A 1 532 ? 27.065 -8.949 -27.819 1.00 89.69 532 TYR A C 1
ATOM 4234 O O . TYR A 1 532 ? 27.674 -8.111 -28.475 1.00 89.69 532 TYR A O 1
ATOM 4242 N N . GLN A 1 533 ? 27.381 -10.244 -27.884 1.00 93.25 533 GLN A N 1
ATOM 4243 C CA . GLN A 1 533 ? 28.531 -10.733 -28.660 1.00 93.25 533 GLN A CA 1
ATOM 4244 C C . GLN A 1 533 ? 28.386 -10.464 -30.167 1.00 93.25 533 GLN A C 1
ATOM 4246 O O . GLN A 1 533 ? 29.246 -9.841 -30.791 1.00 93.25 533 GLN A O 1
ATOM 4251 N N . ALA A 1 534 ? 27.267 -10.897 -30.754 1.00 92.62 534 ALA A N 1
ATOM 4252 C CA . ALA A 1 534 ? 26.995 -10.747 -32.182 1.00 92.62 534 ALA A CA 1
ATOM 4253 C C . ALA A 1 534 ? 26.972 -9.284 -32.689 1.00 92.62 534 ALA A C 1
ATOM 4255 O O . ALA A 1 534 ? 27.624 -9.006 -33.695 1.00 92.62 534 ALA A O 1
ATOM 4256 N N . PRO A 1 535 ? 26.284 -8.323 -32.044 1.00 90.88 535 PRO A N 1
ATOM 4257 C CA . PRO A 1 535 ? 26.259 -6.937 -32.506 1.00 90.88 535 PRO A CA 1
ATOM 4258 C C . PRO A 1 535 ? 27.604 -6.229 -32.337 1.00 90.88 535 PRO A C 1
ATOM 4260 O O . PRO A 1 535 ? 27.908 -5.343 -33.126 1.00 90.88 535 PRO A O 1
ATOM 4263 N N . VAL A 1 536 ? 28.440 -6.603 -31.363 1.00 92.75 536 VAL A N 1
ATOM 4264 C CA . VAL A 1 536 ? 29.787 -6.018 -31.230 1.00 92.75 536 VAL A CA 1
ATOM 4265 C C . VAL A 1 536 ? 30.676 -6.457 -32.395 1.00 92.75 536 VAL A C 1
ATOM 4267 O O . VAL A 1 536 ? 31.364 -5.618 -32.975 1.00 92.75 536 VAL A O 1
ATOM 4270 N N . ALA A 1 537 ? 30.597 -7.730 -32.800 1.00 93.44 537 ALA A N 1
ATOM 4271 C CA . ALA A 1 537 ? 31.278 -8.228 -33.996 1.00 93.44 537 ALA A CA 1
ATOM 4272 C C . ALA A 1 537 ? 30.768 -7.535 -35.273 1.00 93.44 537 ALA A C 1
ATOM 4274 O O . ALA A 1 537 ? 31.564 -6.996 -36.040 1.00 93.44 537 ALA A O 1
ATOM 4275 N N . LEU A 1 538 ? 29.443 -7.456 -35.461 1.00 91.69 538 LEU A N 1
ATOM 4276 C CA . LEU A 1 538 ? 28.827 -6.754 -36.599 1.00 91.69 538 LEU A CA 1
ATOM 4277 C C . LEU A 1 538 ? 29.249 -5.286 -36.672 1.00 91.69 538 LEU A C 1
ATOM 4279 O O . LEU A 1 538 ? 29.569 -4.781 -37.749 1.00 91.69 538 LEU A O 1
ATOM 4283 N N . TYR A 1 539 ? 29.262 -4.604 -35.527 1.00 90.94 539 TYR A N 1
ATOM 4284 C CA . TYR A 1 539 ? 29.697 -3.220 -35.426 1.00 90.94 539 TYR A CA 1
ATOM 4285 C C . TYR A 1 539 ? 31.174 -3.066 -35.806 1.00 90.94 539 TYR A C 1
ATOM 4287 O O . TYR A 1 539 ? 31.502 -2.176 -36.590 1.00 90.94 539 TYR A O 1
ATOM 4295 N N . CYS A 1 540 ? 32.051 -3.943 -35.309 1.00 92.88 540 CYS A N 1
ATOM 4296 C CA . CYS A 1 540 ? 33.473 -3.953 -35.650 1.00 92.88 540 CYS A CA 1
ATOM 4297 C C . CYS A 1 540 ? 33.687 -4.087 -37.164 1.00 92.88 540 CYS A C 1
ATOM 4299 O O . CYS A 1 540 ? 34.273 -3.192 -37.773 1.00 92.88 540 CYS A O 1
ATOM 4301 N N . ILE A 1 541 ? 33.137 -5.147 -37.773 1.00 91.06 541 ILE A N 1
ATOM 4302 C CA . ILE A 1 541 ? 33.315 -5.440 -39.202 1.00 91.06 541 ILE A CA 1
ATOM 4303 C C . ILE A 1 541 ? 32.762 -4.295 -40.046 1.00 91.06 541 ILE A C 1
ATOM 4305 O O . ILE A 1 541 ? 33.485 -3.693 -40.837 1.00 91.06 541 ILE A O 1
ATOM 4309 N N . SER A 1 542 ? 31.491 -3.952 -39.840 1.00 87.94 542 SER A N 1
ATOM 4310 C CA . SER A 1 542 ? 30.810 -2.986 -40.697 1.00 87.94 542 SER A CA 1
ATOM 4311 C C . SER A 1 542 ? 31.467 -1.608 -40.598 1.00 87.94 542 SER A C 1
ATOM 4313 O O . SER A 1 542 ? 31.628 -0.915 -41.606 1.00 87.94 542 SER A O 1
ATOM 4315 N N . SER A 1 543 ? 31.803 -1.155 -39.378 1.00 86.88 543 SER A N 1
ATOM 4316 C CA . SER A 1 543 ? 32.262 0.229 -39.180 1.00 86.88 543 SER A CA 1
ATOM 4317 C C . SER A 1 543 ? 33.655 0.437 -39.760 1.00 86.88 543 SER A C 1
ATOM 4319 O O . SER A 1 543 ? 33.919 1.476 -40.362 1.00 86.88 543 SER A O 1
ATOM 4321 N N . LEU A 1 544 ? 34.515 -0.575 -39.670 1.00 89.81 544 LEU A N 1
ATOM 4322 C CA . LEU A 1 544 ? 35.876 -0.524 -40.193 1.00 89.81 544 LEU A CA 1
ATOM 4323 C C . LEU A 1 544 ? 35.936 -0.835 -41.696 1.00 89.81 544 LEU A C 1
ATOM 4325 O O . LEU A 1 544 ? 36.781 -0.273 -42.389 1.00 89.81 544 LEU A O 1
ATOM 4329 N N . GLN A 1 545 ? 34.985 -1.601 -42.244 1.00 88.12 545 GLN A N 1
ATOM 4330 C CA . GLN A 1 545 ? 34.795 -1.706 -43.697 1.00 88.12 545 GLN A CA 1
ATOM 4331 C C . GLN A 1 545 ? 34.376 -0.370 -44.327 1.00 88.12 545 GLN A C 1
ATOM 4333 O O . GLN A 1 545 ? 34.884 0.002 -45.384 1.00 88.12 545 GLN A O 1
ATOM 4338 N N . SER A 1 546 ? 33.507 0.408 -43.667 1.00 84.62 546 SER A N 1
ATOM 4339 C CA . SER A 1 546 ? 33.109 1.722 -44.203 1.00 84.62 546 SER A CA 1
ATOM 4340 C C . SER A 1 546 ? 34.244 2.740 -44.278 1.00 84.62 546 SER A C 1
ATOM 4342 O O . SER A 1 546 ? 34.233 3.605 -45.151 1.00 84.62 546 SER A O 1
ATOM 4344 N N . LEU A 1 547 ? 35.248 2.588 -43.415 1.00 84.75 547 LEU A N 1
ATOM 4345 C CA . LEU A 1 547 ? 36.465 3.400 -43.399 1.00 84.75 547 LEU A CA 1
ATOM 4346 C C . LEU A 1 547 ? 37.586 2.790 -44.249 1.00 84.75 547 LEU A C 1
ATOM 4348 O O . LEU A 1 547 ? 38.694 3.306 -44.256 1.00 84.75 547 LEU A O 1
ATOM 4352 N N . SER A 1 548 ? 37.299 1.713 -44.987 1.00 84.56 548 SER A N 1
ATOM 4353 C CA . SER A 1 548 ? 38.254 0.970 -45.820 1.00 84.56 548 SER A CA 1
ATOM 4354 C C . SER A 1 548 ? 39.443 0.356 -45.063 1.00 84.56 548 SER A C 1
ATOM 4356 O O . SER A 1 548 ? 40.390 -0.081 -45.705 1.00 84.56 548 SER A O 1
ATOM 4358 N N . VAL A 1 549 ? 39.369 0.257 -43.729 1.00 84.56 549 VAL A N 1
ATOM 4359 C CA . VAL A 1 549 ? 40.359 -0.454 -42.895 1.00 84.56 549 VAL A CA 1
ATOM 4360 C C . VAL A 1 549 ? 40.272 -1.954 -43.134 1.00 84.56 549 VAL A C 1
ATOM 4362 O O . VAL A 1 549 ? 41.284 -2.628 -43.252 1.00 84.56 549 VAL A O 1
ATOM 4365 N N . LEU A 1 550 ? 39.050 -2.484 -43.208 1.00 86.00 550 LEU A N 1
ATOM 4366 C CA . LEU A 1 550 ? 38.800 -3.852 -43.642 1.00 86.00 550 LEU A CA 1
ATOM 4367 C C . LEU A 1 550 ? 38.325 -3.844 -45.089 1.00 86.00 550 LEU A C 1
ATOM 4369 O O . LEU A 1 550 ? 37.476 -3.039 -45.479 1.00 86.00 550 LEU A O 1
ATOM 4373 N N . HIS A 1 551 ? 38.821 -4.787 -45.881 1.00 83.62 551 HIS A N 1
ATOM 4374 C CA . HIS A 1 551 ? 38.308 -4.992 -47.225 1.00 83.62 551 HIS A CA 1
ATOM 4375 C C . HIS A 1 551 ? 36.930 -5.664 -47.194 1.00 83.62 551 HIS A C 1
ATOM 4377 O O . HIS A 1 551 ? 36.597 -6.448 -46.302 1.00 83.62 551 HIS A O 1
ATOM 4383 N N . HIS A 1 552 ? 36.117 -5.361 -48.203 1.00 81.31 552 HIS A N 1
ATOM 4384 C CA . HIS A 1 552 ? 34.899 -6.116 -48.460 1.00 81.31 552 HIS A CA 1
ATOM 4385 C C . HIS A 1 552 ? 35.274 -7.435 -49.139 1.00 81.31 552 HIS A C 1
ATOM 4387 O O . HIS A 1 552 ? 35.523 -7.463 -50.345 1.00 81.31 552 HIS A O 1
ATOM 4393 N N . ASP A 1 553 ? 35.326 -8.520 -48.368 1.00 80.06 553 ASP A N 1
ATOM 4394 C CA . ASP A 1 553 ? 35.604 -9.862 -48.868 1.00 80.06 553 ASP A CA 1
ATOM 4395 C C . ASP A 1 553 ? 34.488 -10.868 -48.519 1.00 80.06 553 ASP A C 1
ATOM 4397 O O . ASP A 1 553 ? 33.568 -10.611 -47.730 1.00 80.06 553 ASP A O 1
ATOM 4401 N N . GLY A 1 554 ? 34.521 -12.018 -49.198 1.00 82.31 554 GLY A N 1
ATOM 4402 C CA . GLY A 1 554 ? 33.537 -13.088 -49.022 1.00 82.31 554 GLY A CA 1
ATOM 4403 C C . GLY A 1 554 ? 33.473 -13.640 -47.588 1.00 82.31 554 GLY A C 1
ATOM 4404 O O . GLY A 1 554 ? 32.365 -13.778 -47.068 1.00 82.31 554 GLY A O 1
ATOM 4405 N N . PRO A 1 555 ? 34.612 -13.938 -46.931 1.00 87.31 555 PRO A N 1
ATOM 4406 C CA . PRO A 1 555 ? 34.634 -14.450 -45.562 1.00 87.31 555 PRO A CA 1
ATOM 4407 C C . PRO A 1 555 ? 33.961 -13.531 -44.534 1.00 87.31 555 PRO A C 1
ATOM 4409 O O . PRO A 1 555 ? 33.081 -14.000 -43.809 1.00 87.31 555 PRO A O 1
ATOM 4412 N N . LEU A 1 556 ? 34.287 -12.232 -44.509 1.00 86.50 556 LEU A N 1
ATOM 4413 C CA . LEU A 1 556 ? 33.676 -11.290 -43.561 1.00 86.50 556 LEU A CA 1
ATOM 4414 C C . LEU A 1 556 ? 32.176 -11.112 -43.822 1.00 86.50 556 LEU A C 1
ATOM 4416 O O . LEU A 1 556 ? 31.387 -11.011 -42.886 1.00 86.50 556 LEU A O 1
ATOM 4420 N N . SER A 1 557 ? 31.758 -11.153 -45.090 1.00 85.50 557 SER A N 1
ATOM 4421 C CA . SER A 1 557 ? 30.337 -11.090 -45.459 1.00 85.50 557 SER A CA 1
ATOM 4422 C C . SER A 1 557 ? 29.545 -12.292 -44.922 1.00 85.50 557 SER A C 1
ATOM 4424 O O . SER A 1 557 ? 28.425 -12.142 -44.431 1.00 85.50 557 SER A O 1
ATOM 4426 N N . VAL A 1 558 ? 30.128 -13.496 -44.973 1.00 88.38 558 VAL A N 1
ATOM 4427 C CA . VAL A 1 558 ? 29.526 -14.708 -44.388 1.00 88.38 558 VAL A CA 1
ATOM 4428 C C . VAL A 1 558 ? 29.473 -14.607 -42.862 1.00 88.38 558 VAL A C 1
ATOM 4430 O O . VAL A 1 558 ? 28.461 -14.963 -42.257 1.00 88.38 558 VAL A O 1
ATOM 4433 N N . GLN A 1 559 ? 30.529 -14.084 -42.239 1.00 89.31 559 GLN A N 1
ATOM 4434 C CA . GLN A 1 559 ? 30.598 -13.878 -40.793 1.00 89.31 559 GLN A CA 1
ATOM 4435 C C . GLN A 1 559 ? 29.517 -12.895 -40.307 1.00 89.31 559 GLN A C 1
ATOM 4437 O O . GLN A 1 559 ? 28.790 -13.211 -39.360 1.00 89.31 559 GLN A O 1
ATOM 4442 N N . CYS A 1 560 ? 29.312 -11.767 -41.000 1.00 89.50 560 CYS A N 1
ATOM 4443 C CA . CYS A 1 560 ? 28.214 -10.836 -40.716 1.00 89.50 560 CYS A CA 1
ATOM 4444 C C . CYS A 1 560 ? 26.839 -11.510 -40.818 1.00 89.50 560 CYS A C 1
ATOM 4446 O O . CYS A 1 560 ? 26.027 -11.394 -39.898 1.00 89.50 560 CYS A O 1
ATOM 4448 N N . ALA A 1 561 ? 26.590 -12.300 -41.867 1.00 88.38 561 ALA A N 1
ATOM 4449 C CA . ALA A 1 561 ? 25.323 -13.017 -42.015 1.00 88.38 561 ALA A CA 1
ATOM 4450 C C . ALA A 1 561 ? 25.053 -13.988 -40.845 1.00 88.38 561 ALA A C 1
ATOM 4452 O O . ALA A 1 561 ? 23.934 -14.042 -40.323 1.00 88.38 561 ALA A O 1
ATOM 4453 N N . ILE A 1 562 ? 26.081 -14.716 -40.389 1.00 89.94 562 ILE A N 1
ATOM 4454 C CA . ILE A 1 562 ? 25.988 -15.629 -39.239 1.00 89.94 562 ILE A CA 1
ATOM 4455 C C . ILE A 1 562 ? 25.669 -14.853 -37.955 1.00 89.94 562 ILE A C 1
ATOM 4457 O O . ILE A 1 562 ? 24.760 -15.242 -37.211 1.00 89.94 562 ILE A O 1
ATOM 4461 N N . HIS A 1 563 ? 26.376 -13.752 -37.688 1.00 91.88 563 HIS A N 1
ATOM 4462 C CA . HIS A 1 563 ? 26.112 -12.925 -36.510 1.00 91.88 563 HIS A CA 1
ATOM 4463 C C . HIS A 1 563 ? 24.720 -12.288 -36.554 1.00 91.88 563 HIS A C 1
ATOM 4465 O O . HIS A 1 563 ? 24.019 -12.313 -35.544 1.00 91.88 563 HIS A O 1
ATOM 4471 N N . GLY A 1 564 ? 24.278 -11.793 -37.713 1.00 90.94 564 GLY A N 1
ATOM 4472 C CA . GLY A 1 564 ? 22.939 -11.236 -37.902 1.00 90.94 564 GLY A CA 1
ATOM 4473 C C . GLY A 1 564 ? 21.834 -12.253 -37.605 1.00 90.94 564 GLY A C 1
ATOM 4474 O O . GLY A 1 564 ? 20.888 -11.947 -36.877 1.00 90.94 564 GLY A O 1
ATOM 4475 N N . GLN A 1 565 ? 21.979 -13.492 -38.088 1.00 91.12 565 GLN A N 1
ATOM 4476 C CA . GLN A 1 565 ? 21.015 -14.563 -37.817 1.00 91.12 565 GLN A CA 1
ATOM 4477 C C . GLN A 1 565 ? 20.980 -14.949 -36.332 1.00 91.12 565 GLN A C 1
ATOM 4479 O O . GLN A 1 565 ? 19.898 -15.061 -35.751 1.00 91.12 565 GLN A O 1
ATOM 4484 N N . ARG A 1 566 ? 22.148 -15.130 -35.698 1.00 92.12 566 ARG A N 1
ATOM 4485 C CA . ARG A 1 566 ? 22.239 -15.432 -34.257 1.00 92.12 566 ARG A CA 1
ATOM 4486 C C . ARG A 1 566 ? 21.598 -14.328 -33.421 1.00 92.12 566 ARG A C 1
ATOM 4488 O O . ARG A 1 566 ? 20.789 -14.609 -32.539 1.00 92.12 566 ARG A O 1
ATOM 4495 N N . LEU A 1 567 ? 21.911 -13.075 -33.742 1.00 93.06 567 LEU A N 1
ATOM 4496 C CA . LEU A 1 567 ? 21.366 -11.911 -33.059 1.00 93.06 567 LEU A CA 1
ATOM 4497 C C . LEU A 1 567 ? 19.841 -11.842 -33.177 1.00 93.06 567 LEU A C 1
ATOM 4499 O O . LEU A 1 567 ? 19.165 -11.617 -32.176 1.00 93.06 567 LEU A O 1
ATOM 4503 N N . GLN A 1 568 ? 19.285 -12.096 -34.363 1.00 92.50 568 GLN A N 1
ATOM 4504 C CA . GLN A 1 568 ? 17.836 -12.136 -34.556 1.00 92.50 568 GLN A CA 1
ATOM 4505 C C . GLN A 1 568 ? 17.160 -13.175 -33.645 1.00 92.50 568 GLN A C 1
ATOM 4507 O O . GLN A 1 568 ? 16.163 -12.857 -32.999 1.00 92.50 568 GLN A O 1
ATOM 4512 N N . VAL A 1 569 ? 17.710 -14.393 -33.562 1.00 92.56 569 VAL A N 1
ATOM 4513 C CA . VAL A 1 569 ? 17.167 -15.469 -32.711 1.00 92.56 569 VAL A CA 1
ATOM 4514 C C . VAL A 1 569 ? 17.197 -15.076 -31.235 1.00 92.56 569 VAL A C 1
ATOM 4516 O O . VAL A 1 569 ? 16.203 -15.245 -30.530 1.00 92.56 569 VAL A O 1
ATOM 4519 N N . HIS A 1 570 ? 18.311 -14.525 -30.754 1.00 93.00 570 HIS A N 1
ATOM 4520 C CA . HIS A 1 570 ? 18.424 -14.140 -29.349 1.00 93.00 570 HIS A CA 1
ATOM 4521 C C . HIS A 1 570 ? 17.560 -12.925 -28.987 1.00 93.00 570 HIS A C 1
ATOM 4523 O O . HIS A 1 570 ? 16.994 -12.883 -27.894 1.00 93.00 570 HIS A O 1
ATOM 4529 N N . LEU A 1 571 ? 17.400 -11.965 -29.904 1.00 89.25 571 LEU A N 1
ATOM 4530 C CA . LEU A 1 571 ? 16.477 -10.841 -29.728 1.00 89.25 571 LEU A CA 1
ATOM 4531 C C . LEU A 1 571 ? 15.025 -11.310 -29.633 1.00 89.25 571 LEU A C 1
ATOM 4533 O O . LEU A 1 571 ? 14.289 -10.818 -28.781 1.00 89.25 571 LEU A O 1
ATOM 4537 N N . ASP A 1 572 ? 14.622 -12.279 -30.457 1.00 89.38 572 ASP A N 1
ATOM 4538 C CA . ASP A 1 572 ? 13.282 -12.869 -30.394 1.00 89.38 572 ASP A CA 1
ATOM 4539 C C . ASP A 1 572 ? 13.052 -13.568 -29.045 1.00 89.38 572 ASP A C 1
ATOM 4541 O O . ASP A 1 572 ? 12.065 -13.294 -28.363 1.00 89.38 572 ASP A O 1
ATOM 4545 N N . GLN A 1 573 ? 14.023 -14.365 -28.587 1.00 88.38 573 GLN A N 1
ATOM 4546 C CA . GLN A 1 573 ? 13.976 -15.034 -27.280 1.00 88.38 573 GLN A CA 1
ATOM 4547 C C . GLN A 1 573 ? 13.855 -14.049 -26.107 1.00 88.38 573 GLN A C 1
ATOM 4549 O O . GLN A 1 573 ? 13.110 -14.306 -25.161 1.00 88.38 573 GLN A O 1
ATOM 4554 N N . ALA A 1 574 ? 14.573 -12.924 -26.153 1.00 84.88 574 ALA A N 1
ATOM 4555 C CA . ALA A 1 574 ? 14.551 -11.936 -25.078 1.00 84.88 574 ALA A CA 1
ATOM 4556 C C . ALA A 1 574 ? 13.372 -10.954 -25.157 1.00 84.88 574 ALA A C 1
ATOM 4558 O O . ALA A 1 574 ? 13.019 -10.365 -24.136 1.00 84.88 574 ALA A O 1
ATOM 4559 N N . SER A 1 575 ? 12.735 -10.795 -26.323 1.00 78.88 575 SER A N 1
ATOM 4560 C CA . SER A 1 575 ? 11.635 -9.840 -26.542 1.00 78.88 575 SER A CA 1
ATOM 4561 C C . SER A 1 575 ? 10.430 -10.055 -25.621 1.00 78.88 575 SER A C 1
ATOM 4563 O O . SER A 1 575 ? 9.752 -9.105 -25.241 1.00 78.88 575 SER A O 1
ATOM 4565 N N . SER A 1 576 ? 10.189 -11.308 -25.229 1.00 73.12 576 SER A N 1
ATOM 4566 C CA . SER A 1 576 ? 9.087 -11.696 -24.342 1.00 73.12 576 SER A CA 1
ATOM 4567 C C . SER A 1 576 ? 9.444 -11.595 -22.853 1.00 73.12 576 SER A C 1
ATOM 4569 O O . SER A 1 576 ? 8.598 -11.852 -21.999 1.00 73.12 576 SER A O 1
ATOM 4571 N N . SER A 1 577 ? 10.691 -11.244 -22.517 1.00 72.75 577 SER A N 1
ATOM 4572 C CA . SER A 1 577 ? 11.163 -11.126 -21.137 1.00 72.75 577 SER A CA 1
ATOM 4573 C C . SER A 1 577 ? 11.119 -9.675 -20.665 1.00 72.75 577 SER A C 1
ATOM 4575 O O . SER A 1 577 ? 11.929 -8.848 -21.088 1.00 72.75 577 SER A O 1
ATOM 4577 N N . LEU A 1 578 ? 10.237 -9.382 -19.703 1.00 63.06 578 LEU A N 1
ATOM 4578 C CA . LEU A 1 578 ? 10.173 -8.077 -19.027 1.00 63.06 578 LEU A CA 1
ATOM 4579 C C . LEU A 1 578 ? 11.500 -7.702 -18.339 1.00 63.06 578 LEU A C 1
ATOM 4581 O O . LEU A 1 578 ? 11.803 -6.523 -18.188 1.00 63.06 578 LEU A O 1
ATOM 4585 N N . ARG A 1 579 ? 12.326 -8.697 -17.985 1.00 67.44 579 ARG A N 1
ATOM 4586 C CA . ARG A 1 579 ? 13.630 -8.501 -17.332 1.00 67.44 579 ARG A CA 1
ATOM 4587 C C . ARG A 1 579 ? 14.732 -8.071 -18.299 1.00 67.44 579 ARG A C 1
ATOM 4589 O O . ARG A 1 579 ? 15.676 -7.408 -17.880 1.00 67.44 579 ARG A O 1
ATOM 4596 N N . LEU A 1 580 ? 14.631 -8.455 -19.577 1.00 72.69 580 LEU A N 1
ATOM 4597 C CA . LEU A 1 580 ? 15.695 -8.261 -20.572 1.00 72.69 580 LEU A CA 1
ATOM 4598 C C . LEU A 1 580 ? 15.370 -7.213 -21.640 1.00 72.69 580 LEU A C 1
ATOM 4600 O O . LEU A 1 580 ? 16.295 -6.680 -22.252 1.00 72.69 580 LEU A O 1
ATOM 4604 N N . ASN A 1 581 ? 14.089 -6.893 -21.851 1.00 66.94 581 ASN A N 1
ATOM 4605 C CA . ASN A 1 581 ? 13.618 -6.038 -22.947 1.00 66.94 581 ASN A CA 1
ATOM 4606 C C . ASN A 1 581 ? 14.356 -4.683 -23.030 1.00 66.94 581 ASN A C 1
ATOM 4608 O O . ASN A 1 581 ? 14.734 -4.228 -24.110 1.00 66.94 581 ASN A O 1
ATOM 4612 N N . GLN A 1 582 ? 14.679 -4.079 -21.883 1.00 62.06 582 GLN A N 1
ATOM 4613 C CA . GLN A 1 582 ? 15.362 -2.780 -21.821 1.00 62.06 582 GLN A CA 1
ATOM 4614 C C . GLN A 1 582 ? 16.811 -2.794 -22.338 1.00 62.06 582 GLN A C 1
ATOM 4616 O O . GLN A 1 582 ? 17.384 -1.737 -22.605 1.00 62.06 582 GLN A O 1
ATOM 4621 N N . PHE A 1 583 ? 17.421 -3.970 -22.510 1.00 73.00 583 PHE A N 1
ATOM 4622 C CA . PHE A 1 583 ? 18.808 -4.105 -22.963 1.00 73.00 583 PHE A CA 1
ATOM 4623 C C . PHE A 1 583 ? 18.945 -4.410 -24.455 1.00 73.00 583 PHE A C 1
ATOM 4625 O O . PHE A 1 583 ? 20.067 -4.483 -24.952 1.00 73.00 583 PHE A O 1
ATOM 4632 N N . LEU A 1 584 ? 17.830 -4.572 -25.171 1.00 78.44 584 LEU A N 1
ATOM 4633 C CA . LEU A 1 584 ? 17.820 -5.076 -26.547 1.00 78.44 584 LEU A CA 1
ATOM 4634 C C . LEU A 1 584 ? 17.961 -3.979 -27.609 1.00 78.44 584 LEU A C 1
ATOM 4636 O O . LEU A 1 584 ? 18.178 -4.284 -28.777 1.00 78.44 584 LEU A O 1
ATOM 4640 N N . LEU A 1 585 ? 17.861 -2.706 -27.221 1.00 74.31 585 LEU A N 1
ATOM 4641 C CA . LEU A 1 585 ? 17.749 -1.585 -28.154 1.00 74.31 585 LEU A CA 1
ATOM 4642 C C . LEU A 1 585 ? 18.989 -1.392 -29.036 1.00 74.31 585 LEU A C 1
ATOM 4644 O O . LEU A 1 585 ? 18.866 -1.369 -30.256 1.00 74.31 585 LEU A O 1
ATOM 4648 N N . TRP A 1 586 ? 20.184 -1.281 -28.448 1.00 79.62 586 TRP A N 1
ATOM 4649 C CA . TRP A 1 586 ? 21.415 -1.146 -29.238 1.00 79.62 586 TRP A CA 1
ATOM 4650 C C . TRP A 1 586 ? 21.680 -2.376 -30.129 1.00 79.62 586 TRP A C 1
ATOM 4652 O O . TRP A 1 586 ? 21.876 -2.187 -31.330 1.00 79.62 586 TRP A O 1
ATOM 4662 N N . PRO A 1 587 ? 21.586 -3.625 -29.621 1.00 86.69 587 PRO A N 1
ATOM 4663 C CA . PRO A 1 587 ? 21.676 -4.816 -30.467 1.00 86.69 587 PRO A CA 1
ATOM 4664 C C . PRO A 1 587 ? 20.667 -4.820 -31.631 1.00 86.69 587 PRO A C 1
ATOM 4666 O O . PRO A 1 587 ? 21.018 -5.149 -32.762 1.00 86.69 587 PRO A O 1
ATOM 4669 N N . LEU A 1 588 ? 19.426 -4.390 -31.387 1.00 84.06 588 LEU A N 1
ATOM 4670 C CA . LEU A 1 588 ? 18.384 -4.286 -32.409 1.00 84.06 588 LEU A CA 1
ATOM 4671 C C . LEU A 1 588 ? 18.701 -3.226 -33.477 1.00 84.06 588 LEU A C 1
ATOM 4673 O O . LEU A 1 588 ? 18.428 -3.450 -34.657 1.00 84.06 588 LEU A O 1
ATOM 4677 N N . VAL A 1 589 ? 19.299 -2.095 -33.089 1.00 78.06 589 VAL A N 1
ATOM 4678 C CA . VAL A 1 589 ? 19.767 -1.058 -34.025 1.00 78.06 589 VAL A CA 1
ATOM 4679 C C . VAL A 1 589 ? 20.885 -1.596 -34.917 1.00 78.06 589 VAL A C 1
ATOM 4681 O O . VAL A 1 589 ? 20.811 -1.430 -36.135 1.00 78.06 589 VAL A O 1
ATOM 4684 N N . VAL A 1 590 ? 21.877 -2.287 -34.345 1.00 83.94 590 VAL A N 1
ATOM 4685 C CA . VAL A 1 590 ? 22.970 -2.904 -35.117 1.00 83.94 590 VAL A CA 1
ATOM 4686 C C . VAL A 1 590 ? 22.431 -3.959 -36.090 1.00 83.94 590 VAL A C 1
ATOM 4688 O O . VAL A 1 590 ? 22.806 -3.957 -37.261 1.00 83.94 590 VAL A O 1
ATOM 4691 N N . LEU A 1 591 ? 21.479 -4.798 -35.661 1.00 87.06 591 LEU A N 1
ATOM 4692 C CA . LEU A 1 591 ? 20.797 -5.735 -36.561 1.00 87.06 591 LEU A CA 1
ATOM 4693 C C . LEU A 1 591 ? 20.039 -5.010 -37.682 1.00 87.06 591 LEU A C 1
ATOM 4695 O O . LEU A 1 591 ? 20.011 -5.476 -38.818 1.00 87.06 591 LEU A O 1
ATOM 4699 N N . GLY A 1 592 ? 19.415 -3.871 -37.375 1.00 81.88 592 GLY A N 1
ATOM 4700 C CA . GLY A 1 592 ? 18.715 -3.042 -38.354 1.00 81.88 592 GLY A CA 1
ATOM 4701 C C . GLY A 1 592 ? 19.632 -2.507 -39.452 1.00 81.88 592 GLY A C 1
ATOM 4702 O O . GLY A 1 592 ? 19.229 -2.483 -40.615 1.00 81.88 592 GLY A O 1
ATOM 4703 N N . VAL A 1 593 ? 20.860 -2.127 -39.093 1.00 80.25 593 VAL A N 1
ATOM 4704 C CA . VAL A 1 593 ? 21.902 -1.735 -40.049 1.00 80.25 593 VAL A CA 1
ATOM 4705 C C . VAL A 1 593 ? 22.277 -2.910 -40.940 1.00 80.25 593 VAL A C 1
ATOM 4707 O O . VAL A 1 593 ? 22.219 -2.776 -42.157 1.00 80.25 593 VAL A O 1
ATOM 4710 N N . GLU A 1 594 ? 22.602 -4.065 -40.366 1.00 83.81 594 GLU A N 1
ATOM 4711 C CA . GLU A 1 594 ? 22.956 -5.257 -41.149 1.00 83.81 594 GLU A CA 1
ATOM 4712 C C . GLU A 1 594 ? 21.811 -5.667 -42.100 1.00 83.81 594 GLU A C 1
ATOM 4714 O O . GLU A 1 594 ? 22.000 -5.999 -43.272 1.00 83.81 594 GLU A O 1
ATOM 4719 N N . ALA A 1 595 ? 20.565 -5.535 -41.639 1.00 83.62 595 ALA A N 1
ATOM 4720 C CA . ALA A 1 595 ? 19.372 -5.851 -42.417 1.00 83.62 595 ALA A CA 1
ATOM 4721 C C . ALA A 1 595 ? 19.141 -4.937 -43.639 1.00 83.62 595 ALA A C 1
ATOM 4723 O O . ALA A 1 595 ? 18.292 -5.257 -44.484 1.00 83.62 595 ALA A O 1
ATOM 4724 N N . THR A 1 596 ? 19.861 -3.816 -43.771 1.00 76.81 596 THR A N 1
ATOM 4725 C CA . THR A 1 596 ? 19.796 -2.957 -44.970 1.00 76.81 596 THR A CA 1
ATOM 4726 C C . THR A 1 596 ? 20.238 -3.697 -46.225 1.00 76.81 596 THR A C 1
ATOM 4728 O O . THR A 1 596 ? 19.578 -3.591 -47.260 1.00 76.81 596 THR A O 1
ATOM 4731 N N . HIS A 1 597 ? 21.269 -4.529 -46.096 1.00 69.00 597 HIS A N 1
ATOM 4732 C CA . HIS A 1 597 ? 21.808 -5.363 -47.166 1.00 69.00 597 HIS A CA 1
ATOM 4733 C C . HIS A 1 597 ? 21.307 -6.820 -47.091 1.00 69.00 597 HIS A C 1
ATOM 4735 O O . HIS A 1 597 ? 21.490 -7.587 -48.033 1.00 69.00 597 HIS A O 1
ATOM 4741 N N . GLY A 1 598 ? 20.611 -7.188 -46.007 1.00 69.50 598 GLY A N 1
ATOM 4742 C CA . GLY A 1 598 ? 20.091 -8.535 -45.758 1.00 69.50 598 GLY A CA 1
ATOM 4743 C C . GLY A 1 598 ? 18.668 -8.845 -46.279 1.00 69.50 598 GLY A C 1
ATOM 4744 O O . GLY A 1 598 ? 18.040 -8.051 -46.991 1.00 69.50 598 GLY A O 1
ATOM 4745 N N . PRO A 1 599 ? 18.109 -10.018 -45.918 1.00 74.75 599 PRO A N 1
ATOM 4746 C CA . PRO A 1 599 ? 16.779 -10.464 -46.345 1.00 74.75 599 PRO A CA 1
ATOM 4747 C C . PRO A 1 599 ? 15.624 -9.602 -45.803 1.00 74.75 599 PRO A C 1
ATOM 4749 O O . PRO A 1 599 ? 15.649 -9.122 -44.670 1.00 74.75 599 PRO A O 1
ATOM 4752 N N . THR A 1 600 ? 14.529 -9.492 -46.567 1.00 79.69 600 THR A N 1
ATOM 4753 C CA . THR A 1 600 ? 13.315 -8.735 -46.177 1.00 79.69 600 THR A CA 1
ATOM 4754 C C . THR A 1 600 ? 12.693 -9.202 -44.853 1.00 79.69 600 THR A C 1
ATOM 4756 O O . THR A 1 600 ? 12.092 -8.396 -44.136 1.00 79.69 600 THR A O 1
ATOM 4759 N N . GLY A 1 601 ? 12.867 -10.478 -44.494 1.00 82.81 601 GLY A N 1
ATOM 4760 C CA . GLY A 1 601 ? 12.397 -11.032 -43.221 1.00 82.81 601 GLY A CA 1
ATOM 4761 C C . GLY A 1 601 ? 13.033 -10.359 -42.000 1.00 82.81 601 GLY A C 1
ATOM 4762 O O . GLY A 1 601 ? 12.317 -10.004 -41.066 1.00 82.81 601 GLY A O 1
ATOM 4763 N N . VAL A 1 602 ? 14.342 -10.085 -42.042 1.00 82.69 602 VAL A N 1
ATOM 4764 C CA . VAL A 1 602 ? 15.072 -9.443 -40.933 1.00 82.69 602 VAL A CA 1
ATOM 4765 C C . VAL A 1 602 ? 14.607 -7.998 -40.749 1.00 82.69 602 VAL A C 1
ATOM 4767 O O . VAL A 1 602 ? 14.299 -7.581 -39.636 1.00 82.69 602 VAL A O 1
ATOM 4770 N N . ARG A 1 603 ? 14.429 -7.244 -41.844 1.00 82.00 603 ARG A N 1
ATOM 4771 C CA . ARG A 1 603 ? 13.879 -5.874 -41.788 1.00 82.00 603 ARG A CA 1
ATOM 4772 C C . ARG A 1 603 ? 12.480 -5.826 -41.177 1.00 82.00 603 ARG A C 1
ATOM 4774 O O . ARG A 1 603 ? 12.162 -4.914 -40.416 1.00 82.00 603 ARG A O 1
ATOM 4781 N N . THR A 1 604 ? 11.642 -6.806 -41.513 1.00 83.12 604 THR A N 1
ATOM 4782 C CA . THR A 1 604 ? 10.277 -6.911 -40.980 1.00 83.12 604 THR A CA 1
ATOM 4783 C C . THR A 1 604 ? 10.300 -7.208 -39.482 1.00 83.12 604 THR A C 1
ATOM 4785 O O . THR A 1 604 ? 9.576 -6.563 -38.726 1.00 83.12 604 THR A O 1
ATOM 4788 N N . PHE A 1 605 ? 11.174 -8.121 -39.050 1.00 86.12 605 PHE A N 1
ATOM 4789 C CA . PHE A 1 605 ? 11.404 -8.423 -37.639 1.00 86.12 605 PHE A CA 1
ATOM 4790 C C . PHE A 1 605 ? 11.866 -7.188 -36.855 1.00 86.12 605 PHE A C 1
ATOM 4792 O O . PHE A 1 605 ? 11.238 -6.833 -35.861 1.00 86.12 605 PHE A O 1
ATOM 4799 N N . VAL A 1 606 ? 12.894 -6.480 -37.341 1.00 82.81 606 VAL A N 1
ATOM 4800 C CA . VAL A 1 606 ? 13.421 -5.272 -36.683 1.00 82.81 606 VAL A CA 1
ATOM 4801 C C . VAL A 1 606 ? 12.331 -4.212 -36.533 1.00 82.81 606 VAL A C 1
ATOM 4803 O O . VAL A 1 606 ? 12.142 -3.657 -35.452 1.00 82.81 606 VAL A O 1
ATOM 4806 N N . LYS A 1 607 ? 11.553 -3.971 -37.596 1.00 77.06 607 LYS A N 1
ATOM 4807 C CA . LYS A 1 607 ? 10.440 -3.017 -37.565 1.00 77.06 607 LYS A CA 1
ATOM 4808 C C . LYS A 1 607 ? 9.362 -3.416 -36.556 1.00 77.06 607 LYS A C 1
ATOM 4810 O O . LYS A 1 607 ? 8.865 -2.552 -35.833 1.00 77.06 607 LYS A O 1
ATOM 4815 N N . LYS A 1 608 ? 8.991 -4.699 -36.520 1.00 79.38 608 LYS A N 1
ATOM 4816 C CA . LYS A 1 608 ? 8.012 -5.233 -35.568 1.00 79.38 608 LYS A CA 1
ATOM 4817 C C . LYS A 1 608 ? 8.493 -5.004 -34.135 1.00 79.38 608 LYS A C 1
ATOM 4819 O O . LYS A 1 608 ? 7.793 -4.351 -33.370 1.00 79.38 608 LYS A O 1
ATOM 4824 N N . LEU A 1 609 ? 9.713 -5.434 -33.815 1.00 75.88 609 LEU A N 1
ATOM 4825 C CA . LEU A 1 609 ? 10.242 -5.362 -32.457 1.00 75.88 609 LEU A CA 1
ATOM 4826 C C . LEU A 1 609 ? 10.435 -3.911 -31.978 1.00 75.88 609 LEU A C 1
ATOM 4828 O O . LEU A 1 609 ? 10.027 -3.584 -30.869 1.00 75.88 609 LEU A O 1
ATOM 4832 N N . LEU A 1 610 ? 10.918 -3.000 -32.835 1.00 70.50 610 LEU A N 1
ATOM 4833 C CA . LEU A 1 610 ? 10.975 -1.558 -32.529 1.00 70.50 610 LEU A CA 1
ATOM 4834 C C . LEU A 1 610 ? 9.587 -0.949 -32.250 1.00 70.50 610 LEU A C 1
ATOM 4836 O O . LEU A 1 610 ? 9.464 0.010 -31.489 1.00 70.50 610 LEU A O 1
ATOM 4840 N N . THR A 1 611 ? 8.538 -1.489 -32.877 1.00 65.38 611 THR A N 1
ATOM 4841 C CA . THR A 1 611 ? 7.150 -1.038 -32.685 1.00 65.38 611 THR A CA 1
ATOM 4842 C C . THR A 1 611 ? 6.499 -1.664 -31.451 1.00 65.38 611 THR A C 1
ATOM 4844 O O . THR A 1 611 ? 5.548 -1.092 -30.925 1.00 65.38 611 THR A O 1
ATOM 4847 N N . GLU A 1 612 ? 6.977 -2.816 -30.987 1.00 65.00 612 GLU A N 1
ATOM 4848 C CA . GLU A 1 612 ? 6.453 -3.542 -29.820 1.00 65.00 612 GLU A CA 1
ATOM 4849 C C . GLU A 1 612 ? 7.174 -3.174 -28.519 1.00 65.00 612 GLU A C 1
ATOM 4851 O O . GLU A 1 612 ? 6.563 -3.235 -27.455 1.00 65.00 612 GLU A O 1
ATOM 4856 N N . MET A 1 613 ? 8.425 -2.708 -28.593 1.00 60.47 613 MET A N 1
ATOM 4857 C CA . MET A 1 613 ? 9.147 -2.152 -27.447 1.00 60.47 613 MET A CA 1
ATOM 4858 C C . MET A 1 613 ? 8.351 -1.026 -26.766 1.00 60.47 613 MET A C 1
ATOM 4860 O O . MET A 1 613 ? 7.701 -0.202 -27.429 1.00 60.47 613 MET A O 1
ATOM 4864 N N . GLU A 1 614 ? 8.390 -0.998 -25.428 1.00 50.25 614 GLU A N 1
ATOM 4865 C CA . GLU A 1 614 ? 7.715 0.021 -24.617 1.00 50.25 614 GLU A CA 1
ATOM 4866 C C . GLU A 1 614 ? 8.079 1.442 -25.074 1.00 50.25 614 GLU A C 1
ATOM 4868 O O . GLU A 1 614 ? 9.187 1.653 -25.576 1.00 50.25 614 GLU A O 1
ATOM 4873 N N . PRO A 1 615 ? 7.195 2.444 -24.882 1.00 47.06 615 PRO A N 1
ATOM 4874 C CA . PRO A 1 615 ? 7.506 3.841 -25.179 1.00 47.06 615 PRO A CA 1
ATOM 4875 C C . PRO A 1 615 ? 8.873 4.263 -24.628 1.00 47.06 615 PRO A C 1
ATOM 4877 O O . PRO A 1 615 ? 9.663 4.786 -25.405 1.00 47.06 615 PRO A O 1
ATOM 4880 N N . SER A 1 616 ? 9.183 3.882 -23.379 1.00 40.38 616 SER A N 1
ATOM 4881 C CA . SER A 1 616 ? 10.459 4.085 -22.665 1.00 40.38 616 SER A CA 1
ATOM 4882 C C . SER A 1 616 ? 11.709 3.598 -23.425 1.00 40.38 616 SER A C 1
ATOM 4884 O O . SER A 1 616 ? 12.792 4.152 -23.245 1.00 40.38 616 SER A O 1
ATOM 4886 N N . CYS A 1 617 ? 11.575 2.608 -24.313 1.00 35.84 617 CYS A N 1
ATOM 4887 C CA . CYS A 1 617 ? 12.653 2.058 -25.140 1.00 35.84 617 CYS A CA 1
ATOM 4888 C C . CYS A 1 617 ? 12.651 2.576 -26.593 1.00 35.84 617 CYS A C 1
ATOM 4890 O O . CYS A 1 617 ? 13.652 2.428 -27.289 1.00 35.84 617 CYS A O 1
ATOM 4892 N N . ARG A 1 618 ? 11.584 3.226 -27.085 1.00 39.47 618 ARG A N 1
ATOM 4893 C CA . ARG A 1 618 ? 11.517 3.760 -28.474 1.00 39.47 618 ARG A CA 1
ATOM 4894 C C . ARG A 1 618 ? 12.388 4.999 -28.711 1.00 39.47 618 ARG A C 1
ATOM 4896 O O . ARG A 1 618 ? 12.509 5.487 -29.831 1.00 39.47 618 ARG A O 1
ATOM 4903 N N . HIS A 1 619 ? 12.983 5.510 -27.648 1.00 43.16 619 HIS A N 1
ATOM 4904 C CA . HIS A 1 619 ? 13.548 6.846 -27.533 1.00 43.16 619 HIS A CA 1
ATOM 4905 C C . HIS A 1 619 ? 14.940 7.052 -28.161 1.00 43.16 619 HIS A C 1
ATOM 4907 O O . HIS A 1 619 ? 15.392 8.188 -28.252 1.00 43.16 619 HIS A O 1
ATOM 4913 N N . LEU A 1 620 ? 15.603 5.999 -28.661 1.00 33.88 620 LEU A N 1
ATOM 4914 C CA . LEU A 1 620 ? 16.862 6.128 -29.425 1.00 33.88 620 LEU A CA 1
ATOM 4915 C C . LEU A 1 620 ? 16.680 6.032 -30.949 1.00 33.88 620 LEU A C 1
ATOM 4917 O O . LEU A 1 620 ? 17.663 6.034 -31.684 1.00 33.88 620 LEU A O 1
ATOM 4921 N N . CYS A 1 621 ? 15.447 5.930 -31.457 1.00 27.81 621 CYS A N 1
ATOM 4922 C CA . CYS A 1 621 ? 15.201 5.807 -32.893 1.00 27.81 621 CYS A CA 1
ATOM 4923 C C . CYS A 1 621 ? 14.191 6.838 -33.388 1.00 27.81 621 CYS A C 1
ATOM 4925 O O . CYS A 1 621 ? 12.992 6.586 -33.491 1.00 27.81 621 CYS A O 1
ATOM 4927 N N . ALA A 1 622 ? 14.714 7.980 -33.824 1.00 28.09 622 ALA A N 1
ATOM 4928 C CA . ALA A 1 622 ? 14.038 8.822 -34.792 1.00 28.09 622 ALA A CA 1
ATOM 4929 C C . ALA A 1 622 ? 14.690 8.659 -36.173 1.00 28.09 622 ALA A C 1
ATOM 4931 O O . ALA A 1 622 ? 15.544 9.450 -36.551 1.00 28.09 622 ALA A O 1
ATOM 4932 N N . SER A 1 623 ? 14.278 7.644 -36.943 1.00 32.03 623 SER A N 1
ATOM 4933 C CA . SER A 1 623 ? 13.775 7.820 -38.320 1.00 32.03 623 SER A CA 1
ATOM 4934 C C . SER A 1 623 ? 13.715 6.505 -39.120 1.00 32.03 623 SER A C 1
ATOM 4936 O O . SER A 1 623 ? 14.718 5.867 -39.425 1.00 32.03 623 SER A O 1
ATOM 4938 N N . ASP A 1 624 ? 12.518 6.191 -39.624 1.00 29.62 624 ASP A N 1
ATOM 4939 C CA . ASP A 1 624 ? 12.256 5.170 -40.661 1.00 29.62 624 ASP A CA 1
ATOM 4940 C C . ASP A 1 624 ? 12.953 5.523 -42.013 1.00 29.62 624 ASP A C 1
ATOM 4942 O O . ASP A 1 624 ? 12.977 4.729 -42.952 1.00 29.62 624 ASP A O 1
ATOM 4946 N N . ARG A 1 625 ? 13.540 6.733 -42.130 1.00 30.36 625 ARG A N 1
ATOM 4947 C CA . ARG A 1 625 ? 14.319 7.210 -43.293 1.00 30.36 625 ARG A CA 1
ATOM 4948 C C . ARG A 1 625 ? 15.825 6.933 -43.206 1.00 30.36 625 ARG A C 1
ATOM 4950 O O . ARG A 1 625 ? 16.426 6.755 -44.261 1.00 30.36 625 ARG A O 1
ATOM 4957 N N . GLN A 1 626 ? 16.443 6.903 -42.019 1.00 33.81 626 GLN A N 1
ATOM 4958 C CA . GLN A 1 626 ? 17.892 6.652 -41.898 1.00 33.81 626 GLN A CA 1
ATOM 4959 C C . GLN A 1 626 ? 18.241 5.162 -41.843 1.00 33.81 626 GLN A C 1
ATOM 4961 O O . GLN A 1 626 ? 19.263 4.772 -42.400 1.00 33.81 626 GLN A O 1
ATOM 4966 N N . ILE A 1 627 ? 17.365 4.315 -41.285 1.00 34.03 627 ILE A N 1
ATOM 4967 C CA . ILE A 1 627 ? 17.528 2.849 -41.357 1.00 34.03 627 ILE A CA 1
ATOM 4968 C C . ILE A 1 627 ? 17.505 2.399 -42.824 1.00 34.03 627 ILE A C 1
ATOM 4970 O O . ILE A 1 627 ? 18.264 1.530 -43.218 1.00 34.03 627 ILE A O 1
ATOM 4974 N N . ARG A 1 628 ? 16.706 3.048 -43.680 1.00 32.53 628 ARG A N 1
ATOM 4975 C CA . ARG A 1 628 ? 16.679 2.764 -45.124 1.00 32.53 628 ARG A CA 1
ATOM 4976 C C . ARG A 1 628 ? 17.913 3.245 -45.896 1.00 32.53 628 ARG A C 1
ATOM 4978 O O . ARG A 1 628 ? 18.066 2.831 -47.038 1.00 32.53 628 ARG A O 1
ATOM 4985 N N . SER A 1 629 ? 18.741 4.129 -45.331 1.00 34.72 629 SER A N 1
ATOM 4986 C CA . SER A 1 629 ? 19.871 4.756 -46.038 1.00 34.72 629 SER A CA 1
ATOM 4987 C C . SER A 1 629 ? 21.254 4.369 -45.509 1.00 34.72 629 SER A C 1
ATOM 4989 O O . SER A 1 629 ? 22.240 4.898 -46.010 1.00 34.72 629 SER A O 1
ATOM 4991 N N . GLY A 1 630 ? 21.351 3.486 -44.506 1.00 35.75 630 GLY A N 1
ATOM 4992 C CA . GLY A 1 630 ? 22.635 3.028 -43.956 1.00 35.75 630 GLY A CA 1
ATOM 4993 C C . GLY A 1 630 ? 23.430 4.096 -43.189 1.00 35.75 630 GLY A C 1
ATOM 4994 O O . GLY A 1 630 ? 24.545 3.841 -42.766 1.00 35.75 630 GLY A O 1
ATOM 4995 N N . LYS A 1 631 ? 22.893 5.299 -42.945 1.00 36.56 631 LYS A N 1
ATOM 4996 C CA . LYS A 1 631 ? 23.665 6.422 -42.366 1.00 36.56 631 LYS A CA 1
ATOM 4997 C C . LYS A 1 631 ? 23.874 6.375 -40.839 1.00 36.56 631 LYS A C 1
ATOM 4999 O O . LYS A 1 631 ? 24.468 7.294 -40.291 1.00 36.56 631 LYS A O 1
ATOM 5004 N N . ILE A 1 632 ? 23.386 5.342 -40.145 1.00 34.50 632 ILE A N 1
ATOM 5005 C CA . ILE A 1 632 ? 23.227 5.337 -38.674 1.00 34.50 632 ILE A CA 1
ATOM 5006 C C . ILE A 1 632 ? 24.514 5.019 -37.888 1.00 34.50 632 ILE A C 1
ATOM 5008 O O . ILE A 1 632 ? 24.555 5.346 -36.713 1.00 34.50 632 ILE A O 1
ATOM 5012 N N . LEU A 1 633 ? 25.578 4.463 -38.487 1.00 38.81 633 LEU A N 1
ATOM 5013 C CA . LEU A 1 633 ? 26.879 4.266 -37.798 1.00 38.81 633 LEU A CA 1
ATOM 5014 C C . LEU A 1 633 ? 28.071 4.867 -38.582 1.00 38.81 633 LEU A C 1
ATOM 5016 O O . LEU A 1 633 ? 29.214 4.432 -38.440 1.00 38.81 633 LEU A O 1
ATOM 5020 N N . GLY A 1 634 ? 27.810 5.865 -39.437 1.00 35.38 634 GLY A N 1
ATOM 5021 C CA . GLY A 1 634 ? 28.838 6.478 -40.290 1.00 35.38 634 GLY A CA 1
ATOM 5022 C C . GLY A 1 634 ? 29.188 5.692 -41.562 1.00 35.38 634 GLY A C 1
ATOM 5023 O O . GLY A 1 634 ? 30.222 5.958 -42.154 1.00 35.38 634 GLY A O 1
ATOM 5024 N N . PHE A 1 635 ? 28.338 4.764 -42.022 1.00 38.06 635 PHE A N 1
ATOM 5025 C CA . PHE A 1 635 ? 28.602 3.925 -43.208 1.00 38.06 635 PHE A CA 1
ATOM 5026 C C . PHE A 1 635 ? 28.425 4.613 -44.574 1.00 38.06 635 PHE A C 1
ATOM 5028 O O . PHE A 1 635 ? 28.357 3.941 -45.602 1.00 38.06 635 PHE A O 1
ATOM 5035 N N . GLY A 1 636 ? 28.285 5.938 -44.613 1.00 31.72 636 GLY A N 1
ATOM 5036 C CA . GLY A 1 636 ? 28.208 6.670 -45.874 1.00 31.72 636 GLY A CA 1
ATOM 5037 C C . GLY A 1 636 ? 29.605 7.048 -46.347 1.00 31.72 636 GLY A C 1
ATOM 5038 O O . GLY A 1 636 ? 30.307 7.739 -45.618 1.00 31.72 636 GLY A O 1
ATOM 5039 N N . ARG A 1 637 ? 29.984 6.653 -47.568 1.00 28.66 637 ARG A N 1
ATOM 5040 C CA . ARG A 1 637 ? 30.911 7.482 -48.352 1.00 28.66 637 ARG A CA 1
ATOM 5041 C C . ARG A 1 637 ? 30.136 8.731 -48.777 1.00 28.66 637 ARG A C 1
ATOM 5043 O O . ARG A 1 637 ? 28.958 8.592 -49.120 1.00 28.66 637 ARG A O 1
ATOM 5050 N N . ASP A 1 638 ? 30.769 9.896 -48.663 1.00 29.50 638 ASP A N 1
ATOM 5051 C CA . ASP A 1 638 ? 30.204 11.201 -49.040 1.00 29.50 638 ASP A CA 1
ATOM 5052 C C . ASP A 1 638 ? 29.480 11.192 -50.395 1.00 29.50 638 ASP A C 1
ATOM 5054 O O . ASP A 1 638 ? 30.008 10.577 -51.355 1.00 29.50 638 ASP A O 1
#

Organism: NCBI:txid1442369

Nearest PDB structures (foldseek):
  8u00-assembly2_B  TM=6.218E-01  e=3.543E-04  Caulobacter vibrioides CB15
  1u6g-assembly1_C  TM=2.570E-01  e=7.299E+00  Homo sapiens
  8gel-assembly1_A  TM=1.300E-01  e=1.833E+00  synthetic construct

Sequence (638 aa):
MPLYASVHVSPPIPITGPGGKPGGLWSPISCTLIHTATHAVLVDTPITKSQVDALITWIEQTLHKGTQLKYIYITHGHGDHWFGIGQLLKKFPGAKAIATRGTIEHMKGQIEPKTFNAMWGSRFPNQIDTDFVFPEPLPQTPSKKFYLPSPEKEDGYELEAIEVGHSDTHSSTVLWVPSIRLVVAGDVVYGDVHQMLAEANTHLLRLEWVRAIEQVMALHPVAVVPGHRKPHELDGAWHLENSRRYILDFDRLVESGRIKDGRELTREMKKLWPTRLNDGALILGSMINSCIYQDLAATQEPGSTPEVYRITSKHLRCLPKYPKHLQLSFVCMTLSHRINKMGYEPQCTSLLERFYRYRDIAIRSLNEEIDVKQKHVGISCAAMELIDRAIIELAKSSRGHAEIDLASWRYSSVVELQSSGAAIALLRLVFFGNTTSPASDLAMATLHLDNLDYPLQLYCAGDHRTCPSLFVAEIIRINHLRSRTTKDEFTDENLSQETYEILRRIEEFSPEQWSETKASSQRDWMLLANIYQAPVALYCISSLQSLSVLHHDGPLSVQCAIHGQRLQVHLDQASSSLRLNQFLLWPLVVLGVEATHGPTGVRTFVKKLLTEMEPSCRHLCASDRQIRSGKILGFGRD

Mean predicted aligned error: 15.83 Å